Protein AF-A0A7C4X0Y4-F1 (afdb_monomer_lite)

pLDDT: mean 91.59, std 10.82, range [31.06, 98.88]

Structure (mmCIF, N/CA/C/O backbone):
data_AF-A0A7C4X0Y4-F1
#
_entry.id   AF-A0A7C4X0Y4-F1
#
loop_
_atom_site.group_PDB
_atom_site.id
_atom_site.type_symbol
_atom_site.label_atom_id
_atom_site.label_alt_id
_atom_site.label_comp_id
_atom_site.label_asym_id
_atom_site.label_entity_id
_atom_site.label_seq_id
_atom_site.pdbx_PDB_ins_code
_atom_site.Cartn_x
_atom_site.Cartn_y
_atom_site.Cartn_z
_atom_site.occupancy
_atom_site.B_iso_or_equiv
_atom_site.auth_seq_id
_atom_site.auth_comp_id
_atom_site.auth_asym_id
_atom_site.auth_atom_id
_atom_site.pdbx_PDB_model_num
ATOM 1 N N . MET A 1 1 ? -23.477 2.112 24.050 1.00 50.94 1 MET A N 1
ATOM 2 C CA . MET A 1 1 ? -24.403 2.634 23.019 1.00 50.94 1 MET A CA 1
ATOM 3 C C . MET A 1 1 ? -24.351 4.151 23.065 1.00 50.94 1 MET A C 1
ATOM 5 O O . MET A 1 1 ? -24.287 4.678 24.166 1.00 50.94 1 MET A O 1
ATOM 9 N N . ALA A 1 2 ? -24.340 4.830 21.914 1.00 69.88 2 ALA A N 1
ATOM 10 C CA . ALA A 1 2 ? -24.222 6.293 21.843 1.00 69.88 2 ALA A CA 1
ATOM 11 C C . ALA A 1 2 ? -25.424 7.033 22.469 1.00 69.88 2 ALA A C 1
ATOM 13 O O . ALA A 1 2 ? -25.258 8.125 23.001 1.00 69.88 2 ALA A O 1
ATOM 14 N N . PHE A 1 3 ? -26.605 6.403 22.465 1.00 88.94 3 PHE A N 1
ATOM 15 C CA . PHE A 1 3 ? -27.858 6.965 22.980 1.00 88.94 3 PHE A CA 1
ATOM 16 C C . PHE A 1 3 ? -28.557 5.947 23.902 1.00 88.94 3 PHE A C 1
ATOM 18 O O . PHE A 1 3 ? -29.491 5.269 23.474 1.00 88.94 3 PHE A O 1
ATOM 25 N N . PRO A 1 4 ? -28.063 5.733 25.136 1.00 86.88 4 PRO A N 1
ATOM 26 C CA . PRO A 1 4 ? -28.686 4.791 26.063 1.00 86.88 4 PRO A CA 1
ATOM 27 C C . PRO A 1 4 ? -30.101 5.254 26.433 1.00 86.88 4 PRO A C 1
ATOM 29 O O . PRO A 1 4 ? -30.320 6.448 26.621 1.00 86.88 4 PRO A O 1
ATOM 32 N N . GLU A 1 5 ? -31.034 4.304 26.540 1.00 90.12 5 GLU A N 1
ATOM 33 C CA . GLU A 1 5 ? -32.423 4.523 26.993 1.00 90.12 5 GLU A CA 1
ATOM 34 C C . GLU A 1 5 ? -33.240 5.524 26.155 1.00 90.12 5 GLU A C 1
ATOM 36 O O . GLU A 1 5 ? -34.288 6.007 26.579 1.00 90.12 5 GLU A O 1
ATOM 41 N N . GLN A 1 6 ? -32.785 5.824 24.938 1.00 94.25 6 GLN A N 1
ATOM 42 C CA . GLN A 1 6 ? -33.482 6.698 24.001 1.00 94.25 6 GLN A CA 1
ATOM 43 C C . GLN A 1 6 ? -34.068 5.872 22.862 1.00 94.25 6 GLN A C 1
ATOM 45 O O . GLN A 1 6 ? -33.383 5.020 22.291 1.00 94.25 6 GLN A O 1
ATOM 50 N N . ALA A 1 7 ? -35.328 6.145 22.522 1.00 94.25 7 ALA A N 1
ATOM 51 C CA . ALA A 1 7 ? -35.979 5.543 21.368 1.00 94.25 7 ALA A CA 1
ATOM 52 C C . ALA A 1 7 ? -35.356 6.079 20.071 1.00 94.25 7 ALA A C 1
ATOM 54 O O . ALA A 1 7 ? -35.079 7.277 19.955 1.00 94.25 7 ALA A O 1
ATOM 55 N N . MET A 1 8 ? -35.153 5.183 19.112 1.00 93.00 8 MET A N 1
ATOM 56 C CA . MET A 1 8 ? -34.573 5.456 17.803 1.00 93.00 8 MET A CA 1
ATOM 57 C C . MET A 1 8 ? -35.648 5.394 16.722 1.00 93.00 8 MET A C 1
ATOM 59 O O . MET A 1 8 ? -36.393 4.418 16.632 1.00 93.00 8 MET A O 1
ATOM 63 N N . ASP A 1 9 ? -35.683 6.403 15.858 1.00 92.06 9 ASP A N 1
ATOM 64 C CA . ASP A 1 9 ? -36.471 6.370 14.630 1.00 92.06 9 ASP A CA 1
ATOM 65 C C . ASP A 1 9 ? -35.560 5.979 13.470 1.00 92.06 9 ASP A C 1
ATOM 67 O O . ASP A 1 9 ? -34.783 6.788 12.972 1.00 92.06 9 ASP A O 1
ATOM 71 N N . TYR A 1 10 ? -35.648 4.732 13.021 1.00 90.50 10 TYR A N 1
ATOM 72 C CA . TYR A 1 10 ? -34.749 4.203 11.997 1.00 90.50 10 TYR A CA 1
ATOM 73 C C . TYR A 1 10 ? -34.838 4.925 10.641 1.00 90.50 10 TYR A C 1
ATOM 75 O O . TYR A 1 10 ? -33.899 4.829 9.858 1.00 90.50 10 TYR A O 1
ATOM 83 N N . THR A 1 11 ? -35.930 5.646 10.359 1.00 84.44 11 THR A N 1
ATOM 84 C CA . THR A 1 11 ? -36.109 6.379 9.093 1.00 84.44 11 THR A CA 1
ATOM 85 C C . THR A 1 11 ? -35.452 7.756 9.104 1.00 84.44 11 THR A C 1
ATOM 87 O O . THR A 1 11 ? -35.059 8.259 8.054 1.00 84.44 11 THR A O 1
ATOM 90 N N . ARG A 1 12 ? -35.325 8.368 10.287 1.00 91.88 12 ARG A N 1
ATOM 91 C CA . ARG A 1 12 ? -34.762 9.717 10.465 1.00 91.88 12 ARG A CA 1
ATOM 92 C C . ARG A 1 12 ? -33.370 9.700 11.074 1.00 91.88 12 ARG A C 1
ATOM 94 O O . ARG A 1 12 ? -32.524 10.511 10.713 1.00 91.88 12 ARG A O 1
ATOM 101 N N . ASP A 1 13 ? -33.140 8.788 12.008 1.00 94.31 13 ASP A N 1
ATOM 102 C CA . ASP A 1 13 ? -31.922 8.738 12.802 1.00 94.31 13 ASP A CA 1
ATOM 103 C C . ASP A 1 13 ? -30.826 7.883 12.153 1.00 94.31 13 ASP A C 1
ATOM 105 O O . ASP A 1 13 ? -29.689 7.944 12.616 1.00 94.31 13 ASP A O 1
ATOM 109 N N . ILE A 1 14 ? -31.134 7.069 11.134 1.00 92.75 14 ILE A N 1
ATOM 110 C CA . ILE A 1 14 ? -30.178 6.126 10.536 1.00 92.75 14 ILE A CA 1
ATOM 111 C C . ILE A 1 14 ? -30.098 6.303 9.027 1.00 92.75 14 ILE A C 1
ATOM 113 O O . ILE A 1 14 ? -31.088 6.159 8.315 1.00 92.75 14 ILE A O 1
ATOM 117 N N . GLN A 1 15 ? -28.880 6.504 8.530 1.00 89.75 15 GLN A N 1
ATOM 118 C CA . GLN A 1 15 ? -28.587 6.479 7.102 1.00 89.75 15 GLN A CA 1
ATOM 119 C C . GLN A 1 15 ? -27.478 5.472 6.818 1.00 89.75 15 GLN A C 1
ATOM 121 O O . GLN A 1 15 ? -26.349 5.643 7.276 1.00 89.75 15 GLN A O 1
ATOM 126 N N . ILE A 1 16 ? -27.780 4.434 6.035 1.00 90.06 16 ILE A N 1
ATOM 127 C CA . ILE A 1 16 ? -26.757 3.500 5.554 1.00 90.06 16 ILE A CA 1
ATOM 128 C C . ILE A 1 16 ? -25.995 4.173 4.415 1.00 90.06 16 ILE A C 1
ATOM 130 O O . ILE A 1 16 ? -26.583 4.525 3.397 1.00 90.06 16 ILE A O 1
ATOM 134 N N . LEU A 1 17 ? -24.692 4.370 4.605 1.00 88.31 17 LEU A N 1
ATOM 135 C CA . LEU A 1 17 ? -23.825 5.043 3.638 1.00 88.31 17 LEU A CA 1
ATOM 136 C C . LEU A 1 17 ? -23.206 4.040 2.668 1.00 88.31 17 LEU A C 1
ATOM 138 O O . LEU A 1 17 ? -23.093 4.301 1.476 1.00 88.31 17 LEU A O 1
ATOM 142 N N . SER A 1 18 ? -22.761 2.900 3.194 1.00 84.06 18 SER A N 1
ATOM 143 C CA . SER A 1 18 ? -22.196 1.809 2.405 1.00 84.06 18 SER A CA 1
ATOM 144 C C . SER A 1 18 ? -22.153 0.507 3.197 1.00 84.06 18 SER A C 1
ATOM 146 O O . SER A 1 18 ? -22.081 0.514 4.429 1.00 84.06 18 SER A O 1
ATOM 148 N N . ALA A 1 19 ? -22.172 -0.618 2.486 1.00 87.31 19 ALA A N 1
ATOM 149 C CA . ALA A 1 19 ? -22.036 -1.938 3.076 1.00 87.31 19 ALA A CA 1
ATOM 150 C C . ALA A 1 19 ? -21.415 -2.930 2.088 1.00 87.31 19 ALA A C 1
ATOM 152 O O . ALA A 1 19 ? -21.718 -2.906 0.895 1.00 87.31 19 ALA A O 1
ATOM 153 N N . TRP A 1 20 ? -20.586 -3.834 2.603 1.00 85.56 20 TRP A N 1
ATOM 154 C CA . TRP A 1 20 ? -19.938 -4.898 1.833 1.00 85.56 20 TRP A CA 1
ATOM 155 C C . TRP A 1 20 ? -19.893 -6.188 2.641 1.00 85.56 20 TRP A C 1
ATOM 157 O O . TRP A 1 20 ? -19.926 -6.175 3.873 1.00 85.56 20 TRP A O 1
ATOM 167 N N . ARG A 1 21 ? -19.801 -7.309 1.924 1.00 90.69 21 ARG A N 1
ATOM 168 C CA . ARG A 1 21 ? -19.661 -8.649 2.492 1.00 90.69 21 ARG A CA 1
ATOM 169 C C . ARG A 1 21 ? -18.631 -9.450 1.711 1.00 90.69 21 ARG A C 1
ATOM 171 O O . ARG A 1 21 ? -18.480 -9.249 0.506 1.00 90.69 21 ARG A O 1
ATOM 178 N N . TRP A 1 22 ? -17.976 -10.380 2.389 1.00 90.31 22 TRP A N 1
ATOM 179 C CA . TRP A 1 22 ? -17.029 -11.306 1.773 1.00 90.31 22 TRP A CA 1
ATOM 180 C C . TRP A 1 22 ? -17.082 -12.671 2.464 1.00 90.31 22 TRP A C 1
ATOM 182 O O . TRP A 1 22 ? -17.453 -12.754 3.641 1.00 90.31 22 TRP A O 1
ATOM 192 N N . PRO A 1 23 ? -16.743 -13.759 1.757 1.00 92.44 23 PRO A N 1
ATOM 193 C CA . PRO A 1 23 ? -16.800 -15.084 2.337 1.00 92.44 23 PRO A CA 1
ATOM 194 C C . PRO A 1 23 ? -15.552 -15.417 3.152 1.00 92.44 23 PRO A C 1
ATOM 196 O O . PRO A 1 23 ? -14.432 -15.015 2.834 1.00 92.44 23 PRO A O 1
ATOM 199 N N . THR A 1 24 ? -15.756 -16.229 4.177 1.00 92.56 24 THR A N 1
ATOM 200 C CA . THR A 1 24 ? -14.741 -17.131 4.707 1.00 92.56 24 THR A CA 1
ATOM 201 C C . THR A 1 24 ? -14.772 -18.366 3.827 1.00 92.56 24 THR A C 1
ATOM 203 O O . THR A 1 24 ? -15.785 -19.062 3.757 1.00 92.56 24 THR A O 1
ATOM 206 N N . ARG A 1 25 ? -13.687 -18.591 3.090 1.00 93.25 25 ARG A N 1
ATOM 207 C CA . ARG A 1 25 ? -13.569 -19.726 2.176 1.00 93.25 25 ARG A CA 1
ATOM 208 C C . ARG A 1 25 ? -13.140 -20.949 2.969 1.00 93.25 25 ARG A C 1
ATOM 210 O O . ARG A 1 25 ? -12.091 -20.912 3.604 1.00 93.25 25 ARG A O 1
ATOM 217 N N . ILE A 1 26 ? -13.960 -21.991 2.930 1.00 94.75 26 ILE A N 1
ATOM 218 C CA . ILE A 1 26 ? -13.733 -23.239 3.655 1.00 94.75 26 ILE A CA 1
ATOM 219 C C . ILE A 1 26 ? -13.290 -24.297 2.648 1.00 94.75 26 ILE A C 1
ATOM 221 O O . ILE A 1 26 ? -14.024 -24.606 1.705 1.00 94.75 26 ILE A O 1
ATOM 225 N N . SER A 1 27 ? -12.078 -24.826 2.818 1.00 95.19 27 SER A N 1
ATOM 226 C CA . SER A 1 27 ? -11.587 -25.939 2.001 1.00 95.19 27 SER A CA 1
ATOM 227 C C . SER A 1 27 ? -12.275 -27.254 2.378 1.00 95.19 27 SER A C 1
ATOM 229 O O . SER A 1 27 ? -12.920 -27.361 3.423 1.00 95.19 27 SER A O 1
ATOM 231 N N . LYS A 1 28 ? -12.119 -28.283 1.542 1.00 95.38 28 LYS A N 1
ATOM 232 C CA . LYS A 1 28 ? -12.627 -29.627 1.843 1.00 95.38 28 LYS A CA 1
ATOM 233 C C . LYS A 1 28 ? -12.021 -30.183 3.133 1.00 95.38 28 LYS A C 1
ATOM 235 O O . LYS A 1 28 ? -12.733 -30.760 3.945 1.00 95.38 28 LYS A O 1
ATOM 240 N N . GLU A 1 29 ? -10.728 -29.959 3.347 1.00 95.00 29 GLU A N 1
ATOM 241 C CA . GLU A 1 29 ? -9.994 -30.398 4.537 1.00 95.00 29 GLU A CA 1
ATOM 242 C C . GLU A 1 29 ? -10.517 -29.698 5.796 1.00 95.00 29 GLU A C 1
ATOM 244 O O . GLU A 1 29 ? -10.772 -30.349 6.807 1.00 95.00 29 GLU A O 1
ATOM 249 N N . GLN A 1 30 ? -10.740 -28.384 5.713 1.00 95.00 30 GLN A N 1
ATOM 250 C CA . GLN A 1 30 ? -11.319 -27.579 6.792 1.00 95.00 30 GLN A CA 1
ATOM 251 C C . GLN A 1 30 ? -12.769 -27.977 7.100 1.00 95.00 30 GLN A C 1
ATOM 253 O O . GLN A 1 30 ? -13.185 -28.035 8.255 1.00 95.00 30 GLN A O 1
ATOM 258 N N . PHE A 1 31 ? -13.563 -28.278 6.073 1.00 95.25 31 PHE A N 1
ATOM 259 C CA . PHE A 1 31 ? -14.924 -28.772 6.259 1.00 95.25 31 PHE A CA 1
ATOM 260 C C . PHE A 1 31 ? -14.930 -30.153 6.924 1.00 95.25 31 PHE A C 1
ATOM 262 O O . PHE A 1 31 ? -15.702 -30.389 7.857 1.00 95.25 31 PHE A O 1
ATOM 269 N N . ALA A 1 32 ? -14.046 -31.050 6.483 1.00 95.69 32 ALA A N 1
ATOM 270 C CA . ALA A 1 32 ? -13.906 -32.388 7.038 1.00 95.69 32 ALA A CA 1
ATOM 271 C C . ALA A 1 32 ? -13.453 -32.361 8.501 1.00 95.69 32 ALA A C 1
ATOM 273 O O . ALA A 1 32 ? -13.986 -33.111 9.317 1.00 95.69 32 ALA A O 1
ATOM 274 N N . SER A 1 33 ? -12.536 -31.462 8.871 1.00 94.62 33 SER A N 1
ATOM 275 C CA . SER A 1 33 ? -12.062 -31.362 10.255 1.00 94.62 33 SER A CA 1
ATOM 276 C C . SER A 1 33 ? -13.161 -30.930 11.231 1.00 94.62 33 SER A C 1
ATOM 278 O O . SER A 1 33 ? -13.162 -31.368 12.380 1.00 94.62 33 SER A O 1
ATOM 280 N N . VAL A 1 34 ? -14.118 -30.109 10.786 1.00 93.31 34 VAL A N 1
ATOM 281 C CA . VAL A 1 34 ? -15.236 -29.638 11.622 1.00 93.31 34 VAL A CA 1
ATOM 282 C C . VAL A 1 34 ? -16.403 -30.624 11.626 1.00 93.31 34 VAL A C 1
ATOM 284 O O . VAL A 1 34 ? -16.983 -30.893 12.673 1.00 93.31 34 VAL A O 1
ATOM 287 N N . THR A 1 35 ? -16.765 -31.163 10.462 1.00 94.81 35 THR A N 1
ATOM 288 C CA . THR A 1 35 ? -17.992 -31.965 10.300 1.00 94.81 35 THR A CA 1
ATOM 289 C C . THR A 1 35 ? -17.774 -33.468 10.422 1.00 94.81 35 THR A C 1
ATOM 291 O O . THR A 1 35 ? -18.747 -34.205 10.555 1.00 94.81 35 THR A O 1
ATOM 294 N N . GLN A 1 36 ? -16.518 -33.926 10.360 1.00 95.19 36 GLN A N 1
ATOM 295 C CA . GLN A 1 36 ? -16.130 -35.339 10.261 1.00 95.19 36 GLN A CA 1
ATOM 296 C C . GLN A 1 36 ? -16.640 -36.043 8.988 1.00 95.19 36 GLN A C 1
ATOM 298 O O . GLN A 1 36 ? -16.559 -37.266 8.872 1.00 95.19 36 GLN A O 1
ATOM 303 N N . LEU A 1 37 ? -17.145 -35.289 8.007 1.00 95.12 37 LEU A N 1
ATOM 304 C CA . LEU A 1 37 ? -17.513 -35.807 6.692 1.00 95.12 37 LEU A CA 1
ATOM 305 C C . LEU A 1 37 ? -16.299 -35.784 5.763 1.00 95.12 37 LEU A C 1
ATOM 307 O O . LEU A 1 37 ? -15.537 -34.825 5.740 1.00 95.12 37 LEU A O 1
ATOM 311 N N . SER A 1 38 ? -16.134 -36.829 4.955 1.00 92.19 38 SER A N 1
ATOM 312 C CA . SER A 1 38 ? -15.010 -36.942 4.013 1.00 92.19 38 SER A CA 1
ATOM 313 C C . SER A 1 38 ? -15.139 -36.040 2.781 1.00 92.19 38 SER A C 1
ATOM 315 O O . SER A 1 38 ? -14.167 -35.868 2.044 1.00 92.19 38 SER A O 1
ATOM 317 N N . ASP A 1 39 ? -16.322 -35.472 2.538 1.00 94.38 39 ASP A N 1
ATOM 318 C CA . ASP A 1 39 ? -16.599 -34.571 1.423 1.00 94.38 39 ASP A CA 1
ATOM 319 C C . ASP A 1 39 ? -17.765 -33.624 1.726 1.00 94.38 39 ASP A C 1
ATOM 321 O O . ASP A 1 39 ? -18.544 -33.848 2.658 1.00 94.38 39 ASP A O 1
ATOM 325 N N . PHE A 1 40 ? -17.917 -32.587 0.900 1.00 96.38 40 PHE A N 1
ATOM 326 C CA . PHE A 1 40 ? -19.101 -31.737 0.930 1.00 96.38 40 PHE A CA 1
ATOM 327 C C . PHE A 1 40 ? -20.353 -32.545 0.531 1.00 96.38 40 PHE A C 1
ATOM 329 O O . PHE A 1 40 ? -20.346 -33.198 -0.520 1.00 96.38 40 PHE A O 1
ATOM 336 N N . PRO A 1 41 ? -21.451 -32.476 1.311 1.00 96.38 41 PRO A N 1
ATOM 337 C CA . PRO A 1 41 ? -22.740 -33.035 0.919 1.00 96.38 41 PRO A CA 1
ATOM 338 C C . PRO A 1 41 ? -23.218 -32.514 -0.440 1.00 96.38 41 PRO A C 1
ATOM 340 O O . PRO A 1 41 ? -22.951 -31.366 -0.802 1.00 96.38 41 PRO A O 1
ATOM 343 N N . ASP A 1 42 ? -24.000 -33.319 -1.164 1.00 96.31 42 ASP A N 1
ATOM 344 C CA . ASP A 1 42 ? -24.437 -32.991 -2.530 1.00 96.31 42 ASP A CA 1
ATOM 345 C C . ASP A 1 42 ? -25.169 -31.646 -2.640 1.00 96.31 42 ASP A C 1
ATOM 347 O O . ASP A 1 42 ? -25.003 -30.939 -3.629 1.00 96.31 42 ASP A O 1
ATOM 351 N N . TYR A 1 43 ? -25.911 -31.233 -1.609 1.00 95.56 43 TYR A N 1
ATOM 352 C CA . TYR A 1 43 ? -26.623 -29.949 -1.596 1.00 95.56 43 TYR A CA 1
ATOM 353 C C . TYR A 1 43 ? -25.705 -28.718 -1.444 1.00 95.56 43 TYR A C 1
ATOM 355 O O . TYR A 1 43 ? -26.139 -27.594 -1.708 1.00 95.56 43 TYR A O 1
ATOM 363 N N . LEU A 1 44 ? -24.446 -28.899 -1.023 1.00 95.50 44 LEU A N 1
ATOM 364 C CA . LEU A 1 44 ? -23.443 -27.827 -0.950 1.00 95.50 44 LEU A CA 1
ATOM 365 C C . LEU A 1 44 ? -22.559 -27.757 -2.194 1.00 95.50 44 LEU A C 1
ATOM 367 O O . LEU A 1 44 ? -22.017 -26.692 -2.473 1.00 95.50 44 LEU A O 1
ATOM 371 N N . LYS A 1 45 ? -22.440 -28.842 -2.969 1.00 93.38 45 LYS A N 1
ATOM 372 C CA . LYS A 1 45 ? -21.607 -28.879 -4.183 1.00 93.38 45 LYS A CA 1
ATOM 373 C C . LYS A 1 45 ? -21.919 -27.750 -5.183 1.00 93.38 45 LYS A C 1
ATOM 375 O O . LYS A 1 45 ? -20.966 -27.167 -5.694 1.00 93.38 45 LYS A O 1
ATOM 380 N N . PRO A 1 46 ? -23.190 -27.355 -5.420 1.00 94.88 46 PRO A N 1
ATOM 381 C CA . PRO A 1 46 ? -23.507 -26.221 -6.295 1.00 94.88 46 PRO A CA 1
ATOM 382 C C . PRO A 1 46 ? -23.047 -24.852 -5.770 1.00 94.88 46 PRO A C 1
ATOM 384 O O . PRO A 1 46 ? -23.069 -23.882 -6.518 1.00 94.88 46 PRO A O 1
ATOM 387 N N . GLN A 1 47 ? -22.684 -24.752 -4.487 1.00 91.62 47 GLN A N 1
ATOM 388 C CA . GLN A 1 47 ? -22.257 -23.513 -3.827 1.00 91.62 47 GLN A CA 1
ATOM 389 C C . GLN A 1 47 ? -20.730 -23.399 -3.716 1.00 91.62 47 GLN A C 1
ATOM 391 O O . GLN A 1 47 ? -20.225 -22.446 -3.121 1.00 91.62 47 GLN A O 1
ATOM 396 N N . LEU A 1 48 ? -19.992 -24.375 -4.251 1.00 94.19 48 LEU A N 1
ATOM 397 C CA . LEU A 1 48 ? -18.538 -24.331 -4.288 1.00 94.19 48 LEU A CA 1
ATOM 398 C C . LEU A 1 48 ? -18.071 -23.362 -5.375 1.00 94.19 48 LEU A C 1
ATOM 400 O O . LEU A 1 48 ? -18.629 -23.309 -6.471 1.00 94.19 48 LEU A O 1
ATOM 404 N N . ASN A 1 49 ? -17.019 -22.608 -5.077 1.00 91.62 49 ASN A N 1
ATOM 405 C CA . ASN A 1 49 ? -16.375 -21.756 -6.068 1.00 91.62 49 ASN A CA 1
ATOM 406 C C . ASN A 1 49 ? -15.522 -22.580 -7.056 1.00 91.62 49 ASN A C 1
ATOM 408 O O . ASN A 1 49 ? -15.366 -23.794 -6.919 1.00 91.62 49 ASN A O 1
ATOM 412 N N . ALA A 1 50 ? -14.917 -21.912 -8.043 1.00 88.94 50 ALA A N 1
ATOM 413 C CA . ALA A 1 50 ? -14.077 -22.558 -9.058 1.00 88.94 50 ALA A CA 1
ATOM 414 C C . ALA A 1 50 ? -12.852 -23.308 -8.487 1.00 88.94 50 ALA A C 1
ATOM 416 O O . ALA A 1 50 ? -12.308 -24.183 -9.153 1.00 88.94 50 ALA A O 1
ATOM 417 N N . ALA A 1 51 ? -12.431 -22.986 -7.259 1.00 89.56 51 ALA A N 1
ATOM 418 C CA . ALA A 1 51 ? -11.357 -23.672 -6.543 1.00 89.56 51 ALA A CA 1
ATOM 419 C C . ALA A 1 51 ? -11.864 -24.834 -5.661 1.00 89.56 51 ALA A C 1
ATOM 421 O O . ALA A 1 51 ? -11.085 -25.410 -4.904 1.00 89.56 51 ALA A O 1
ATOM 422 N N . GLY A 1 52 ? -13.158 -25.170 -5.722 1.00 94.00 52 GLY A N 1
ATOM 423 C CA . GLY A 1 52 ? -13.766 -26.239 -4.927 1.00 94.00 52 GLY A CA 1
ATOM 424 C C . GLY A 1 52 ? -13.968 -25.892 -3.448 1.00 94.00 52 GLY A C 1
ATOM 425 O O . GLY A 1 52 ? -14.102 -26.797 -2.628 1.00 94.00 52 GLY A O 1
ATOM 426 N N . GLN A 1 53 ? -13.969 -24.606 -3.085 1.00 95.50 53 GLN A N 1
ATOM 427 C CA . GLN A 1 53 ? -14.137 -24.145 -1.703 1.00 95.50 53 GLN A CA 1
ATOM 428 C C . GLN A 1 53 ? -15.561 -23.643 -1.456 1.00 95.50 53 GLN A C 1
ATOM 430 O O . GLN A 1 53 ? -16.162 -23.015 -2.329 1.00 95.50 53 GLN A O 1
ATOM 435 N N . LEU A 1 54 ? -16.076 -23.860 -0.245 1.00 95.19 54 LEU A N 1
ATOM 436 C CA . LEU A 1 54 ? -17.374 -23.338 0.179 1.00 95.19 54 LEU A CA 1
ATOM 437 C C . LEU A 1 54 ? -17.247 -21.869 0.597 1.00 95.19 54 LEU A C 1
ATOM 439 O O . LEU A 1 54 ? -16.424 -21.525 1.448 1.00 95.19 54 LEU A O 1
ATOM 443 N N . GLU A 1 55 ? -18.071 -20.997 0.017 1.00 92.31 55 GLU A N 1
ATOM 444 C CA . GLU A 1 55 ? -18.055 -19.560 0.303 1.00 92.31 55 GLU A CA 1
ATOM 445 C C . GLU A 1 55 ? -19.056 -19.181 1.407 1.00 92.31 55 GLU A C 1
ATOM 447 O O . GLU A 1 55 ? -20.204 -18.811 1.154 1.00 92.31 55 GLU A O 1
ATOM 452 N N . CYS A 1 56 ? -18.612 -19.231 2.665 1.00 92.56 56 CYS A N 1
ATOM 453 C CA . CYS A 1 56 ? -19.427 -18.841 3.816 1.00 92.56 56 CYS A CA 1
ATOM 454 C C . CYS A 1 56 ? -19.387 -17.318 4.018 1.00 92.56 56 CYS A C 1
ATOM 456 O O . CYS A 1 56 ? -18.444 -16.800 4.609 1.00 92.56 56 CYS A O 1
ATOM 458 N N . PHE A 1 57 ? -20.405 -16.580 3.561 1.00 90.81 57 PHE A N 1
ATOM 459 C CA . PHE A 1 57 ? -20.521 -15.114 3.717 1.00 90.81 57 PHE A CA 1
ATOM 460 C C . PHE A 1 57 ? -20.805 -14.670 5.166 1.00 90.81 57 PHE A C 1
ATOM 462 O O . PHE A 1 57 ? -21.857 -14.106 5.462 1.00 90.81 57 PHE A O 1
ATOM 469 N N . ALA A 1 58 ? -19.856 -14.931 6.064 1.00 91.12 58 ALA A N 1
ATOM 470 C CA . ALA A 1 58 ? -19.910 -14.594 7.484 1.00 91.12 58 ALA A CA 1
ATOM 471 C C . ALA A 1 58 ? -19.299 -13.220 7.810 1.00 91.12 58 ALA A C 1
ATOM 473 O O . ALA A 1 58 ? -19.455 -12.728 8.925 1.00 91.12 58 ALA A O 1
ATOM 474 N N . ASN A 1 59 ? -18.616 -12.592 6.850 1.00 93.12 59 ASN A N 1
ATOM 475 C CA . ASN A 1 59 ? -17.878 -11.358 7.080 1.00 93.12 59 ASN A CA 1
ATOM 476 C C . ASN A 1 59 ? -18.548 -10.166 6.406 1.00 93.12 59 ASN A C 1
ATOM 478 O O . ASN A 1 59 ? -19.146 -10.291 5.330 1.00 93.12 59 ASN A O 1
ATOM 482 N N . GLY A 1 60 ? -18.402 -8.993 7.012 1.00 91.19 60 GLY A N 1
ATOM 483 C CA . GLY A 1 60 ? -18.985 -7.785 6.458 1.00 91.19 60 GLY A CA 1
ATOM 484 C C . GLY A 1 60 ? -18.558 -6.509 7.157 1.00 91.19 60 GLY A C 1
ATOM 485 O O . GLY A 1 60 ? -18.033 -6.515 8.272 1.00 91.19 60 GLY A O 1
ATOM 486 N N . GLN A 1 61 ? -18.814 -5.399 6.478 1.00 91.81 61 GLN A N 1
ATOM 487 C CA . GLN A 1 61 ? -18.650 -4.059 7.015 1.00 91.81 61 GLN A CA 1
ATOM 488 C C . GLN A 1 61 ? -19.870 -3.211 6.667 1.00 91.81 61 GLN A C 1
ATOM 490 O O . GLN A 1 61 ? -20.417 -3.309 5.570 1.00 91.81 61 GLN A O 1
ATOM 495 N N . ILE A 1 62 ? -20.264 -2.355 7.608 1.00 93.81 62 ILE A N 1
ATOM 496 C CA . ILE A 1 62 ? -21.338 -1.379 7.457 1.00 93.81 62 ILE A CA 1
ATOM 497 C C . ILE A 1 62 ? -20.802 -0.015 7.886 1.00 93.81 62 ILE A C 1
ATOM 499 O O . ILE A 1 62 ? -20.290 0.133 8.999 1.00 93.81 62 ILE A O 1
ATOM 503 N N . ASN A 1 63 ? -20.953 0.978 7.015 1.00 90.88 63 ASN A N 1
ATOM 504 C CA . ASN A 1 63 ? -20.734 2.384 7.325 1.00 90.88 63 ASN A CA 1
ATOM 505 C C . ASN A 1 63 ? -22.091 3.091 7.303 1.00 90.88 63 ASN A C 1
ATOM 507 O O . ASN A 1 63 ? -22.820 3.022 6.311 1.00 90.88 63 ASN A O 1
ATOM 511 N N . TYR A 1 64 ? -22.442 3.764 8.390 1.00 93.38 64 TYR A N 1
ATOM 512 C CA . TYR A 1 64 ? -23.734 4.426 8.531 1.00 93.38 64 TYR A CA 1
ATOM 513 C C . TYR A 1 64 ? -23.627 5.647 9.440 1.00 93.38 64 TYR A C 1
ATOM 515 O O . TYR A 1 64 ? -22.656 5.798 10.184 1.00 93.38 64 TYR A O 1
ATOM 523 N N . THR A 1 65 ? -24.622 6.523 9.388 1.00 93.94 65 THR A N 1
ATOM 524 C CA . THR A 1 65 ? -24.797 7.567 10.398 1.00 93.94 65 THR A CA 1
ATOM 525 C C . THR A 1 65 ? -25.876 7.156 11.389 1.00 93.94 65 THR A C 1
ATOM 527 O O . THR A 1 65 ? -26.853 6.500 11.030 1.00 93.94 65 THR A O 1
ATOM 530 N N . LEU A 1 66 ? -25.678 7.539 12.648 1.00 93.06 66 LEU A N 1
ATOM 531 C CA . LEU A 1 66 ? -26.644 7.407 13.730 1.00 93.06 66 LEU A CA 1
ATOM 532 C C . LEU A 1 66 ? -26.809 8.786 14.373 1.00 93.06 66 LEU A C 1
ATOM 534 O O . LEU A 1 66 ? -25.913 9.238 15.085 1.00 93.06 66 LEU A O 1
ATOM 538 N N . ARG A 1 67 ? -27.905 9.492 14.074 1.00 93.62 67 ARG A N 1
ATOM 539 C CA . ARG A 1 67 ? -28.128 10.904 14.450 1.00 93.62 67 ARG A CA 1
ATOM 540 C C . ARG A 1 67 ? -26.941 11.805 14.083 1.00 93.62 67 ARG A C 1
ATOM 542 O O . ARG A 1 67 ? -26.456 12.587 14.895 1.00 93.62 67 ARG A O 1
ATOM 549 N N . GLY A 1 68 ? -26.422 11.634 12.867 1.00 89.50 68 GLY A N 1
ATOM 550 C CA . GLY A 1 68 ? -25.261 12.375 12.359 1.00 89.50 68 GLY A CA 1
ATOM 551 C C . GLY A 1 68 ? -23.896 11.879 12.858 1.00 89.50 68 GLY A C 1
ATOM 552 O O . GLY A 1 68 ? -22.870 12.313 12.338 1.00 89.50 68 GLY A O 1
ATOM 553 N N . ILE A 1 69 ? -23.846 10.935 13.807 1.00 91.19 69 ILE A N 1
ATOM 554 C CA . ILE A 1 69 ? -22.590 10.314 14.241 1.00 91.19 69 ILE A CA 1
ATOM 555 C C . ILE A 1 69 ? -22.203 9.222 13.247 1.00 91.19 69 ILE A C 1
ATOM 557 O O . ILE A 1 69 ? -22.915 8.229 13.085 1.00 91.19 69 ILE A O 1
ATOM 561 N N . HIS A 1 70 ? -21.053 9.391 12.601 1.00 91.94 70 HIS A N 1
ATOM 562 C CA . HIS A 1 70 ? -20.510 8.398 11.682 1.00 91.94 70 HIS A CA 1
ATOM 563 C C . HIS A 1 70 ? -20.048 7.161 12.446 1.00 91.94 70 HIS A C 1
ATOM 565 O O . HIS A 1 70 ? -19.243 7.247 13.373 1.00 91.94 70 HIS A O 1
ATOM 571 N N . THR A 1 71 ? -20.554 6.007 12.029 1.00 92.38 71 THR A N 1
ATOM 572 C CA . THR A 1 71 ? -20.283 4.719 12.653 1.00 92.38 71 THR A CA 1
ATOM 573 C C . THR A 1 71 ? -19.809 3.727 11.601 1.00 92.38 71 THR A C 1
ATOM 575 O O . THR A 1 71 ? -20.418 3.580 10.540 1.00 92.38 71 THR A O 1
ATOM 578 N N . LYS A 1 72 ? -18.720 3.024 11.917 1.00 92.19 72 LYS A N 1
ATOM 579 C CA . LYS A 1 72 ? -18.201 1.892 11.148 1.00 92.19 72 LYS A CA 1
ATOM 580 C C . LYS A 1 72 ? -18.255 0.652 12.027 1.00 92.19 72 LYS A C 1
ATOM 582 O O . LYS A 1 72 ? -17.776 0.675 13.157 1.00 92.19 72 LYS A O 1
ATOM 587 N N . VAL A 1 73 ? -18.806 -0.428 11.490 1.00 92.75 73 VAL A N 1
ATOM 588 C CA . VAL A 1 73 ? -18.756 -1.760 12.099 1.00 92.75 73 VAL A CA 1
ATOM 589 C C . VAL A 1 73 ? -18.188 -2.710 11.060 1.00 92.75 73 VAL A C 1
ATOM 591 O O . VAL A 1 73 ? -18.706 -2.760 9.949 1.00 92.75 73 VAL A O 1
ATOM 594 N N . ALA A 1 74 ? -17.131 -3.439 11.404 1.00 90.00 74 ALA A N 1
ATOM 595 C CA . ALA A 1 74 ? -16.528 -4.461 10.557 1.00 90.00 74 ALA A CA 1
ATOM 596 C C . ALA A 1 74 ? -16.308 -5.729 11.383 1.00 90.00 74 ALA A C 1
ATOM 598 O O . ALA A 1 74 ? -15.894 -5.643 12.539 1.00 90.00 74 ALA A O 1
ATOM 599 N N . VAL A 1 75 ? -16.612 -6.886 10.799 1.00 90.75 75 VAL A N 1
ATOM 600 C CA . VAL A 1 75 ? -16.505 -8.189 11.459 1.00 90.75 75 VAL A CA 1
ATOM 601 C C . VAL A 1 75 ? -15.887 -9.193 10.497 1.00 90.75 75 VAL A C 1
ATOM 603 O O . VAL A 1 75 ? -16.303 -9.283 9.339 1.00 90.75 75 VAL A O 1
ATOM 606 N N . THR A 1 76 ? -14.938 -9.970 11.017 1.00 87.88 76 THR A N 1
ATOM 607 C CA . THR A 1 76 ? -14.253 -11.040 10.293 1.00 87.88 76 THR A CA 1
ATOM 608 C C . THR A 1 76 ? -14.249 -12.308 11.137 1.00 87.88 76 THR A C 1
ATOM 610 O O . THR A 1 76 ? -13.815 -12.298 12.284 1.00 87.88 76 THR A O 1
ATOM 613 N N . TRP A 1 77 ? -14.705 -13.398 10.535 1.00 90.38 77 TRP A N 1
ATOM 614 C CA . TRP A 1 77 ? -14.751 -14.755 11.055 1.00 90.38 77 TRP A CA 1
ATOM 615 C C . TRP A 1 77 ? -13.795 -15.630 10.253 1.00 90.38 77 TRP A C 1
ATOM 617 O O . TRP A 1 77 ? -14.171 -16.215 9.239 1.00 90.38 77 TRP A O 1
ATOM 627 N N . ALA A 1 78 ? -12.535 -15.705 10.673 1.00 86.06 78 ALA A N 1
ATOM 628 C CA . ALA A 1 78 ? -11.606 -16.666 10.083 1.00 86.06 78 ALA A CA 1
ATOM 629 C C . ALA A 1 78 ? -12.062 -18.110 10.378 1.00 86.06 78 ALA A C 1
ATOM 631 O O . ALA A 1 78 ? -12.846 -18.337 11.296 1.00 86.06 78 ALA A O 1
ATOM 632 N N . PHE A 1 79 ? -11.569 -19.084 9.604 1.00 88.25 79 PHE A N 1
ATOM 633 C CA . PHE A 1 79 ? -11.840 -20.504 9.875 1.00 88.25 79 PHE A CA 1
ATOM 634 C C . PHE A 1 79 ? -11.367 -20.911 11.279 1.00 88.25 79 PHE A C 1
ATOM 636 O O . PHE A 1 79 ? -12.092 -21.577 12.010 1.00 88.25 79 PHE A O 1
ATOM 643 N N . GLU A 1 80 ? -10.171 -20.464 11.657 1.00 87.00 80 GLU A N 1
ATOM 644 C CA . GLU A 1 80 ? -9.589 -20.671 12.978 1.00 87.00 80 GLU A CA 1
ATOM 645 C C . GLU A 1 80 ? -8.794 -19.432 13.403 1.00 87.00 80 GLU A C 1
ATOM 647 O O . GLU A 1 80 ? -8.375 -18.621 12.569 1.00 87.00 80 GLU A O 1
ATOM 652 N N . ALA A 1 81 ? -8.593 -19.277 14.711 1.00 79.88 81 ALA A N 1
ATOM 653 C CA . ALA A 1 81 ? -7.689 -18.265 15.240 1.00 79.88 81 ALA A CA 1
ATOM 654 C C . ALA A 1 81 ? -6.223 -18.646 14.939 1.00 79.88 81 ALA A C 1
ATOM 656 O O . ALA A 1 81 ? -5.905 -19.833 14.855 1.00 79.88 81 ALA A O 1
ATOM 657 N N . PRO A 1 82 ? -5.299 -17.673 14.828 1.00 74.69 82 PRO A N 1
ATOM 658 C CA . PRO A 1 82 ? -3.868 -17.963 14.760 1.00 74.69 82 PRO A CA 1
ATOM 659 C C . PRO A 1 82 ? -3.412 -18.842 15.934 1.00 74.69 82 PRO A C 1
ATOM 661 O O . PRO A 1 82 ? -3.979 -18.763 17.023 1.00 74.69 82 PRO A O 1
ATOM 664 N N . ALA A 1 83 ? -2.364 -19.648 15.747 1.00 77.75 83 ALA A N 1
ATOM 665 C CA . ALA A 1 83 ? -1.842 -20.512 16.807 1.00 77.75 83 ALA A CA 1
ATOM 666 C C . ALA A 1 83 ? -1.485 -19.711 18.077 1.00 77.75 83 ALA A C 1
ATOM 668 O O . ALA A 1 83 ? -0.769 -18.711 18.014 1.00 77.75 83 ALA A O 1
ATOM 669 N N . GLY A 1 84 ? -1.998 -20.149 19.234 1.00 77.81 84 GLY A N 1
ATOM 670 C CA . GLY A 1 84 ? -1.864 -19.424 20.508 1.00 77.81 84 GLY A CA 1
ATOM 671 C C . GLY A 1 84 ? -2.695 -18.136 20.594 1.00 77.81 84 GLY A C 1
ATOM 672 O O . GLY A 1 84 ? -2.501 -17.340 21.513 1.00 77.81 84 GLY A O 1
ATOM 673 N N . GLY A 1 85 ? -3.582 -17.918 19.623 1.00 79.88 85 GLY A N 1
ATOM 674 C CA . GLY A 1 85 ? -4.452 -16.762 19.505 1.00 79.88 85 GLY A CA 1
ATOM 675 C C . GLY A 1 85 ? -5.836 -16.948 20.114 1.00 79.88 85 GLY A C 1
ATOM 676 O O . GLY A 1 85 ? -6.233 -18.042 20.504 1.00 79.88 85 GLY A O 1
ATOM 677 N N . GLY A 1 86 ? -6.576 -15.847 20.176 1.00 84.62 86 GLY A N 1
ATOM 678 C CA . GLY A 1 86 ? -7.988 -15.817 20.539 1.00 84.62 86 GLY A CA 1
ATOM 679 C C . GLY A 1 86 ? -8.715 -14.727 19.762 1.00 84.62 86 GLY A C 1
ATOM 680 O O . GLY A 1 86 ? -8.143 -14.115 18.854 1.00 84.62 86 GLY A O 1
ATOM 681 N N . ASP A 1 87 ? -9.963 -14.467 20.141 1.00 85.62 87 ASP A N 1
ATOM 682 C CA . ASP A 1 87 ? -10.750 -13.400 19.531 1.00 85.62 87 ASP A CA 1
ATOM 683 C C . ASP A 1 87 ? -10.021 -12.061 19.634 1.00 85.62 87 ASP A C 1
ATOM 685 O O . ASP A 1 87 ? -9.397 -11.731 20.650 1.00 85.62 87 ASP A O 1
ATOM 689 N N . THR A 1 88 ? -10.112 -11.284 18.558 1.00 88.50 88 THR A N 1
ATOM 690 C CA . THR A 1 88 ? -9.603 -9.919 18.529 1.00 88.50 88 THR A CA 1
ATOM 691 C C . THR A 1 88 ? -10.760 -8.942 18.492 1.00 88.50 88 THR A C 1
ATOM 693 O O . THR A 1 88 ? -11.806 -9.187 17.891 1.00 88.50 88 THR A O 1
ATOM 696 N N . HIS A 1 89 ? -10.576 -7.817 19.165 1.00 88.94 89 HIS A N 1
ATOM 697 C CA . HIS A 1 89 ? -11.569 -6.762 19.222 1.00 88.94 89 HIS A CA 1
ATOM 698 C C . HIS A 1 89 ? -10.872 -5.413 19.208 1.00 88.94 89 HIS A C 1
ATOM 700 O O . HIS A 1 89 ? -9.925 -5.163 19.956 1.00 88.94 89 HIS A O 1
ATOM 706 N N . TYR A 1 90 ? -11.378 -4.538 18.353 1.00 90.56 90 TYR A N 1
ATOM 707 C CA . TYR A 1 90 ? -11.006 -3.143 18.310 1.00 90.56 90 TYR A CA 1
ATOM 708 C C . TYR A 1 90 ? -12.282 -2.313 18.288 1.00 90.56 90 TYR A C 1
ATOM 710 O O . TYR A 1 90 ? -13.183 -2.558 17.486 1.00 90.56 90 TYR A O 1
ATOM 718 N N . SER A 1 91 ? -12.345 -1.310 19.152 1.00 92.62 91 SER A N 1
ATOM 719 C CA . SER A 1 91 ? -13.390 -0.294 19.108 1.00 92.62 91 SER A CA 1
ATOM 720 C C . SER A 1 91 ? -12.789 1.046 19.487 1.00 92.62 91 SER A C 1
ATOM 722 O O . SER A 1 91 ? -12.064 1.132 20.472 1.00 92.62 91 SER A O 1
ATOM 724 N N . ILE A 1 92 ? -13.146 2.100 18.758 1.00 93.25 92 ILE A N 1
ATOM 725 C CA . ILE A 1 92 ? -12.764 3.477 19.071 1.00 93.25 92 ILE A CA 1
ATOM 726 C C . ILE A 1 92 ? -13.992 4.378 19.073 1.00 93.25 92 ILE A C 1
ATOM 728 O O . ILE A 1 92 ? -14.796 4.379 18.143 1.00 93.25 92 ILE A O 1
ATOM 732 N N . MET A 1 93 ? -14.114 5.181 20.121 1.00 93.25 93 MET A N 1
ATOM 733 C CA . MET A 1 93 ? -15.046 6.298 20.188 1.00 93.25 93 MET A CA 1
ATOM 734 C C . MET A 1 93 ? -14.223 7.576 20.141 1.00 93.25 93 MET A C 1
ATOM 736 O O . MET A 1 93 ? -13.478 7.867 21.078 1.00 93.25 93 MET A O 1
ATOM 740 N N . LYS A 1 94 ? -14.329 8.313 19.033 1.00 91.12 94 LYS A N 1
ATOM 741 C CA . LYS A 1 94 ? -13.598 9.566 18.838 1.00 91.12 94 LYS A CA 1
ATOM 742 C C . LYS A 1 94 ? -14.366 10.723 19.460 1.00 91.12 94 LYS A C 1
ATOM 744 O O . LYS A 1 94 ? -15.538 10.926 19.151 1.00 91.12 94 LYS A O 1
ATOM 749 N N . GLY A 1 95 ? -13.703 11.467 20.333 1.00 90.06 95 GLY A N 1
ATOM 750 C CA . GLY A 1 95 ? -14.241 12.665 20.967 1.00 90.06 95 GLY A CA 1
ATOM 751 C C . GLY A 1 95 ? -13.419 13.900 20.620 1.00 90.06 95 GLY A C 1
ATOM 752 O O . GLY A 1 95 ? -12.339 13.813 20.049 1.00 90.06 95 GLY A O 1
ATOM 753 N N . THR A 1 96 ? -13.911 15.071 21.016 1.00 90.38 96 THR A N 1
ATOM 754 C CA . THR A 1 96 ? -13.220 16.354 20.787 1.00 90.38 96 THR A CA 1
ATOM 755 C C . THR A 1 96 ? -12.005 16.568 21.690 1.00 90.38 96 THR A C 1
ATOM 757 O O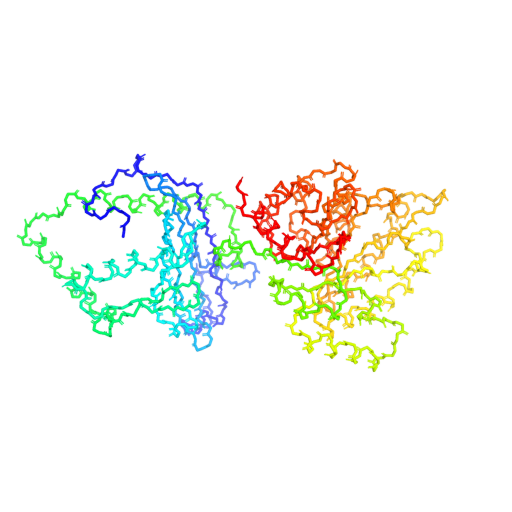 . THR A 1 96 ? -11.177 17.424 21.407 1.00 90.38 96 THR A O 1
ATOM 760 N N . LYS A 1 97 ? -11.906 15.821 22.797 1.00 90.56 97 LYS A N 1
ATOM 761 C CA . LYS A 1 97 ? -10.803 15.922 23.772 1.00 90.56 97 LYS A CA 1
ATOM 762 C C . LYS A 1 97 ? -9.990 14.640 23.906 1.00 90.56 97 LYS A C 1
ATOM 764 O O . LYS A 1 97 ? -8.803 14.689 24.208 1.00 90.56 97 LYS A O 1
ATOM 769 N N . ALA A 1 98 ? -10.641 13.497 23.730 1.00 94.94 98 ALA A N 1
ATOM 770 C CA . ALA A 1 98 ? -10.040 12.189 23.909 1.00 94.94 98 ALA A CA 1
ATOM 771 C C . ALA A 1 98 ? -10.695 11.172 22.981 1.00 94.94 98 ALA A C 1
ATOM 773 O O . ALA A 1 98 ? -11.887 11.289 22.683 1.00 94.94 98 ALA A O 1
ATOM 774 N N . ASN A 1 99 ? -9.936 10.145 22.617 1.00 94.94 99 ASN A N 1
ATOM 775 C CA . ASN A 1 99 ? -10.467 8.916 22.052 1.00 94.94 99 ASN A CA 1
ATOM 776 C C . ASN A 1 99 ? -10.499 7.843 23.142 1.00 94.94 99 ASN A C 1
ATOM 778 O O . ASN A 1 99 ? -9.537 7.678 23.894 1.00 94.94 99 ASN A O 1
ATOM 782 N N . VAL A 1 100 ? -11.600 7.100 23.214 1.00 95.81 100 VAL A N 1
ATOM 783 C CA . VAL A 1 100 ? -11.733 5.934 24.095 1.00 95.81 100 VAL A CA 1
ATOM 784 C C . VAL A 1 100 ? -11.626 4.685 23.239 1.00 95.81 100 VAL A C 1
ATOM 786 O O . VAL A 1 100 ? -12.383 4.533 22.281 1.00 95.81 100 VAL A O 1
ATOM 789 N N . ILE A 1 101 ? -10.679 3.811 23.566 1.00 95.62 101 ILE A N 1
ATOM 790 C CA . ILE A 1 101 ? -10.292 2.680 22.725 1.00 95.62 101 ILE A CA 1
ATOM 791 C C . ILE A 1 101 ? -10.377 1.390 23.528 1.00 95.62 101 ILE A C 1
ATOM 793 O O . ILE A 1 101 ? -9.868 1.320 24.641 1.00 95.62 101 ILE A O 1
ATOM 797 N N . ILE A 1 102 ? -10.969 0.353 22.949 1.00 95.62 102 ILE A N 1
ATOM 798 C CA . ILE A 1 102 ? -10.863 -1.017 23.446 1.00 95.62 102 ILE A CA 1
ATOM 799 C C . ILE A 1 102 ? -9.940 -1.773 22.499 1.00 95.62 102 ILE A C 1
ATOM 801 O O . ILE A 1 102 ? -10.188 -1.784 21.293 1.00 95.62 102 ILE A O 1
ATOM 805 N N . LEU A 1 103 ? -8.892 -2.389 23.044 1.00 93.12 103 LEU A N 1
ATOM 806 C CA . LEU A 1 103 ? -7.980 -3.265 22.310 1.00 93.12 103 LEU A CA 1
ATOM 807 C C . LEU A 1 103 ? -8.014 -4.665 22.912 1.00 93.12 103 LEU A C 1
ATOM 809 O O . LEU A 1 103 ? -7.900 -4.827 24.123 1.00 93.12 103 LEU A O 1
ATOM 813 N N . GLN A 1 104 ? -8.119 -5.671 22.059 1.00 91.88 104 GLN A N 1
ATOM 814 C CA . GLN A 1 104 ? -7.986 -7.076 22.405 1.00 91.88 104 GLN A CA 1
ATOM 815 C C . GLN A 1 104 ? -7.166 -7.739 21.301 1.00 91.88 104 GLN A C 1
ATOM 817 O O . GLN A 1 104 ? -7.665 -7.989 20.205 1.00 91.88 104 GLN A O 1
ATOM 822 N N . GLY A 1 105 ? -5.894 -7.990 21.585 1.00 90.25 105 GLY A N 1
ATOM 823 C CA . GLY A 1 105 ? -4.968 -8.659 20.679 1.00 90.25 105 GLY A CA 1
ATOM 824 C C . GLY A 1 105 ? -3.841 -9.340 21.446 1.00 90.25 105 GLY A C 1
ATOM 825 O O . GLY A 1 105 ? -3.900 -9.448 22.674 1.00 90.25 105 GLY A O 1
ATOM 826 N N . ALA A 1 106 ? -2.804 -9.780 20.730 1.00 86.88 106 ALA A N 1
ATOM 827 C CA . ALA A 1 106 ? -1.660 -10.482 21.315 1.00 86.88 106 ALA A CA 1
ATOM 828 C C . ALA A 1 106 ? -0.997 -9.688 22.459 1.00 86.88 106 ALA A C 1
ATOM 830 O O . ALA A 1 106 ? -0.744 -10.250 23.524 1.00 86.88 106 ALA A O 1
ATOM 831 N N . ASP A 1 107 ? -0.826 -8.372 22.294 1.00 87.31 107 ASP A N 1
ATOM 832 C CA . ASP A 1 107 ? -0.242 -7.480 23.310 1.00 87.31 107 ASP A CA 1
ATOM 833 C C . ASP A 1 107 ? -1.054 -7.449 24.615 1.00 87.31 107 ASP A C 1
ATOM 835 O O . ASP A 1 107 ? -0.502 -7.328 25.708 1.00 87.31 107 ASP A O 1
ATOM 839 N N . GLN A 1 108 ? -2.379 -7.587 24.514 1.00 90.31 108 GLN A N 1
ATOM 840 C CA . GLN A 1 108 ? -3.293 -7.654 25.656 1.00 90.31 108 GLN A CA 1
ATOM 841 C C . GLN A 1 108 ? -3.575 -9.099 26.091 1.00 90.31 108 GLN A C 1
ATOM 843 O O . GLN A 1 108 ? -4.454 -9.337 26.920 1.00 90.31 108 GLN A O 1
ATOM 848 N N . LYS A 1 109 ? -2.852 -10.084 25.538 1.00 91.12 109 LYS A N 1
ATOM 849 C CA . LYS A 1 109 ? -3.071 -11.520 25.773 1.00 91.12 109 LYS A CA 1
ATOM 850 C C . LYS A 1 109 ? -4.521 -11.933 25.500 1.00 91.12 109 LYS A C 1
ATOM 852 O O . LYS A 1 109 ? -5.100 -12.711 26.253 1.00 91.12 109 LYS A O 1
ATOM 857 N N . TYR A 1 110 ? -5.109 -11.355 24.452 1.00 88.62 110 TYR A N 1
ATOM 858 C CA . TYR A 1 110 ? -6.494 -11.576 24.023 1.00 88.62 110 TYR A CA 1
ATOM 859 C C . TYR A 1 110 ? -7.543 -11.268 25.099 1.00 88.62 110 TYR A C 1
ATOM 861 O O . TYR A 1 110 ? -8.675 -11.737 25.017 1.00 88.62 110 TYR A O 1
ATOM 869 N N . LYS A 1 111 ? -7.199 -10.431 26.086 1.00 91.19 111 LYS A N 1
ATOM 870 C CA . LYS A 1 111 ? -8.157 -9.842 27.022 1.00 91.19 111 LYS A CA 1
ATOM 871 C C . LYS A 1 111 ? -8.517 -8.428 26.553 1.00 91.19 111 LYS A C 1
ATOM 873 O O . LYS A 1 111 ? -7.611 -7.677 26.203 1.00 91.19 111 LYS A O 1
ATOM 878 N N . PRO A 1 112 ? -9.802 -8.033 26.534 1.00 92.44 112 PRO A N 1
ATOM 879 C CA . PRO A 1 112 ? -10.172 -6.663 26.199 1.00 92.44 112 PRO A CA 1
ATOM 880 C C . PRO A 1 112 ? -9.582 -5.683 27.208 1.00 92.44 112 PRO A C 1
ATOM 882 O O . PRO A 1 112 ? -9.801 -5.823 28.406 1.00 92.44 112 PRO A O 1
ATOM 885 N N . GLU A 1 113 ? -8.872 -4.665 26.751 1.00 95.38 113 GLU A N 1
ATOM 886 C CA . GLU A 1 113 ? -8.307 -3.622 27.602 1.00 95.38 113 GLU A CA 1
ATOM 887 C C . GLU A 1 113 ? -8.777 -2.252 27.134 1.00 95.38 113 GLU A C 1
ATOM 889 O O . GLU A 1 113 ? -8.850 -1.977 25.935 1.00 95.38 113 GLU A O 1
ATOM 894 N N . LEU A 1 114 ? -9.113 -1.397 28.099 1.00 96.75 114 LEU A N 1
ATOM 895 C CA . LEU A 1 114 ? -9.628 -0.059 27.849 1.00 96.75 114 LEU A CA 1
ATOM 896 C C . LEU A 1 114 ? -8.491 0.958 27.926 1.00 96.75 114 LEU A C 1
ATOM 898 O O . LEU A 1 114 ? -7.735 0.998 28.896 1.00 96.75 114 LEU A O 1
ATOM 902 N N . TYR A 1 115 ? -8.422 1.818 26.924 1.00 96.50 115 TYR A N 1
ATOM 903 C CA . TYR A 1 115 ? -7.452 2.889 26.803 1.00 96.50 115 TYR A CA 1
ATOM 904 C C . TYR A 1 115 ? -8.156 4.220 26.557 1.00 96.50 115 TYR A C 1
ATOM 906 O O . TYR A 1 115 ? -9.234 4.282 25.963 1.00 96.50 115 TYR A O 1
ATOM 914 N N . VAL A 1 116 ? -7.514 5.296 26.995 1.00 97.00 116 VAL A N 1
ATOM 915 C CA . VAL A 1 116 ? -7.894 6.668 26.675 1.00 97.00 116 VAL A CA 1
ATOM 916 C C . VAL A 1 116 ? -6.658 7.386 26.157 1.00 97.00 116 VAL A C 1
ATOM 918 O O . VAL A 1 116 ? -5.622 7.412 26.821 1.00 97.00 116 VAL A O 1
ATOM 921 N N . GLU A 1 117 ? -6.755 7.967 24.973 1.00 95.12 117 GLU A N 1
ATOM 922 C CA . GLU A 1 117 ? -5.682 8.747 24.353 1.00 95.12 117 GLU A CA 1
ATOM 923 C C . GLU A 1 117 ? -6.189 10.153 24.011 1.00 95.12 117 GLU A C 1
ATOM 925 O O . GLU A 1 117 ? -7.403 10.345 23.871 1.00 95.12 117 GLU A O 1
ATOM 930 N N . PRO A 1 118 ? -5.308 11.162 23.922 1.00 93.94 118 PRO A N 1
ATOM 931 C CA . PRO A 1 118 ? -5.734 12.500 23.542 1.00 93.94 118 PRO A CA 1
ATOM 932 C C . PRO A 1 118 ? -6.293 12.520 22.115 1.00 93.94 118 PRO A C 1
ATOM 934 O O . PRO A 1 118 ? -5.816 11.809 21.232 1.00 93.94 118 PRO A O 1
ATOM 937 N N . ALA A 1 119 ? -7.311 13.355 21.898 1.00 91.12 119 ALA A N 1
ATOM 938 C CA . ALA A 1 119 ? -7.754 13.681 20.548 1.00 91.12 119 ALA A CA 1
ATOM 939 C C . ALA A 1 119 ? -6.690 14.523 19.823 1.00 91.12 119 ALA A C 1
ATOM 941 O O . ALA A 1 119 ? -5.746 15.029 20.431 1.00 91.12 119 ALA A O 1
ATOM 942 N N . GLU A 1 120 ? -6.852 14.686 18.514 1.00 86.50 120 GLU A N 1
ATOM 943 C CA . GLU A 1 120 ? -5.952 15.504 17.705 1.00 86.50 120 GLU A CA 1
ATOM 944 C C . GLU A 1 120 ? -5.821 16.930 18.267 1.00 86.50 120 GLU A C 1
ATOM 946 O O . GLU A 1 120 ? -6.807 17.552 18.662 1.00 86.50 120 GLU A O 1
ATOM 951 N N . GLY A 1 121 ? -4.585 17.431 18.347 1.00 87.31 121 GLY A N 1
ATOM 952 C CA . GLY A 1 121 ? -4.284 18.750 18.913 1.00 87.31 121 GLY A CA 1
ATOM 953 C C . GLY A 1 121 ? -4.334 18.835 20.444 1.00 87.31 121 GLY A C 1
ATOM 954 O O . GLY A 1 121 ? -4.081 19.908 20.989 1.00 87.31 121 GLY A O 1
ATOM 955 N N . ILE A 1 122 ? -4.621 17.734 21.148 1.00 91.06 122 ILE A N 1
ATOM 956 C CA . ILE A 1 122 ? -4.598 17.666 22.613 1.00 91.06 122 ILE A CA 1
ATOM 957 C C . ILE A 1 122 ? -3.323 16.956 23.068 1.00 91.06 122 ILE A C 1
ATOM 959 O O . ILE A 1 122 ? -2.952 15.907 22.541 1.00 91.06 122 ILE A O 1
ATOM 963 N N . THR A 1 123 ? -2.636 17.500 24.069 1.00 87.50 123 THR A N 1
ATOM 964 C CA . THR A 1 123 ? -1.504 16.804 24.684 1.00 87.50 123 THR A CA 1
ATOM 965 C C . THR A 1 123 ? -1.993 15.802 25.730 1.00 87.50 123 THR A C 1
ATOM 967 O O . THR A 1 123 ? -3.019 16.011 26.391 1.00 87.50 123 THR A O 1
ATOM 970 N N . PRO A 1 124 ? -1.260 14.705 25.955 1.00 85.75 124 PRO A N 1
ATOM 971 C CA . PRO A 1 124 ? -1.589 13.784 27.034 1.00 85.75 124 PRO A CA 1
ATOM 972 C C . PRO A 1 124 ? -1.645 14.447 28.429 1.00 85.75 124 PRO A C 1
ATOM 974 O O . PRO A 1 124 ? -2.372 13.987 29.309 1.00 85.75 124 PRO A O 1
ATOM 977 N N . GLU A 1 125 ? -0.894 15.528 28.644 1.00 87.31 125 GLU A N 1
ATOM 978 C CA . GLU A 1 125 ? -0.869 16.309 29.886 1.00 87.31 125 GLU A CA 1
ATOM 979 C C . GLU A 1 125 ? -2.165 17.110 30.050 1.00 87.31 125 GLU A C 1
ATOM 981 O O . GLU A 1 125 ? -2.739 17.127 31.139 1.00 87.31 125 GLU A O 1
ATOM 986 N N . GLN A 1 126 ? -2.687 17.688 28.962 1.00 87.00 126 GLN A N 1
ATOM 987 C CA . GLN A 1 126 ? -4.002 18.338 28.952 1.00 87.00 126 GLN A CA 1
ATOM 988 C C . GLN A 1 126 ? -5.138 17.341 29.220 1.00 87.00 126 GLN A C 1
ATOM 990 O O . GLN A 1 126 ? -6.128 17.680 29.873 1.00 87.00 126 GLN A O 1
ATOM 995 N N . LEU A 1 127 ? -4.995 16.099 28.748 1.00 91.19 127 LEU A N 1
ATOM 996 C CA . LEU A 1 127 ? -5.953 15.030 29.022 1.00 91.19 127 LEU A CA 1
ATOM 997 C C . LEU A 1 127 ? -5.885 14.536 30.476 1.00 91.19 127 LEU A C 1
ATOM 999 O O . LEU A 1 127 ? -6.925 14.218 31.056 1.00 91.19 127 LEU A O 1
ATOM 1003 N N . HIS A 1 128 ? -4.688 14.477 31.069 1.00 89.88 128 HIS A N 1
ATOM 1004 C CA . HIS A 1 128 ? -4.444 13.843 32.367 1.00 89.88 128 HIS A CA 1
ATOM 1005 C C . HIS A 1 128 ? -5.417 14.330 33.449 1.00 89.88 128 HIS A C 1
ATOM 1007 O O . HIS A 1 128 ? -6.141 13.521 34.030 1.00 89.88 128 HIS A O 1
ATOM 1013 N N . SER A 1 129 ? -5.497 15.640 33.696 1.00 86.00 129 SER A N 1
ATOM 1014 C CA . SER A 1 129 ? -6.345 16.177 34.769 1.00 86.00 129 SER A CA 1
ATOM 1015 C C . SER A 1 129 ? -7.830 15.872 34.547 1.00 86.00 129 SER A C 1
ATOM 1017 O O . SER A 1 129 ? -8.543 15.525 35.490 1.00 86.00 129 SER A O 1
ATOM 1019 N N . ALA A 1 130 ? -8.307 15.958 33.302 1.00 90.56 130 ALA A N 1
ATOM 1020 C CA . ALA A 1 130 ? -9.697 15.656 32.966 1.00 90.56 130 ALA A CA 1
ATOM 1021 C C . ALA A 1 130 ? -10.016 14.164 33.146 1.00 90.56 130 ALA A C 1
ATOM 1023 O O . ALA A 1 130 ? -11.060 13.818 33.709 1.00 90.56 130 ALA A O 1
ATOM 1024 N N . LEU A 1 131 ? -9.106 13.285 32.717 1.00 94.62 131 LEU A N 1
ATOM 1025 C CA . LEU A 1 131 ? -9.242 11.844 32.888 1.00 94.62 131 LEU A CA 1
ATOM 1026 C C . LEU A 1 131 ? -9.223 11.462 34.369 1.00 94.62 131 LEU A C 1
ATOM 1028 O O . LEU A 1 131 ? -10.113 10.750 34.821 1.00 94.62 131 LEU A O 1
ATOM 1032 N N . PHE A 1 132 ? -8.273 11.985 35.143 1.00 92.06 132 PHE A N 1
ATOM 1033 C CA . PHE A 1 132 ? -8.151 11.696 36.571 1.00 92.06 132 PHE A CA 1
ATOM 1034 C C . PHE A 1 132 ? -9.407 12.107 37.350 1.00 92.06 132 PHE A C 1
ATOM 1036 O O . PHE A 1 132 ? -9.981 11.303 38.085 1.00 92.06 132 PHE A O 1
ATOM 1043 N N . ASN A 1 133 ? -9.920 13.317 37.103 1.00 92.88 133 ASN A N 1
ATOM 1044 C CA . ASN A 1 133 ? -11.179 13.776 37.693 1.00 92.88 133 ASN A CA 1
ATOM 1045 C C . ASN A 1 133 ? -12.372 12.901 37.281 1.00 92.88 133 ASN A C 1
ATOM 1047 O O . ASN A 1 133 ? -13.288 12.681 38.074 1.00 92.88 133 ASN A O 1
ATOM 1051 N N . THR A 1 134 ? -12.374 12.391 36.049 1.00 95.31 134 THR A N 1
ATOM 1052 C CA . THR A 1 134 ? -13.409 11.464 35.572 1.00 95.31 134 THR A CA 1
ATOM 1053 C C . THR A 1 134 ? -13.317 10.119 36.292 1.00 95.31 134 THR A C 1
ATOM 1055 O O . THR A 1 134 ? -14.340 9.604 36.735 1.00 95.31 134 THR A O 1
ATOM 1058 N N . ILE A 1 135 ? -12.110 9.583 36.494 1.00 96.50 135 ILE A N 1
ATOM 1059 C CA . ILE A 1 135 ? -11.886 8.347 37.254 1.00 96.50 135 ILE A CA 1
ATOM 1060 C C . ILE A 1 135 ? -12.357 8.493 38.703 1.00 96.50 135 ILE A C 1
ATOM 1062 O O . ILE A 1 135 ? -13.048 7.602 39.189 1.00 96.50 135 ILE A O 1
ATOM 1066 N N . ILE A 1 136 ? -12.077 9.623 39.367 1.00 95.62 136 ILE A N 1
ATOM 1067 C CA . ILE A 1 136 ? -12.590 9.904 40.721 1.00 95.62 136 ILE A CA 1
ATOM 1068 C C . ILE A 1 136 ? -14.121 9.857 40.741 1.00 95.62 136 ILE A C 1
ATOM 1070 O O . ILE A 1 136 ? -14.709 9.191 41.590 1.00 95.62 136 ILE A O 1
ATOM 1074 N N . LYS A 1 137 ? -14.779 10.518 39.782 1.00 97.19 137 LYS A N 1
ATOM 1075 C CA . LYS A 1 137 ? -16.249 10.525 39.681 1.00 97.19 137 LYS A CA 1
ATOM 1076 C C . LYS A 1 137 ? -16.840 9.140 39.427 1.00 97.19 137 LYS A C 1
ATOM 1078 O O . LYS A 1 137 ? -17.984 8.896 39.796 1.00 97.19 137 LYS A O 1
ATOM 1083 N N . LEU A 1 138 ? -16.086 8.250 38.788 1.00 96.81 138 LEU A N 1
ATOM 1084 C CA . LEU A 1 138 ? -16.511 6.883 38.503 1.00 96.81 138 LEU A CA 1
ATOM 1085 C C . LEU A 1 138 ? -16.253 5.914 39.666 1.00 96.81 138 LEU A C 1
ATOM 1087 O O . LEU A 1 138 ? -16.886 4.859 39.680 1.00 96.81 138 LEU A O 1
ATOM 1091 N N . GLN A 1 139 ? -15.420 6.265 40.657 1.00 96.81 139 GLN A N 1
ATOM 1092 C CA . GLN A 1 139 ? -15.121 5.395 41.806 1.00 96.81 139 GLN A CA 1
ATOM 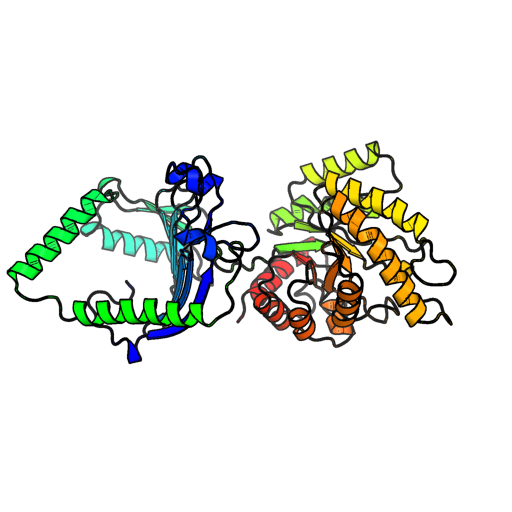1093 C C . GLN A 1 139 ? -16.363 4.873 42.543 1.00 96.81 139 GLN A C 1
ATOM 1095 O O . GLN A 1 139 ? -16.382 3.683 42.835 1.00 96.81 139 GLN A O 1
ATOM 1100 N N . PRO A 1 140 ? -17.421 5.665 42.828 1.00 97.12 140 PRO A N 1
ATOM 1101 C CA . PRO A 1 140 ? -18.582 5.142 43.555 1.00 97.12 140 PRO A CA 1
ATOM 1102 C C . PRO A 1 140 ? -19.331 4.040 42.799 1.00 97.12 140 PRO A C 1
ATOM 1104 O O . PRO A 1 140 ? -19.936 3.170 43.417 1.00 97.12 140 PRO A O 1
ATOM 1107 N N . LYS A 1 141 ? -19.303 4.078 41.460 1.00 94.62 141 LYS A N 1
ATOM 1108 C CA . LYS A 1 141 ? -19.975 3.094 40.602 1.00 94.62 141 LYS A CA 1
ATOM 1109 C C . LYS A 1 141 ? -19.070 1.915 40.253 1.00 94.62 141 LYS A C 1
ATOM 1111 O O . LYS A 1 141 ? -19.548 0.791 40.156 1.00 94.62 141 LYS A O 1
ATOM 1116 N N . TYR A 1 142 ? -17.781 2.182 40.065 1.00 95.25 142 TYR A N 1
ATOM 1117 C CA . TYR A 1 142 ? -16.768 1.186 39.741 1.00 95.25 142 TYR A CA 1
ATOM 1118 C C . TYR A 1 142 ? -15.566 1.319 40.687 1.00 95.25 142 TYR A C 1
ATOM 1120 O O . TYR A 1 142 ? -14.504 1.790 40.268 1.00 95.25 142 TYR A O 1
ATOM 1128 N N . PRO A 1 143 ? -15.708 0.928 41.967 1.00 96.50 143 PRO A N 1
ATOM 1129 C CA . PRO A 1 143 ? -14.603 0.978 42.915 1.00 96.50 143 PRO A CA 1
ATOM 1130 C C . PRO A 1 143 ? -13.355 0.260 42.396 1.00 96.50 143 PRO A C 1
ATOM 1132 O O . PRO A 1 143 ? -13.448 -0.862 41.889 1.00 96.50 143 PRO A O 1
ATOM 1135 N N . GLY A 1 144 ? -12.193 0.903 42.542 1.00 95.25 144 GLY A N 1
ATOM 1136 C CA . GLY A 1 144 ? -10.885 0.308 42.257 1.00 95.25 144 GLY A CA 1
ATOM 1137 C C . GLY A 1 144 ? -10.375 0.474 40.824 1.00 95.25 144 GLY A C 1
ATOM 1138 O O . GLY A 1 144 ? -9.278 0.007 40.527 1.00 95.25 144 GLY A O 1
ATOM 1139 N N . ILE A 1 145 ? -11.115 1.142 39.931 1.00 97.38 145 ILE A N 1
ATOM 1140 C CA . ILE A 1 145 ? -10.572 1.481 38.606 1.00 97.38 145 ILE A CA 1
ATOM 1141 C C . ILE A 1 145 ? -9.477 2.548 38.719 1.00 97.38 145 ILE A C 1
ATOM 1143 O O . ILE A 1 145 ? -9.556 3.442 39.560 1.00 97.38 145 ILE A O 1
ATOM 1147 N N . MET A 1 146 ? -8.465 2.500 37.856 1.00 96.44 146 MET A N 1
ATOM 1148 C CA . MET A 1 146 ? -7.366 3.478 37.850 1.00 96.44 146 MET A CA 1
ATOM 1149 C C . MET A 1 146 ? -6.953 3.829 36.423 1.00 96.44 146 MET A C 1
ATOM 1151 O O . MET A 1 146 ? -7.078 3.000 35.530 1.00 96.44 146 MET A O 1
ATOM 1155 N N . ALA A 1 147 ? -6.419 5.030 36.199 1.00 95.56 147 ALA A N 1
ATOM 1156 C CA . ALA A 1 147 ? -5.748 5.373 34.945 1.00 95.56 147 ALA A CA 1
ATOM 1157 C C . ALA A 1 147 ? -4.229 5.244 35.123 1.00 95.56 147 ALA A C 1
ATOM 1159 O O . ALA A 1 147 ? -3.644 5.904 35.978 1.00 95.56 147 ALA A O 1
ATOM 1160 N N . ILE A 1 148 ? -3.597 4.403 34.308 1.00 94.62 148 ILE A N 1
ATOM 1161 C CA . ILE A 1 148 ? -2.156 4.147 34.294 1.00 94.62 148 ILE A CA 1
ATOM 1162 C C . ILE A 1 148 ? -1.588 4.765 33.021 1.00 94.62 148 ILE A C 1
ATOM 1164 O O . ILE A 1 148 ? -2.055 4.468 31.922 1.00 94.62 148 ILE A O 1
ATOM 1168 N N . ARG A 1 149 ? -0.591 5.642 33.148 1.00 91.94 149 ARG A N 1
ATOM 1169 C CA . ARG A 1 149 ? 0.048 6.261 31.985 1.00 91.94 149 ARG A CA 1
ATOM 1170 C C . ARG A 1 149 ? 0.911 5.234 31.246 1.00 91.94 149 ARG A C 1
ATOM 1172 O O . ARG A 1 149 ? 1.784 4.618 31.844 1.00 91.94 149 ARG A O 1
ATOM 1179 N N . GLU A 1 150 ? 0.701 5.115 29.939 1.00 90.06 150 GLU A N 1
ATOM 1180 C CA . GLU A 1 150 ? 1.511 4.317 29.017 1.00 90.06 150 GLU A CA 1
ATOM 1181 C C . GLU A 1 150 ? 1.897 5.190 27.814 1.00 90.06 150 GLU A C 1
ATOM 1183 O O . GLU A 1 150 ? 1.094 5.404 26.903 1.00 90.06 150 GLU A O 1
ATOM 1188 N N . ASN A 1 151 ? 3.128 5.709 27.790 1.00 83.38 151 ASN A N 1
ATOM 1189 C CA . ASN A 1 151 ? 3.630 6.590 26.725 1.00 83.38 151 ASN A CA 1
ATOM 1190 C C . ASN A 1 151 ? 2.688 7.787 26.459 1.00 83.38 151 ASN A C 1
ATOM 1192 O O . ASN A 1 151 ? 2.518 8.642 27.329 1.00 83.38 151 ASN A O 1
ATOM 1196 N N . ASN A 1 152 ? 2.048 7.838 25.286 1.00 86.00 152 ASN A N 1
ATOM 1197 C CA . ASN A 1 152 ? 1.139 8.912 24.865 1.00 86.00 152 ASN A CA 1
ATOM 1198 C C . ASN A 1 152 ? -0.347 8.617 25.135 1.00 86.00 152 ASN A C 1
ATOM 1200 O O . ASN A 1 152 ? -1.213 9.347 24.660 1.00 86.00 152 ASN A O 1
ATOM 1204 N N . ARG A 1 153 ? -0.665 7.568 25.898 1.00 92.81 153 ARG A N 1
ATOM 1205 C CA . ARG A 1 153 ? -2.040 7.191 26.256 1.00 92.81 153 ARG A CA 1
ATOM 1206 C C . ARG A 1 153 ? -2.141 6.741 27.712 1.00 92.81 153 ARG A C 1
ATOM 1208 O O . ARG A 1 153 ? -1.145 6.649 28.426 1.00 92.81 153 ARG A O 1
ATOM 1215 N N . PHE A 1 154 ? -3.355 6.448 28.156 1.00 95.94 154 PHE A N 1
ATOM 1216 C CA . PHE A 1 154 ? -3.645 5.935 29.488 1.00 95.94 154 PHE A CA 1
ATOM 1217 C C . PHE A 1 154 ? -4.382 4.604 29.378 1.00 95.94 154 PHE A C 1
ATOM 1219 O O . PHE A 1 154 ? -5.432 4.535 28.744 1.00 95.94 154 PHE A O 1
ATOM 1226 N N . LYS A 1 155 ? -3.858 3.554 30.007 1.00 96.62 155 LYS A N 1
ATOM 1227 C CA . LYS A 1 155 ? -4.578 2.296 30.213 1.00 96.62 155 LYS A CA 1
ATOM 1228 C C . LYS A 1 155 ? -5.485 2.436 31.429 1.00 96.62 155 LYS A C 1
ATOM 1230 O O . LYS A 1 155 ? -5.044 2.902 32.477 1.00 96.62 155 LYS A O 1
ATOM 1235 N N . ILE A 1 156 ? -6.737 2.012 31.321 1.00 97.31 156 ILE A N 1
ATOM 1236 C CA . ILE A 1 156 ? -7.633 1.935 32.472 1.00 97.31 156 ILE A CA 1
ATOM 1237 C C . ILE A 1 156 ? -7.455 0.563 33.117 1.00 97.31 156 ILE A C 1
ATOM 1239 O O . ILE A 1 156 ? -7.827 -0.459 32.546 1.00 97.31 156 ILE A O 1
ATOM 1243 N N . ALA A 1 157 ? -6.862 0.538 34.307 1.00 95.94 157 ALA A N 1
ATOM 1244 C CA . ALA A 1 157 ? -6.796 -0.651 35.138 1.00 95.94 157 ALA A CA 1
ATOM 1245 C C . ALA A 1 157 ? -8.210 -0.983 35.628 1.00 95.94 157 ALA A C 1
ATOM 1247 O O . ALA A 1 157 ? -8.837 -0.185 36.327 1.00 95.94 157 ALA A O 1
ATOM 1248 N N . ILE A 1 158 ? -8.705 -2.156 35.234 1.00 95.00 158 ILE A N 1
ATOM 1249 C CA . ILE A 1 158 ? -10.028 -2.668 35.592 1.00 95.00 158 ILE A CA 1
ATOM 1250 C C . ILE A 1 158 ? -9.826 -3.863 36.534 1.00 95.00 158 ILE A C 1
ATOM 1252 O O . ILE A 1 158 ? -9.207 -4.842 36.106 1.00 95.00 158 ILE A O 1
ATOM 1256 N N . PRO A 1 159 ? -10.332 -3.809 37.781 1.00 95.12 159 PRO A N 1
ATOM 1257 C CA . PRO A 1 159 ? -10.271 -4.930 38.718 1.00 95.12 159 PRO A CA 1
ATOM 1258 C C . PRO A 1 159 ? -10.861 -6.232 38.163 1.00 95.12 159 PRO A C 1
ATOM 1260 O O . PRO A 1 159 ? -11.840 -6.211 37.414 1.00 95.12 159 PRO A O 1
ATOM 1263 N N . GLU A 1 160 ? -10.310 -7.372 38.590 1.00 91.88 160 GLU A N 1
ATOM 1264 C CA . GLU A 1 160 ? -10.736 -8.700 38.117 1.00 91.88 160 GLU A CA 1
ATOM 1265 C C . GLU A 1 160 ? -12.208 -9.001 38.448 1.00 91.88 160 GLU A C 1
ATOM 1267 O O . GLU A 1 160 ? -12.875 -9.706 37.702 1.00 91.88 160 GLU A O 1
ATOM 1272 N N . SER A 1 161 ? -12.766 -8.396 39.502 1.00 91.25 161 SER A N 1
ATOM 1273 C CA . SER A 1 161 ? -14.189 -8.524 39.850 1.00 91.25 161 SER A CA 1
ATOM 1274 C C . SER A 1 161 ? -15.144 -8.029 38.757 1.00 91.25 161 SER A C 1
ATOM 1276 O O . SER A 1 161 ? -16.294 -8.459 38.720 1.00 91.25 161 SER A O 1
ATOM 1278 N N . TYR A 1 162 ? -14.689 -7.154 37.853 1.00 89.69 162 TYR A N 1
ATOM 1279 C CA . TYR A 1 162 ? -15.472 -6.708 36.694 1.00 89.69 162 TYR A CA 1
ATOM 1280 C C . TYR A 1 162 ? -15.214 -7.544 35.435 1.00 89.69 162 TYR A C 1
ATOM 1282 O O . TYR A 1 162 ? -15.859 -7.327 34.410 1.00 89.69 162 TYR A O 1
ATOM 1290 N N . ARG A 1 163 ? -14.279 -8.499 35.484 1.00 87.69 163 ARG A N 1
ATOM 1291 C CA . ARG A 1 163 ? -13.951 -9.414 34.383 1.00 87.69 163 ARG A CA 1
ATOM 1292 C C . ARG A 1 163 ? -14.856 -10.642 34.443 1.00 87.69 163 ARG A C 1
ATOM 1294 O O . ARG A 1 163 ? -14.410 -11.766 34.640 1.00 87.69 163 ARG A O 1
ATOM 1301 N N . VAL A 1 164 ? -16.155 -10.408 34.301 1.00 83.31 164 VAL A N 1
ATOM 1302 C CA . VAL A 1 164 ? -17.159 -11.476 34.318 1.00 83.31 164 VAL A CA 1
ATOM 1303 C C . VAL A 1 164 ? -17.185 -12.230 32.983 1.00 83.31 164 VAL A C 1
ATOM 1305 O O . VAL A 1 164 ? -17.092 -11.631 31.911 1.00 83.31 164 VAL A O 1
ATOM 1308 N N . GLY A 1 165 ? -17.278 -13.559 33.060 1.00 79.00 165 GLY A N 1
ATOM 1309 C CA . GLY A 1 165 ? -17.343 -14.447 31.897 1.00 79.00 165 GLY A CA 1
ATOM 1310 C C . GLY A 1 165 ? -18.687 -14.396 31.166 1.00 79.00 165 GLY A C 1
ATOM 1311 O O . GLY A 1 165 ? -19.651 -13.784 31.632 1.00 79.00 165 GLY A O 1
ATOM 1312 N N . HIS A 1 166 ? -18.757 -15.069 30.017 1.00 74.56 166 HIS A N 1
ATOM 1313 C CA . HIS A 1 166 ? -19.936 -15.082 29.148 1.00 74.56 166 HIS A CA 1
ATOM 1314 C C . HIS A 1 166 ? -21.188 -15.601 29.878 1.00 74.56 166 HIS A C 1
ATOM 1316 O O . HIS A 1 166 ? -22.267 -15.024 29.760 1.00 74.56 166 HIS A O 1
ATOM 1322 N N . GLU A 1 167 ? -21.032 -16.635 30.701 1.00 80.50 167 GLU A N 1
ATOM 1323 C CA . GLU A 1 167 ? -22.102 -17.289 31.451 1.00 80.50 167 GLU A CA 1
ATOM 1324 C C . GLU A 1 167 ? -22.766 -16.345 32.461 1.00 80.50 167 GLU A C 1
ATOM 1326 O O . GLU A 1 167 ? -23.988 -16.337 32.605 1.00 80.50 167 GLU A O 1
ATOM 1331 N N . ALA A 1 168 ? -21.980 -15.488 33.118 1.00 81.31 168 ALA A N 1
ATOM 1332 C CA . ALA A 1 168 ? -22.493 -14.528 34.093 1.00 81.31 168 ALA A CA 1
ATOM 1333 C C . ALA A 1 168 ? -23.385 -13.453 33.445 1.00 81.31 168 ALA A C 1
ATOM 1335 O O . ALA A 1 168 ? -24.298 -12.933 34.091 1.00 81.31 168 ALA A O 1
ATOM 1336 N N . HIS A 1 169 ? -23.182 -13.141 32.160 1.00 82.62 169 HIS A N 1
ATOM 1337 C CA . HIS A 1 169 ? -24.056 -12.215 31.440 1.00 82.62 169 HIS A CA 1
ATOM 1338 C C . HIS A 1 169 ? -25.465 -12.783 31.221 1.00 82.62 169 HIS A C 1
ATOM 1340 O O . HIS A 1 169 ? -26.424 -12.011 31.221 1.00 82.62 169 HIS A O 1
ATOM 1346 N N . PHE A 1 170 ? -25.635 -14.108 31.104 1.00 87.31 170 PHE A N 1
ATOM 1347 C CA . PHE A 1 170 ? -26.971 -14.707 30.973 1.00 87.31 170 PHE A CA 1
ATOM 1348 C C . PHE A 1 170 ? -27.842 -14.469 32.205 1.00 87.31 170 PHE A C 1
ATOM 1350 O O . PHE A 1 170 ? -29.043 -14.228 32.060 1.00 87.31 170 PHE A O 1
ATOM 1357 N N . ALA A 1 171 ? -27.253 -14.471 33.404 1.00 87.44 171 ALA A N 1
ATOM 1358 C CA . ALA A 1 171 ? -27.977 -14.135 34.627 1.00 87.44 171 ALA A CA 1
ATOM 1359 C C . ALA A 1 171 ? -28.524 -12.699 34.562 1.00 87.44 171 ALA A C 1
ATOM 1361 O O . ALA A 1 171 ? -29.712 -12.485 34.777 1.00 87.44 171 ALA A O 1
ATOM 1362 N N . GLN A 1 172 ? -27.704 -11.735 34.130 1.00 86.56 172 GLN A N 1
ATOM 1363 C CA . GLN A 1 172 ? -28.119 -10.332 33.990 1.00 86.56 172 GLN A CA 1
ATOM 1364 C C . GLN A 1 172 ? -29.227 -10.142 32.941 1.00 86.56 172 GLN A C 1
ATOM 1366 O O . GLN A 1 172 ? -30.145 -9.342 33.130 1.00 86.56 172 GLN A O 1
ATOM 1371 N N . VAL A 1 173 ? -29.154 -10.868 31.820 1.00 88.38 173 VAL A N 1
ATOM 1372 C CA . VAL A 1 173 ? -30.212 -10.856 30.797 1.00 88.38 173 VAL A CA 1
ATOM 1373 C C . VAL A 1 173 ? -31.506 -11.444 31.363 1.00 88.38 173 VAL A C 1
ATOM 1375 O O . VAL A 1 173 ? -32.575 -10.867 31.167 1.00 88.38 173 VAL A O 1
ATOM 1378 N N . THR A 1 174 ? -31.407 -12.545 32.109 1.00 92.25 174 THR A N 1
ATOM 1379 C CA . THR A 1 174 ? -32.552 -13.207 32.749 1.00 92.25 174 THR A CA 1
ATOM 1380 C C . THR A 1 174 ? -33.208 -12.306 33.793 1.00 92.25 174 THR A C 1
ATOM 1382 O O . THR A 1 174 ? -34.427 -12.179 33.803 1.00 92.25 174 THR A O 1
ATOM 1385 N N . GLU A 1 175 ? -32.425 -11.618 34.625 1.00 93.25 175 GLU A N 1
ATOM 1386 C CA . GLU A 1 175 ? -32.933 -10.652 35.605 1.00 93.25 175 GLU A CA 1
ATOM 1387 C C . GLU A 1 175 ? -33.733 -9.530 34.937 1.00 93.25 175 GLU A C 1
ATOM 1389 O O . GLU A 1 175 ? -34.846 -9.221 35.364 1.00 93.25 175 GLU A O 1
ATOM 1394 N N . LYS A 1 176 ? -33.207 -8.949 33.851 1.00 90.62 176 LYS A N 1
ATOM 1395 C CA . LYS A 1 176 ? -33.932 -7.925 33.084 1.00 90.62 176 LYS A CA 1
ATOM 1396 C C . LYS A 1 176 ? -35.212 -8.476 32.467 1.00 90.62 176 LYS A C 1
ATOM 1398 O O . LYS A 1 176 ? -36.246 -7.821 32.543 1.00 90.62 176 LYS A O 1
ATOM 1403 N N . TYR A 1 177 ? -35.153 -9.675 31.892 1.00 92.75 177 TYR A N 1
ATOM 1404 C CA . TYR A 1 177 ? -36.329 -10.339 31.340 1.00 92.75 177 TYR A CA 1
ATOM 1405 C C . TYR A 1 177 ? -37.414 -10.547 32.405 1.00 92.75 177 TYR A C 1
ATOM 1407 O O . TYR A 1 177 ? -38.552 -10.136 32.198 1.00 92.75 177 TYR A O 1
ATOM 1415 N N . LEU A 1 178 ? -37.065 -11.123 33.561 1.00 96.50 178 LEU A N 1
ATOM 1416 C CA . LEU A 1 178 ? -38.004 -11.366 34.660 1.00 96.50 178 LEU A CA 1
ATOM 1417 C C . LEU A 1 178 ? -38.584 -10.064 35.214 1.00 96.50 178 LEU A C 1
ATOM 1419 O O . LEU A 1 178 ? -39.775 -10.011 35.518 1.00 96.50 178 LEU A O 1
ATOM 1423 N N . LYS A 1 179 ? -37.771 -9.004 35.294 1.00 95.25 179 LYS A N 1
ATOM 1424 C CA . LYS A 1 179 ? -38.241 -7.668 35.659 1.00 95.25 179 LYS A CA 1
ATOM 1425 C C . LYS A 1 179 ? -39.335 -7.190 34.702 1.00 95.25 179 LYS A C 1
ATOM 1427 O O . LYS A 1 179 ? -40.424 -6.859 35.156 1.00 95.25 179 LYS A O 1
ATOM 1432 N N . TYR A 1 180 ? -39.077 -7.190 33.395 1.00 94.00 180 TYR A N 1
ATOM 1433 C CA . TYR A 1 180 ? -40.055 -6.711 32.412 1.00 94.00 180 TYR A CA 1
ATOM 1434 C C . TYR A 1 180 ? -41.286 -7.610 32.316 1.00 94.00 180 TYR A C 1
ATOM 1436 O O . TYR A 1 180 ? -42.392 -7.117 32.104 1.00 94.00 180 TYR A O 1
ATOM 1444 N N . LEU A 1 181 ? -41.111 -8.920 32.510 1.00 94.38 181 LEU A N 1
ATOM 1445 C CA . LEU A 1 181 ? -42.218 -9.863 32.607 1.00 94.38 181 LEU A CA 1
ATOM 1446 C C . LEU A 1 181 ? -43.125 -9.523 33.798 1.00 94.38 181 LEU A C 1
ATOM 1448 O O . LEU A 1 181 ? -44.342 -9.504 33.642 1.00 94.38 181 LEU A O 1
ATOM 1452 N N . GLY A 1 182 ? -42.541 -9.213 34.960 1.00 96.12 182 GLY A N 1
ATOM 1453 C CA . GLY A 1 182 ? -43.280 -8.783 36.150 1.00 96.12 182 GLY A CA 1
ATOM 1454 C C . GLY A 1 182 ? -43.947 -7.412 35.994 1.00 96.12 182 GLY A C 1
ATOM 1455 O O . GLY A 1 182 ? -45.066 -7.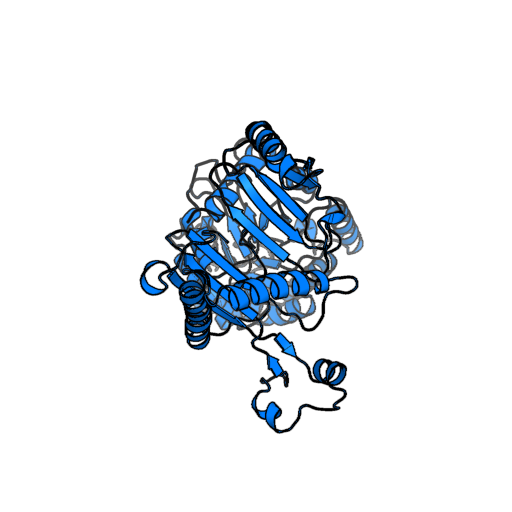221 36.458 1.00 96.12 182 GLY A O 1
ATOM 1456 N N . GLU A 1 183 ? -43.293 -6.472 35.308 1.00 95.62 183 GLU A N 1
ATOM 1457 C CA . GLU A 1 183 ? -43.847 -5.146 34.990 1.00 95.62 183 GLU A CA 1
ATOM 1458 C C . GLU A 1 183 ? -44.924 -5.199 33.890 1.00 95.62 183 GLU A C 1
ATOM 1460 O O . GLU A 1 183 ? -45.690 -4.250 33.725 1.00 95.62 183 GLU A O 1
ATOM 1465 N N . GLY A 1 184 ? -44.988 -6.291 33.118 1.00 95.62 184 GLY A N 1
ATOM 1466 C CA . GLY A 1 184 ? -45.915 -6.462 31.997 1.00 95.62 184 GLY A CA 1
ATOM 1467 C C . GLY A 1 184 ? -45.659 -5.511 30.822 1.00 95.62 184 GLY A C 1
ATOM 1468 O O . GLY A 1 184 ? -46.503 -5.387 29.934 1.00 95.62 184 GLY A O 1
ATOM 1469 N N . LYS A 1 185 ? -44.517 -4.813 30.809 1.00 93.25 185 LYS A N 1
ATOM 1470 C CA . LYS A 1 185 ? -44.182 -3.795 29.812 1.00 93.25 185 LYS A CA 1
ATOM 1471 C C . LYS A 1 185 ? -42.667 -3.718 29.604 1.00 93.25 185 LYS A C 1
ATOM 1473 O O . LYS A 1 185 ? -41.894 -3.707 30.556 1.00 93.25 185 LYS A O 1
ATOM 1478 N N . LEU A 1 186 ? -42.251 -3.618 28.341 1.00 92.44 186 LEU A N 1
ATOM 1479 C CA . LEU A 1 186 ? -40.874 -3.285 27.968 1.00 92.44 186 LEU A CA 1
ATOM 1480 C C . LEU A 1 186 ? -40.651 -1.764 28.018 1.00 92.44 186 LEU A C 1
ATOM 1482 O O . LEU A 1 186 ? -41.600 -1.004 27.807 1.00 92.44 186 LEU A O 1
ATOM 1486 N N . PRO A 1 187 ? -39.409 -1.292 28.223 1.00 92.81 187 PRO A N 1
ATOM 1487 C CA . PRO A 1 187 ? -39.095 0.124 28.080 1.00 92.81 187 PRO A CA 1
ATOM 1488 C C . PRO A 1 187 ? -39.543 0.667 26.715 1.00 92.81 187 PRO A C 1
ATOM 1490 O O . PRO A 1 187 ? -39.381 -0.005 25.697 1.00 92.81 187 PRO A O 1
ATOM 1493 N N . ASP A 1 188 ? -40.052 1.902 26.673 1.00 93.75 188 ASP A N 1
ATOM 1494 C CA . ASP A 1 188 ? -40.631 2.494 25.450 1.00 93.75 188 ASP A CA 1
ATOM 1495 C C . ASP A 1 188 ? -39.631 2.583 24.279 1.00 93.75 188 ASP A C 1
ATOM 1497 O O . ASP A 1 188 ? -40.021 2.638 23.114 1.00 93.75 188 ASP A O 1
ATOM 1501 N N . TRP A 1 189 ? -38.331 2.565 24.579 1.00 94.00 189 TRP A N 1
ATOM 1502 C CA . TRP A 1 189 ? -37.254 2.571 23.593 1.00 94.00 189 TRP A CA 1
ATOM 1503 C C . TRP A 1 189 ? -36.890 1.180 23.049 1.00 94.00 189 TRP A C 1
ATOM 1505 O O . TRP A 1 189 ? -36.261 1.105 21.996 1.00 94.00 189 TRP A O 1
ATOM 1515 N N . GLU A 1 190 ? -37.266 0.082 23.712 1.00 91.75 190 GLU A N 1
ATOM 1516 C CA . GLU A 1 190 ? -36.799 -1.272 23.367 1.00 91.75 190 GLU A CA 1
ATOM 1517 C C . GLU A 1 190 ? -37.294 -1.698 21.976 1.00 91.75 190 GLU A C 1
ATOM 1519 O O . GLU A 1 190 ? -36.497 -2.045 21.101 1.00 91.75 190 GLU A O 1
ATOM 1524 N N . THR A 1 191 ? -38.605 -1.601 21.731 1.00 92.25 191 THR A N 1
ATOM 1525 C CA . THR A 1 191 ? -39.209 -2.008 20.453 1.00 92.25 191 THR A CA 1
ATOM 1526 C C . THR A 1 191 ? -38.702 -1.168 19.270 1.00 92.25 191 THR A C 1
ATOM 1528 O O . THR A 1 191 ? -38.222 -1.763 18.300 1.00 92.25 191 THR A O 1
ATOM 1531 N N . PRO A 1 192 ? -38.718 0.184 19.313 1.00 94.38 192 PRO A N 1
ATOM 1532 C CA . PRO A 1 192 ? -38.128 1.004 18.252 1.00 94.38 192 PRO A CA 1
ATOM 1533 C C . PRO A 1 192 ? -36.647 0.700 17.997 1.00 94.38 192 PRO A C 1
ATOM 1535 O O . PRO A 1 192 ? -36.231 0.594 16.844 1.00 94.38 192 PRO A O 1
ATOM 1538 N N . ASN A 1 193 ? -35.849 0.487 19.048 1.00 94.44 193 ASN A N 1
ATOM 1539 C CA . ASN A 1 193 ? -34.416 0.222 18.900 1.00 94.44 193 ASN A CA 1
ATOM 1540 C C . ASN A 1 193 ? -34.145 -1.163 18.306 1.00 94.44 193 ASN A C 1
ATOM 1542 O O . ASN A 1 193 ? -33.203 -1.325 17.527 1.00 94.44 193 ASN A O 1
ATOM 1546 N N . MET A 1 194 ? -34.985 -2.153 18.612 1.00 93.81 194 MET A N 1
ATOM 1547 C CA . MET A 1 194 ? -34.925 -3.461 17.968 1.00 93.81 194 MET A CA 1
ATOM 1548 C C . MET A 1 194 ? -35.238 -3.357 16.470 1.00 93.81 194 MET A C 1
ATOM 1550 O O . MET A 1 194 ? -34.494 -3.907 15.657 1.00 93.81 194 MET A O 1
ATOM 1554 N N . ILE A 1 195 ? -36.272 -2.599 16.088 1.00 93.62 195 ILE A N 1
ATOM 1555 C CA . ILE A 1 195 ? -36.584 -2.326 14.674 1.00 93.62 195 ILE A CA 1
ATOM 1556 C C . ILE A 1 195 ? -35.408 -1.608 14.003 1.00 93.62 195 ILE A C 1
ATOM 1558 O O . ILE A 1 195 ? -34.976 -2.021 12.930 1.00 93.62 195 ILE A O 1
ATOM 1562 N N . ALA A 1 196 ? -34.832 -0.594 14.650 1.00 94.56 196 ALA A N 1
ATOM 1563 C CA . ALA A 1 196 ? -33.679 0.138 14.135 1.00 94.56 196 ALA A CA 1
ATOM 1564 C C . ALA A 1 196 ? -32.449 -0.756 13.923 1.00 94.56 196 ALA A C 1
ATOM 1566 O O . ALA A 1 196 ? -31.776 -0.655 12.893 1.00 94.56 196 ALA A O 1
ATOM 1567 N N . LYS A 1 197 ? -32.185 -1.686 14.850 1.00 94.12 197 LYS A N 1
ATOM 1568 C CA . LYS A 1 197 ? -31.133 -2.700 14.708 1.00 94.12 197 LYS A CA 1
ATOM 1569 C C . LYS A 1 197 ? -31.368 -3.566 13.470 1.00 94.12 197 LYS A C 1
ATOM 1571 O O . LYS A 1 197 ? -30.451 -3.711 12.664 1.00 94.12 197 LYS A O 1
ATOM 1576 N N . TYR A 1 198 ? -32.573 -4.114 13.304 1.00 95.06 198 TYR A N 1
ATOM 1577 C CA . TYR A 1 198 ? -32.900 -4.953 12.148 1.00 95.06 198 TYR A CA 1
ATOM 1578 C C . TYR A 1 198 ? -32.875 -4.175 10.837 1.00 95.06 198 TYR A C 1
ATOM 1580 O O . TYR A 1 198 ? -32.299 -4.663 9.870 1.00 95.06 198 TYR A O 1
ATOM 1588 N N . TYR A 1 199 ? -33.431 -2.964 10.797 1.00 92.44 199 TYR A N 1
ATOM 1589 C CA . TYR A 1 199 ? -33.344 -2.086 9.633 1.00 92.44 199 TYR A CA 1
ATOM 1590 C C . TYR A 1 199 ? -31.885 -1.880 9.221 1.00 92.44 199 TYR A C 1
ATOM 1592 O O . TYR A 1 199 ? -31.542 -2.088 8.060 1.00 92.44 199 TYR A O 1
ATOM 1600 N N . THR A 1 200 ? -31.012 -1.566 10.182 1.00 93.75 200 THR A N 1
ATOM 1601 C CA . THR A 1 200 ? -29.588 -1.327 9.920 1.00 93.75 200 THR A CA 1
ATOM 1602 C C . THR A 1 200 ? -28.920 -2.550 9.297 1.00 93.75 200 THR A C 1
ATOM 1604 O O . THR A 1 200 ? -28.300 -2.445 8.241 1.00 93.75 200 THR A O 1
ATOM 1607 N N . THR A 1 201 ? -29.060 -3.726 9.918 1.00 93.81 201 THR A N 1
ATOM 1608 C CA . THR A 1 201 ? -28.369 -4.940 9.460 1.00 93.81 201 THR A CA 1
ATOM 1609 C C . THR A 1 201 ? -28.948 -5.498 8.163 1.00 93.81 201 THR A C 1
ATOM 1611 O O . THR A 1 201 ? -28.191 -5.919 7.290 1.00 93.81 201 THR A O 1
ATOM 1614 N N . THR A 1 202 ? -30.272 -5.483 7.995 1.00 93.00 202 THR A N 1
ATOM 1615 C CA . THR A 1 202 ? -30.934 -6.026 6.796 1.00 93.00 202 THR A CA 1
ATOM 1616 C C . THR A 1 202 ? -30.784 -5.112 5.584 1.00 93.00 202 THR A C 1
ATOM 1618 O O . THR A 1 202 ? -30.492 -5.609 4.495 1.00 93.00 202 THR A O 1
ATOM 1621 N N . THR A 1 203 ? -30.875 -3.790 5.761 1.00 88.94 203 THR A N 1
ATOM 1622 C CA . THR A 1 203 ? -30.622 -2.814 4.685 1.00 88.94 203 THR A CA 1
ATOM 1623 C C . THR A 1 203 ? -29.172 -2.887 4.226 1.00 88.94 203 THR A C 1
ATOM 1625 O O . THR A 1 203 ? -28.905 -2.967 3.027 1.00 88.94 203 THR A O 1
ATOM 1628 N N . ALA A 1 204 ? -28.228 -2.948 5.170 1.00 92.62 204 ALA A N 1
ATOM 1629 C CA . ALA A 1 204 ? -26.820 -3.126 4.848 1.00 92.62 204 ALA A CA 1
ATOM 1630 C C . ALA A 1 204 ? -26.550 -4.455 4.128 1.00 92.62 204 ALA A C 1
ATOM 1632 O O . ALA A 1 204 ? -25.820 -4.475 3.142 1.00 92.62 204 ALA A O 1
ATOM 1633 N N . LEU A 1 205 ? -27.173 -5.558 4.557 1.00 93.00 205 LEU A N 1
ATOM 1634 C CA . LEU A 1 205 ? -27.054 -6.842 3.863 1.00 93.00 205 LEU A CA 1
ATOM 1635 C C . LEU A 1 205 ? -27.615 -6.774 2.437 1.00 93.00 205 LEU A C 1
ATOM 1637 O O . LEU A 1 205 ? -27.001 -7.318 1.521 1.00 93.00 205 LEU A O 1
ATOM 1641 N N . SER A 1 206 ? -28.764 -6.123 2.242 1.00 88.38 206 SER A N 1
ATOM 1642 C CA . SER A 1 206 ? -29.350 -5.921 0.914 1.00 88.38 206 SER A CA 1
ATOM 1643 C C . SER A 1 206 ? -28.395 -5.140 0.010 1.00 88.38 206 SER A C 1
ATOM 1645 O O . SER A 1 206 ? -28.094 -5.587 -1.092 1.00 88.38 206 SER A O 1
ATOM 1647 N N . MET A 1 207 ? -27.846 -4.030 0.512 1.00 86.75 207 MET A N 1
ATOM 1648 C CA . MET A 1 207 ? -26.860 -3.208 -0.193 1.00 86.75 207 MET A CA 1
ATOM 1649 C C . MET A 1 207 ? -25.580 -3.994 -0.528 1.00 86.75 207 MET A C 1
ATOM 1651 O O . MET A 1 207 ? -25.101 -3.959 -1.660 1.00 86.75 207 MET A O 1
ATOM 1655 N N . ALA A 1 208 ? -25.064 -4.773 0.424 1.00 87.69 208 ALA A N 1
ATOM 1656 C CA . ALA A 1 208 ? -23.876 -5.605 0.241 1.00 87.69 208 ALA A CA 1
ATOM 1657 C C . ALA A 1 208 ? -24.096 -6.781 -0.729 1.00 87.69 208 ALA A C 1
ATOM 1659 O O . ALA A 1 208 ? -23.135 -7.309 -1.283 1.00 87.69 208 ALA A O 1
ATOM 1660 N N . LYS A 1 209 ? -25.343 -7.231 -0.923 1.00 85.00 209 LYS A N 1
ATOM 1661 C CA . LYS A 1 209 ? -25.705 -8.268 -1.904 1.00 85.00 209 LYS A CA 1
ATOM 1662 C C . LYS A 1 209 ? -25.752 -7.738 -3.335 1.00 85.00 209 LYS A C 1
ATOM 1664 O O . LYS A 1 209 ? -25.507 -8.513 -4.252 1.00 85.00 209 LYS A O 1
ATOM 1669 N N . THR A 1 210 ? -26.084 -6.462 -3.516 1.00 73.00 210 THR A N 1
ATOM 1670 C CA . THR A 1 210 ? -26.172 -5.815 -4.833 1.00 73.00 210 THR A CA 1
ATOM 1671 C C . THR A 1 210 ? -24.843 -5.227 -5.315 1.00 73.00 210 THR A C 1
ATOM 1673 O O . THR A 1 210 ? -24.720 -4.915 -6.494 1.00 73.00 210 THR A O 1
ATOM 1676 N N . GLY A 1 211 ? -23.855 -5.063 -4.427 1.00 58.75 211 GLY A N 1
ATOM 1677 C CA . GLY A 1 211 ? -22.491 -4.646 -4.775 1.00 58.75 211 GLY A CA 1
ATOM 1678 C C . GLY A 1 211 ? -21.563 -5.822 -5.112 1.00 58.75 211 GLY A C 1
ATOM 1679 O O . GLY A 1 211 ? -21.830 -6.963 -4.736 1.00 58.75 211 GLY A O 1
ATOM 1680 N N . THR A 1 212 ? -20.451 -5.550 -5.801 1.00 46.66 212 THR A N 1
ATOM 1681 C CA . THR A 1 212 ? -19.418 -6.556 -6.108 1.00 46.66 212 THR A CA 1
ATOM 1682 C C . THR A 1 212 ? -18.793 -7.108 -4.812 1.00 46.66 212 THR A C 1
ATOM 1684 O O . THR A 1 212 ? -18.303 -6.312 -4.005 1.00 46.66 212 THR A O 1
ATOM 1687 N N . PRO A 1 213 ? -18.778 -8.438 -4.580 1.00 49.81 213 PRO A N 1
ATOM 1688 C CA . PRO A 1 213 ? -18.129 -9.040 -3.410 1.00 49.81 213 PRO A CA 1
ATOM 1689 C C . PRO A 1 213 ? -16.624 -8.730 -3.365 1.00 49.81 213 PRO A C 1
ATOM 1691 O O . PRO A 1 213 ? -15.942 -8.857 -4.379 1.00 49.81 213 PRO A O 1
ATOM 1694 N N . GLN A 1 214 ? -16.097 -8.343 -2.198 1.00 47.50 214 GLN A N 1
ATOM 1695 C CA . GLN A 1 214 ? -14.655 -8.125 -2.002 1.00 47.50 214 GLN A CA 1
ATOM 1696 C C . GLN A 1 214 ? -13.949 -9.425 -1.578 1.00 47.50 214 GLN A C 1
ATOM 1698 O O . GLN A 1 214 ? -14.553 -10.294 -0.954 1.00 47.50 214 GLN A O 1
ATOM 1703 N N . ASP A 1 215 ? -12.661 -9.569 -1.899 1.00 42.75 215 ASP A N 1
ATOM 1704 C CA . ASP A 1 215 ? -11.842 -10.699 -1.445 1.00 42.75 215 ASP A CA 1
ATOM 1705 C C . ASP A 1 215 ? -11.458 -10.583 0.043 1.00 42.75 215 ASP A C 1
ATOM 1707 O O . ASP A 1 215 ? -11.229 -9.493 0.568 1.00 42.75 215 ASP A O 1
ATOM 1711 N N . SER A 1 216 ? -11.301 -11.730 0.717 1.00 36.56 216 SER A N 1
ATOM 1712 C CA . SER A 1 216 ? -11.060 -11.864 2.169 1.00 36.56 216 SER A CA 1
ATOM 1713 C C . SER A 1 216 ? -9.811 -11.167 2.731 1.00 36.56 216 SER A C 1
ATOM 1715 O O . SER A 1 216 ? -9.650 -11.093 3.947 1.00 36.56 216 SER A O 1
ATOM 1717 N N . LYS A 1 217 ? -8.933 -10.622 1.879 1.00 37.09 217 LYS A N 1
ATOM 1718 C CA . LYS A 1 217 ? -7.749 -9.845 2.289 1.00 37.09 217 LYS A CA 1
ATOM 1719 C C . LYS A 1 217 ? -8.025 -8.350 2.503 1.00 37.09 217 LYS A C 1
ATOM 1721 O O . LYS A 1 217 ? -7.125 -7.643 2.945 1.00 37.09 217 LYS A O 1
ATOM 1726 N N . ALA A 1 218 ? -9.233 -7.865 2.210 1.00 35.59 218 ALA A N 1
ATOM 1727 C CA . ALA A 1 218 ? -9.545 -6.432 2.193 1.00 35.59 218 ALA A CA 1
ATOM 1728 C C . ALA A 1 218 ? -10.140 -5.868 3.498 1.00 35.59 218 ALA A C 1
ATOM 1730 O O . ALA A 1 218 ? -10.337 -4.659 3.600 1.00 35.59 218 ALA A O 1
ATOM 1731 N N . ALA A 1 219 ? -10.426 -6.692 4.510 1.00 33.22 219 ALA A N 1
ATOM 1732 C CA . ALA A 1 219 ? -11.239 -6.245 5.637 1.00 33.22 219 ALA A CA 1
ATOM 1733 C C . ALA A 1 219 ? -10.728 -6.708 7.006 1.00 33.22 219 ALA A C 1
ATOM 1735 O O . ALA A 1 219 ? -11.230 -7.643 7.624 1.00 33.22 219 ALA A O 1
ATOM 1736 N N . ALA A 1 220 ? -9.713 -5.987 7.473 1.00 31.06 220 ALA A N 1
ATOM 1737 C CA . ALA A 1 220 ? -9.380 -5.793 8.881 1.00 31.06 220 ALA A CA 1
ATOM 1738 C C . ALA A 1 220 ? -8.352 -4.655 8.974 1.00 31.06 220 ALA A C 1
ATOM 1740 O O . ALA A 1 220 ? -7.172 -4.889 9.203 1.00 31.06 220 ALA A O 1
ATOM 1741 N N . ALA A 1 221 ? -8.778 -3.414 8.736 1.00 34.22 221 ALA A N 1
ATOM 1742 C CA . ALA A 1 221 ? -8.000 -2.247 9.137 1.00 34.22 221 ALA A CA 1
ATOM 1743 C C . ALA A 1 221 ? -8.917 -1.026 9.290 1.00 34.22 221 ALA A C 1
ATOM 1745 O O . ALA A 1 221 ? -9.664 -0.646 8.379 1.00 34.22 221 ALA A O 1
ATOM 1746 N N . ASP A 1 222 ? -8.863 -0.370 10.446 1.00 32.69 222 ASP A N 1
ATOM 1747 C CA . ASP A 1 222 ? -8.938 1.085 10.457 1.00 32.69 222 ASP A CA 1
ATOM 1748 C C . ASP A 1 222 ? -7.931 1.599 9.448 1.00 32.69 222 ASP A C 1
ATOM 1750 O O . ASP A 1 222 ? -6.770 1.195 9.487 1.00 32.69 222 ASP A O 1
ATOM 1754 N N . VAL A 1 223 ? -8.349 2.478 8.545 1.00 37.84 223 VAL A N 1
ATOM 1755 C CA . VAL A 1 223 ? -7.392 3.106 7.643 1.00 37.84 223 VAL A CA 1
ATOM 1756 C C . VAL A 1 223 ? -6.615 4.152 8.461 1.00 37.84 223 VAL A C 1
ATOM 1758 O O . VAL A 1 223 ? -6.839 5.349 8.341 1.00 37.84 223 VAL A O 1
ATOM 1761 N N . LYS A 1 224 ? -5.663 3.696 9.291 1.00 41.84 224 LYS A N 1
ATOM 1762 C CA . LYS A 1 224 ? -4.286 4.113 9.025 1.00 41.84 224 LYS A CA 1
ATOM 1763 C C . LYS A 1 224 ? -4.076 3.717 7.573 1.00 41.84 224 LYS A C 1
ATOM 1765 O O . LYS A 1 224 ? -4.310 2.555 7.246 1.00 41.84 224 LYS A O 1
ATOM 1770 N N . SER A 1 225 ? -3.792 4.672 6.693 1.00 53.31 225 SER A N 1
ATOM 1771 C CA . SER A 1 225 ? -3.495 4.358 5.297 1.00 53.31 225 SER A CA 1
ATOM 1772 C C . SER A 1 225 ? -2.607 3.113 5.268 1.00 53.31 225 SER A C 1
ATOM 1774 O O . SER A 1 225 ? -1.561 3.117 5.908 1.00 53.31 225 SER A O 1
ATOM 1776 N N . GLY A 1 226 ? -3.019 2.036 4.587 1.00 67.06 226 GLY A N 1
ATOM 1777 C CA . GLY A 1 226 ? -2.135 0.877 4.380 1.00 67.06 226 GLY A CA 1
ATOM 1778 C C . GLY A 1 226 ? -0.854 1.267 3.628 1.00 67.06 226 GLY A C 1
ATOM 1779 O O . GLY A 1 226 ? 0.077 0.475 3.517 1.00 67.06 226 GLY A O 1
ATOM 1780 N N . ILE A 1 227 ? -0.836 2.500 3.113 1.00 90.00 227 ILE A N 1
ATOM 1781 C CA . ILE A 1 227 ? 0.319 3.241 2.636 1.00 90.00 227 ILE A CA 1
ATOM 1782 C C . ILE A 1 227 ? 1.407 3.253 3.702 1.00 90.00 227 ILE A C 1
ATOM 1784 O O . ILE A 1 227 ? 1.221 3.758 4.809 1.00 90.00 227 ILE A O 1
ATOM 1788 N N . ARG A 1 228 ? 2.558 2.731 3.303 1.00 94.56 228 ARG A N 1
ATOM 1789 C CA . ARG A 1 228 ? 3.813 2.855 4.030 1.00 94.56 228 ARG A CA 1
ATOM 1790 C C . ARG A 1 228 ? 4.623 3.988 3.425 1.00 94.56 228 ARG A C 1
ATOM 1792 O O . ARG A 1 228 ? 4.630 4.142 2.205 1.00 94.56 228 ARG A O 1
ATOM 1799 N N . PHE A 1 229 ? 5.329 4.733 4.259 1.00 97.31 229 PHE A N 1
ATOM 1800 C CA . PHE A 1 229 ? 6.181 5.831 3.825 1.00 97.31 229 PHE A CA 1
ATOM 1801 C C . PHE A 1 229 ? 7.647 5.440 3.920 1.00 97.31 229 PHE A C 1
ATOM 1803 O O . PHE A 1 229 ? 8.116 4.987 4.968 1.00 97.31 229 PHE A O 1
ATOM 1810 N N . GLY A 1 230 ? 8.371 5.653 2.827 1.00 97.69 230 GLY A N 1
ATOM 1811 C CA . GLY A 1 230 ? 9.805 5.415 2.758 1.00 97.69 230 GLY A CA 1
ATOM 1812 C C . GLY A 1 230 ? 10.558 6.545 2.080 1.00 97.69 230 GLY A C 1
ATOM 1813 O O . GLY A 1 230 ? 9.998 7.586 1.735 1.00 97.69 230 GLY A O 1
ATOM 1814 N N . ILE A 1 231 ? 11.857 6.333 1.910 1.00 97.62 231 ILE A N 1
ATOM 1815 C CA . ILE A 1 231 ? 12.764 7.270 1.249 1.00 97.62 231 ILE A CA 1
ATOM 1816 C C . ILE A 1 231 ? 13.687 6.480 0.329 1.00 97.62 231 ILE A C 1
ATOM 1818 O O . ILE A 1 231 ? 14.226 5.454 0.750 1.00 97.62 231 ILE A O 1
ATOM 1822 N N . CYS A 1 232 ? 13.914 6.998 -0.877 1.00 97.38 232 CYS A N 1
ATOM 1823 C CA . CYS A 1 232 ? 14.984 6.546 -1.758 1.00 97.38 232 CYS A CA 1
ATOM 1824 C C . CYS A 1 232 ? 16.333 7.015 -1.192 1.00 97.38 232 CYS A C 1
ATOM 1826 O O . CYS A 1 232 ? 16.696 8.190 -1.294 1.00 97.38 232 CYS A O 1
ATOM 1828 N N . THR A 1 233 ? 17.054 6.129 -0.505 1.00 95.38 233 THR A N 1
ATOM 1829 C CA . THR A 1 233 ? 18.332 6.445 0.136 1.00 95.38 233 THR A CA 1
ATOM 1830 C C . THR A 1 233 ? 19.154 5.199 0.461 1.00 95.38 233 THR A C 1
ATOM 1832 O O . THR A 1 233 ? 18.626 4.102 0.634 1.00 95.38 233 THR A O 1
ATOM 1835 N N . GLY A 1 234 ? 20.457 5.409 0.651 1.00 92.00 234 GLY A N 1
ATOM 1836 C CA . GLY A 1 234 ? 21.388 4.367 1.058 1.00 92.00 234 GLY A CA 1
ATOM 1837 C C . GLY A 1 234 ? 21.075 3.777 2.430 1.00 92.00 234 GLY A C 1
ATOM 1838 O O . GLY A 1 234 ? 20.698 4.489 3.365 1.00 92.00 234 GLY A O 1
ATOM 1839 N N . SER A 1 235 ? 21.342 2.479 2.593 1.00 90.00 235 SER A N 1
ATOM 1840 C CA . SER A 1 235 ? 21.140 1.758 3.861 1.00 90.00 235 SER A CA 1
ATOM 1841 C C . SER A 1 235 ? 21.924 2.341 5.046 1.00 90.00 235 SER A C 1
ATOM 1843 O O . SER A 1 235 ? 21.541 2.125 6.196 1.00 90.00 235 SER A O 1
ATOM 1845 N N . GLY A 1 236 ? 22.954 3.157 4.798 1.00 90.06 236 GLY A N 1
ATOM 1846 C CA . GLY A 1 236 ? 23.647 3.931 5.834 1.00 90.06 236 GLY A CA 1
ATOM 1847 C C . GLY A 1 236 ? 22.748 4.905 6.612 1.00 90.06 236 GLY A C 1
ATOM 1848 O O . GLY A 1 236 ? 23.060 5.225 7.753 1.00 90.06 236 GLY A O 1
ATOM 1849 N N . ASN A 1 237 ? 21.607 5.324 6.053 1.00 92.25 237 ASN A N 1
ATOM 1850 C CA . ASN A 1 237 ? 20.658 6.229 6.714 1.00 92.25 237 ASN A CA 1
ATOM 1851 C C . ASN A 1 237 ? 19.563 5.503 7.520 1.00 92.25 237 ASN A C 1
ATOM 1853 O O . ASN A 1 237 ? 18.679 6.147 8.080 1.00 92.25 237 ASN A O 1
ATOM 1857 N N . SER A 1 238 ? 19.601 4.171 7.613 1.00 92.12 238 SER A N 1
ATOM 1858 C CA . SER A 1 238 ? 18.535 3.367 8.235 1.00 92.12 238 SER A CA 1
ATOM 1859 C C . SER A 1 238 ? 18.189 3.776 9.670 1.00 92.12 238 SER A C 1
ATOM 1861 O O . SER A 1 238 ? 17.011 3.850 10.017 1.00 92.12 238 SER A O 1
ATOM 1863 N N . ALA A 1 239 ? 19.202 4.067 10.497 1.00 89.88 239 ALA A N 1
ATOM 1864 C CA . ALA A 1 239 ? 18.995 4.505 11.878 1.00 89.88 239 ALA A CA 1
ATOM 1865 C C . ALA A 1 239 ? 18.206 5.822 11.927 1.00 89.88 239 ALA A C 1
ATOM 1867 O O . ALA A 1 239 ? 17.191 5.910 12.615 1.00 89.88 239 ALA A O 1
ATOM 1868 N N . LEU A 1 240 ? 18.604 6.792 11.098 1.00 90.81 240 LEU A N 1
ATOM 1869 C CA . LEU A 1 240 ? 17.940 8.087 10.985 1.00 90.81 240 LEU A CA 1
ATOM 1870 C C . LEU A 1 240 ? 16.471 7.937 10.557 1.00 90.81 240 LEU A C 1
ATOM 1872 O O . LEU A 1 240 ? 15.589 8.571 11.135 1.00 90.81 240 LEU A O 1
ATOM 1876 N N . LEU A 1 241 ? 16.189 7.078 9.573 1.00 92.94 241 LEU A N 1
ATOM 1877 C CA . LEU A 1 241 ? 14.822 6.814 9.109 1.00 92.94 241 LEU A CA 1
ATOM 1878 C C . LEU A 1 241 ? 13.955 6.207 10.216 1.00 92.94 241 LEU A C 1
ATOM 1880 O O . LEU A 1 241 ? 12.822 6.645 10.431 1.00 92.94 241 LEU A O 1
ATOM 1884 N N . LYS A 1 242 ? 14.500 5.222 10.936 1.00 90.06 242 LYS A N 1
ATOM 1885 C CA . LYS A 1 242 ? 13.810 4.534 12.029 1.00 90.06 242 LYS A CA 1
ATOM 1886 C C . LYS A 1 242 ? 13.498 5.477 13.188 1.00 90.06 242 LYS A C 1
ATOM 1888 O O . LYS A 1 242 ? 12.368 5.485 13.671 1.00 90.06 242 LYS A O 1
ATOM 1893 N N . GLU A 1 243 ? 14.464 6.297 13.596 1.00 88.19 243 GLU A N 1
ATOM 1894 C CA . GLU A 1 243 ? 14.302 7.302 14.657 1.00 88.19 243 GLU A CA 1
ATOM 1895 C C . GLU A 1 243 ? 13.207 8.326 14.335 1.00 88.19 243 GLU A C 1
ATOM 1897 O O . GLU A 1 243 ? 12.516 8.804 15.233 1.00 88.19 243 GLU A O 1
ATOM 1902 N N . ASN A 1 244 ? 12.998 8.620 13.051 1.00 88.00 244 ASN A N 1
ATOM 1903 C CA . ASN A 1 244 ? 11.979 9.558 12.587 1.00 88.00 244 ASN A CA 1
ATOM 1904 C C . ASN A 1 244 ? 10.658 8.884 12.171 1.00 88.00 244 ASN A C 1
ATOM 1906 O O . ASN A 1 244 ? 9.725 9.571 11.758 1.00 88.00 244 ASN A O 1
ATOM 1910 N N . GLY A 1 245 ? 10.542 7.557 12.296 1.00 87.56 245 GLY A N 1
ATOM 1911 C CA . GLY A 1 245 ? 9.284 6.828 12.118 1.00 87.56 245 GLY A CA 1
ATOM 1912 C C . GLY A 1 245 ? 8.869 6.549 10.669 1.00 87.56 245 GLY A C 1
ATOM 1913 O O . GLY A 1 245 ? 7.663 6.467 10.405 1.00 87.56 245 GLY A O 1
ATOM 1914 N N . TYR A 1 246 ? 9.836 6.426 9.753 1.00 93.94 246 TYR A N 1
ATOM 1915 C CA . TYR A 1 246 ? 9.618 5.872 8.411 1.00 93.94 246 TYR A CA 1
ATOM 1916 C C . TYR A 1 246 ? 9.457 4.349 8.469 1.00 93.94 246 TYR A C 1
ATOM 1918 O O . TYR A 1 246 ? 10.050 3.680 9.317 1.00 93.94 246 TYR A O 1
ATOM 1926 N N . ASP A 1 247 ? 8.655 3.801 7.557 1.00 94.00 247 ASP A N 1
ATOM 1927 C CA . ASP A 1 247 ? 8.285 2.383 7.553 1.00 94.00 247 ASP A CA 1
ATOM 1928 C C . ASP A 1 247 ? 9.319 1.509 6.832 1.00 94.00 247 ASP A C 1
ATOM 1930 O O . ASP A 1 247 ? 9.452 0.321 7.132 1.00 94.00 247 ASP A O 1
ATOM 1934 N N . TYR A 1 248 ? 10.020 2.079 5.849 1.00 95.88 248 TYR A N 1
ATOM 1935 C CA . TYR A 1 248 ? 11.003 1.378 5.030 1.00 95.88 248 TYR A CA 1
ATOM 1936 C C . TYR A 1 248 ? 11.993 2.343 4.359 1.00 95.88 248 TYR A C 1
ATOM 1938 O O . TYR A 1 248 ? 11.784 3.556 4.340 1.00 95.88 248 TYR A O 1
ATOM 1946 N N . LEU A 1 249 ? 13.044 1.789 3.752 1.00 95.50 249 LEU A N 1
AT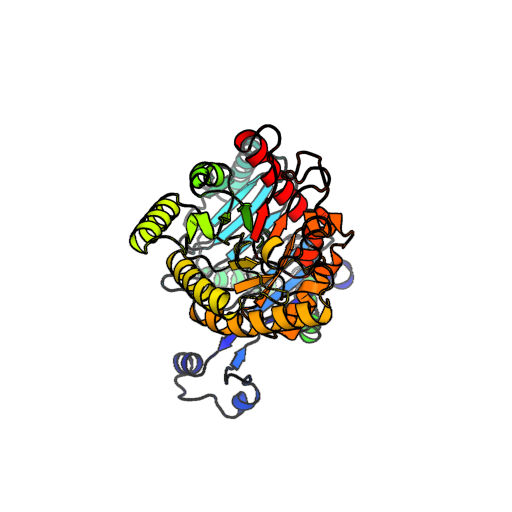OM 1947 C CA . LEU A 1 249 ? 13.886 2.484 2.777 1.00 95.50 249 LEU A CA 1
ATOM 1948 C C . LEU A 1 249 ? 13.807 1.826 1.397 1.00 95.50 249 LEU A C 1
ATOM 1950 O O . LEU A 1 249 ? 13.474 0.643 1.264 1.00 95.50 249 LEU A O 1
ATOM 1954 N N . GLU A 1 250 ? 14.115 2.603 0.374 1.00 97.69 250 GLU A N 1
ATOM 1955 C CA . GLU A 1 250 ? 14.271 2.156 -1.002 1.00 97.69 250 GLU A CA 1
ATOM 1956 C C . GLU A 1 250 ? 15.693 2.445 -1.460 1.00 97.69 250 GLU A C 1
ATOM 1958 O O . GLU A 1 250 ? 16.181 3.552 -1.258 1.00 97.69 250 GLU A O 1
ATOM 1963 N N . GLU A 1 251 ? 16.371 1.453 -2.034 1.00 95.88 251 GLU A N 1
ATOM 1964 C CA . GLU A 1 251 ? 17.800 1.574 -2.329 1.00 95.88 251 GLU A CA 1
ATOM 1965 C C . GLU A 1 251 ? 18.155 1.203 -3.766 1.00 95.88 251 GLU A C 1
ATOM 1967 O O . GLU A 1 251 ? 17.523 0.346 -4.368 1.00 95.88 251 GLU A O 1
ATOM 1972 N N . GLY A 1 252 ? 19.208 1.790 -4.326 1.00 96.31 252 GLY A N 1
ATOM 1973 C CA . GLY A 1 252 ? 19.614 1.511 -5.704 1.00 96.31 252 GLY A CA 1
ATOM 1974 C C . GLY A 1 252 ? 20.006 0.048 -5.956 1.00 96.31 252 GLY A C 1
ATOM 1975 O O . GLY A 1 252 ? 20.777 -0.549 -5.195 1.00 96.31 252 GLY A O 1
ATOM 1976 N N . VAL A 1 253 ? 19.565 -0.514 -7.089 1.00 97.62 253 VAL A N 1
ATOM 1977 C CA . VAL A 1 253 ? 19.928 -1.867 -7.552 1.00 97.62 253 VAL A CA 1
ATOM 1978 C C . VAL A 1 253 ? 21.446 -2.045 -7.596 1.00 97.62 253 VAL A C 1
ATOM 1980 O O . VAL A 1 253 ? 21.970 -3.046 -7.112 1.00 97.62 253 VAL A O 1
ATOM 1983 N N . GLN A 1 254 ? 22.190 -1.070 -8.115 1.00 94.50 254 GLN A N 1
ATOM 1984 C CA . GLN A 1 254 ? 23.651 -1.137 -8.212 1.00 94.50 254 GLN A CA 1
ATOM 1985 C C . GLN A 1 254 ? 24.333 -1.013 -6.847 1.00 94.50 254 GLN A C 1
ATOM 1987 O O . GLN A 1 254 ? 25.424 -1.554 -6.665 1.00 94.50 254 GLN A O 1
ATOM 1992 N N . SER A 1 255 ? 23.703 -0.329 -5.890 1.00 93.00 255 SER A N 1
ATOM 1993 C CA . SER A 1 255 ? 24.261 -0.121 -4.554 1.00 93.00 255 SER A CA 1
ATOM 1994 C C . SER A 1 255 ? 24.087 -1.357 -3.671 1.00 93.00 255 SER A C 1
ATOM 1996 O O . SER A 1 255 ? 25.072 -1.863 -3.119 1.00 93.00 255 SER A O 1
ATOM 1998 N N . LEU A 1 256 ? 22.859 -1.881 -3.582 1.00 94.56 256 LEU A N 1
ATOM 1999 C CA . LEU A 1 256 ? 22.515 -3.005 -2.711 1.00 94.56 256 LEU A CA 1
ATOM 2000 C C . LEU A 1 256 ? 22.694 -4.360 -3.398 1.00 94.56 256 LEU A C 1
ATOM 2002 O O . LEU A 1 256 ? 23.439 -5.206 -2.907 1.00 94.56 256 LEU A O 1
ATOM 2006 N N . LEU A 1 257 ? 22.011 -4.571 -4.528 1.00 96.31 257 LEU A N 1
ATOM 2007 C CA . LEU A 1 257 ? 22.004 -5.860 -5.234 1.00 96.31 257 LEU A CA 1
ATOM 2008 C C . LEU A 1 257 ? 23.299 -6.066 -6.030 1.00 96.31 257 LEU A C 1
ATOM 2010 O O . LEU A 1 257 ? 23.744 -7.197 -6.227 1.00 96.31 257 LEU A O 1
ATOM 2014 N N . ALA A 1 258 ? 23.928 -4.961 -6.436 1.00 92.06 258 ALA A N 1
ATOM 2015 C CA . ALA A 1 258 ? 25.290 -4.870 -6.948 1.00 92.06 258 ALA A CA 1
ATOM 2016 C C . ALA A 1 258 ? 25.658 -5.992 -7.944 1.00 92.06 258 ALA A C 1
ATOM 2018 O O . ALA A 1 258 ? 26.665 -6.669 -7.758 1.00 92.06 258 ALA A O 1
ATOM 2019 N N . PRO A 1 259 ? 24.883 -6.227 -9.018 1.00 90.69 259 PRO A N 1
ATOM 2020 C CA . PRO A 1 259 ? 25.009 -7.416 -9.878 1.00 90.69 259 PRO A CA 1
ATOM 2021 C C . PRO A 1 259 ? 26.386 -7.601 -10.543 1.00 90.69 259 PRO A C 1
ATOM 2023 O O . PRO A 1 259 ? 26.682 -8.679 -11.041 1.00 90.69 259 PRO A O 1
ATOM 2026 N N . LYS A 1 260 ? 27.243 -6.573 -10.529 1.00 90.12 260 LYS A N 1
ATOM 2027 C CA . LYS A 1 260 ? 28.617 -6.610 -11.055 1.00 90.12 260 LYS A CA 1
ATOM 2028 C C . LYS A 1 260 ? 29.682 -7.028 -10.030 1.00 90.12 260 LYS A C 1
ATOM 2030 O O . LYS A 1 260 ? 30.851 -7.121 -10.390 1.00 90.12 260 LYS A O 1
ATOM 2035 N N . VAL A 1 261 ? 29.316 -7.229 -8.763 1.00 92.31 261 VAL A N 1
ATOM 2036 C CA . VAL A 1 261 ? 30.243 -7.673 -7.705 1.00 92.31 261 VAL A CA 1
ATOM 2037 C C . VAL A 1 261 ? 30.064 -9.158 -7.398 1.00 92.31 261 VAL A C 1
ATOM 2039 O O . VAL A 1 261 ? 29.036 -9.750 -7.736 1.00 92.31 261 VAL A O 1
ATOM 2042 N N . THR A 1 262 ? 31.052 -9.761 -6.736 1.00 95.38 262 THR A N 1
ATOM 2043 C CA . THR A 1 262 ? 31.006 -11.176 -6.323 1.00 95.38 262 THR A CA 1
ATOM 2044 C C . THR A 1 262 ? 29.860 -11.453 -5.342 1.00 95.38 262 THR A C 1
ATOM 2046 O O . THR A 1 262 ? 29.425 -10.557 -4.614 1.00 95.38 262 THR A O 1
ATOM 2049 N N . ASP A 1 263 ? 29.385 -12.700 -5.277 1.00 95.31 263 ASP A N 1
ATOM 2050 C CA . ASP A 1 263 ? 28.326 -13.085 -4.330 1.00 95.31 263 ASP A CA 1
ATOM 2051 C C . ASP A 1 263 ? 28.743 -12.864 -2.863 1.00 95.31 263 ASP A C 1
ATOM 2053 O O . ASP A 1 263 ? 27.911 -12.489 -2.041 1.00 95.31 263 ASP A O 1
ATOM 2057 N N . GLU A 1 264 ? 30.035 -12.981 -2.533 1.00 95.06 264 GLU A N 1
ATOM 2058 C CA . GLU A 1 264 ? 30.546 -12.680 -1.189 1.00 95.06 264 GLU A CA 1
ATOM 2059 C C . GLU A 1 264 ? 30.411 -11.188 -0.840 1.00 95.06 264 GLU A C 1
ATOM 2061 O O . GLU A 1 264 ? 29.955 -10.826 0.247 1.00 95.06 264 GLU A O 1
ATOM 2066 N N . GLN A 1 265 ? 30.774 -10.299 -1.769 1.00 94.38 265 GLN A N 1
ATOM 2067 C CA . GLN A 1 265 ? 30.626 -8.854 -1.573 1.00 94.38 265 GLN A CA 1
ATOM 2068 C C . GLN A 1 265 ? 29.152 -8.452 -1.456 1.00 94.38 265 GLN A C 1
ATOM 2070 O O . GLN A 1 265 ? 28.809 -7.610 -0.623 1.00 94.38 265 GLN A O 1
ATOM 2075 N N . PHE A 1 266 ? 28.279 -9.068 -2.255 1.00 96.50 266 PHE A N 1
ATOM 2076 C CA . PHE A 1 266 ? 26.833 -8.894 -2.150 1.00 96.50 266 PHE A CA 1
ATOM 2077 C C . PHE A 1 266 ? 26.299 -9.360 -0.785 1.00 96.50 266 PHE A C 1
ATOM 2079 O O . PHE A 1 266 ? 25.602 -8.600 -0.113 1.00 96.50 266 PHE A O 1
ATOM 2086 N N . ALA A 1 267 ? 26.682 -10.554 -0.325 1.00 95.38 267 ALA A N 1
ATOM 2087 C CA . ALA A 1 267 ? 26.246 -11.088 0.963 1.00 95.38 267 ALA A CA 1
ATOM 2088 C C . ALA A 1 267 ? 26.630 -10.162 2.130 1.00 95.38 267 ALA A C 1
ATOM 2090 O O . ALA A 1 267 ? 25.810 -9.911 3.015 1.00 95.38 267 ALA A O 1
ATOM 2091 N N . ARG A 1 268 ? 27.839 -9.578 2.100 1.00 93.38 268 ARG A N 1
ATOM 2092 C CA . ARG A 1 268 ? 28.275 -8.582 3.096 1.00 93.38 268 ARG A CA 1
ATOM 2093 C C . ARG A 1 268 ? 27.403 -7.323 3.077 1.00 93.38 268 ARG A C 1
ATOM 2095 O O . ARG A 1 268 ? 27.014 -6.851 4.141 1.00 93.38 268 ARG A O 1
ATOM 2102 N N . LYS A 1 269 ? 27.063 -6.800 1.893 1.00 91.38 269 LYS A N 1
ATOM 2103 C CA . LYS A 1 269 ? 26.175 -5.630 1.745 1.00 91.38 269 LYS A CA 1
ATOM 2104 C C . LYS A 1 269 ? 24.778 -5.902 2.305 1.00 91.38 269 LYS A C 1
ATOM 2106 O O . LYS A 1 269 ? 24.246 -5.078 3.042 1.00 91.38 269 LYS A O 1
ATOM 2111 N N . VAL A 1 270 ? 24.199 -7.063 1.993 1.00 92.19 270 VAL A N 1
ATOM 2112 C CA . VAL A 1 270 ? 22.871 -7.447 2.497 1.00 92.19 270 VAL A CA 1
ATOM 2113 C C . VAL A 1 270 ? 22.882 -7.652 4.007 1.00 92.19 270 VAL A C 1
ATOM 2115 O O . VAL A 1 270 ? 21.954 -7.203 4.675 1.00 92.19 270 VAL A O 1
ATOM 2118 N N . ALA A 1 271 ? 23.922 -8.282 4.561 1.00 92.00 271 ALA A N 1
ATOM 2119 C CA . ALA A 1 271 ? 24.067 -8.434 6.007 1.00 92.00 271 ALA A CA 1
ATOM 2120 C C . ALA A 1 271 ? 24.097 -7.068 6.712 1.00 92.00 271 ALA A C 1
ATOM 2122 O O . ALA A 1 271 ? 23.287 -6.822 7.601 1.00 92.00 271 ALA A O 1
ATOM 2123 N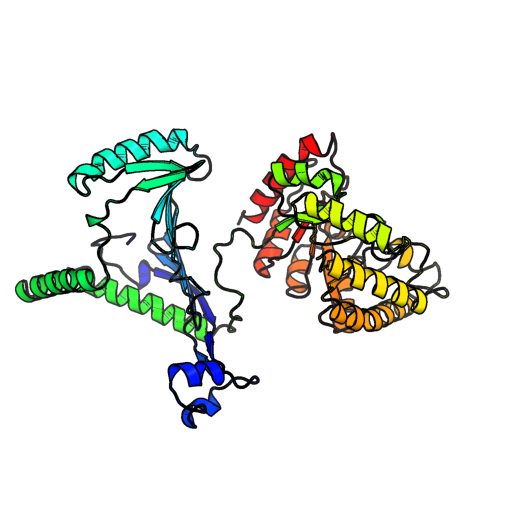 N . GLN A 1 272 ? 24.928 -6.138 6.228 1.00 88.12 272 GLN A N 1
ATOM 2124 C CA . GLN A 1 272 ? 24.998 -4.773 6.762 1.00 88.12 272 GLN A CA 1
ATOM 2125 C C . GLN A 1 272 ? 23.652 -4.044 6.687 1.00 88.12 272 GLN A C 1
ATOM 2127 O O . GLN A 1 272 ? 23.253 -3.368 7.632 1.00 88.12 272 GLN A O 1
ATOM 2132 N N . ALA A 1 273 ? 22.934 -4.184 5.571 1.00 87.50 273 ALA A N 1
ATOM 2133 C CA . ALA A 1 273 ? 21.646 -3.526 5.400 1.00 87.50 273 ALA A CA 1
ATOM 2134 C C . ALA A 1 273 ? 20.548 -4.135 6.297 1.00 87.50 273 ALA A C 1
ATOM 2136 O O . ALA A 1 273 ? 19.678 -3.411 6.774 1.00 87.50 273 ALA A O 1
ATOM 2137 N N . ARG A 1 274 ? 20.609 -5.444 6.582 1.00 86.31 274 ARG A N 1
ATOM 2138 C CA . ARG A 1 274 ? 19.699 -6.127 7.519 1.00 86.31 274 ARG A CA 1
ATOM 2139 C C . ARG A 1 274 ? 19.934 -5.721 8.968 1.00 86.31 274 ARG A C 1
ATOM 2141 O O . ARG A 1 274 ? 18.964 -5.456 9.677 1.00 86.31 274 ARG A O 1
ATOM 2148 N N . ASP A 1 275 ? 21.194 -5.627 9.383 1.00 83.38 275 ASP A N 1
ATOM 2149 C CA . ASP A 1 275 ? 21.570 -5.232 10.748 1.00 83.38 275 ASP A CA 1
ATOM 2150 C C . ASP A 1 275 ? 21.079 -3.819 11.099 1.00 83.38 275 ASP A C 1
ATOM 2152 O O . ASP A 1 275 ? 20.833 -3.500 12.261 1.00 83.38 275 ASP A O 1
ATOM 2156 N N . ALA A 1 276 ? 20.858 -2.984 10.084 1.00 76.31 276 ALA A N 1
ATOM 2157 C CA . ALA A 1 276 ? 20.371 -1.623 10.239 1.00 76.31 276 ALA A CA 1
ATOM 2158 C C . ALA A 1 276 ? 18.896 -1.537 10.705 1.00 76.31 276 ALA A C 1
ATOM 2160 O O . ALA A 1 276 ? 18.452 -0.495 11.193 1.00 76.31 276 ALA A O 1
ATOM 2161 N N . GLY A 1 277 ? 18.134 -2.637 10.619 1.00 83.00 277 GLY A N 1
ATOM 2162 C CA . GLY A 1 277 ? 16.872 -2.808 11.346 1.00 83.00 277 GLY A CA 1
ATOM 2163 C C . GLY A 1 277 ? 15.668 -2.018 10.822 1.00 83.00 277 GLY A C 1
ATOM 2164 O O . GLY A 1 277 ? 14.730 -1.796 11.597 1.00 83.00 277 GLY A O 1
ATOM 2165 N N . ILE A 1 278 ? 15.689 -1.610 9.547 1.00 90.56 278 ILE A N 1
ATOM 2166 C CA . ILE A 1 278 ? 14.545 -1.082 8.791 1.00 90.56 278 ILE A CA 1
ATOM 2167 C C . ILE A 1 278 ? 14.364 -1.901 7.494 1.00 90.56 278 ILE A C 1
ATOM 2169 O O . ILE A 1 278 ? 15.362 -2.276 6.875 1.00 90.56 278 ILE A O 1
ATOM 2173 N N . PRO A 1 279 ? 13.129 -2.227 7.066 1.00 93.25 279 PRO A N 1
ATOM 2174 C CA . PRO A 1 279 ? 12.910 -2.978 5.833 1.00 93.25 279 PRO A CA 1
ATOM 2175 C C . PRO A 1 279 ? 13.405 -2.238 4.585 1.00 93.25 279 PRO A C 1
ATOM 2177 O O . PRO A 1 279 ? 13.182 -1.038 4.438 1.00 93.25 279 PRO A O 1
ATOM 2180 N N . ILE A 1 280 ? 13.984 -2.986 3.646 1.00 95.12 280 ILE A N 1
ATOM 2181 C CA . ILE A 1 280 ? 14.251 -2.520 2.281 1.00 95.12 280 ILE A CA 1
ATOM 2182 C C . ILE A 1 280 ? 13.080 -2.976 1.417 1.00 95.12 280 ILE A C 1
ATOM 2184 O O . ILE A 1 280 ? 12.871 -4.174 1.223 1.00 95.12 280 ILE A O 1
ATOM 2188 N N . TYR A 1 281 ? 12.266 -2.035 0.956 1.00 95.75 281 TYR A N 1
ATOM 2189 C CA . TYR A 1 281 ? 10.965 -2.356 0.365 1.00 95.75 281 TYR A CA 1
ATOM 2190 C C . TYR A 1 281 ? 10.998 -2.523 -1.155 1.00 95.75 281 TYR A C 1
ATOM 2192 O O . TYR A 1 281 ? 10.299 -3.381 -1.710 1.00 95.75 281 TYR A O 1
ATOM 2200 N N . ALA A 1 282 ? 11.806 -1.696 -1.809 1.00 98.19 282 ALA A N 1
ATOM 2201 C CA . ALA A 1 282 ? 11.981 -1.627 -3.248 1.00 98.19 282 ALA A CA 1
ATOM 2202 C C . ALA A 1 282 ? 13.436 -1.268 -3.573 1.00 98.19 282 ALA A C 1
ATOM 2204 O O . ALA A 1 282 ? 14.159 -0.758 -2.710 1.00 98.19 282 ALA A O 1
ATOM 2205 N N . CYS A 1 283 ? 13.847 -1.536 -4.812 1.00 98.44 283 CYS A N 1
ATOM 2206 C CA . CYS A 1 283 ? 15.081 -0.994 -5.356 1.00 98.44 283 CYS A CA 1
ATOM 2207 C C . CYS A 1 283 ? 14.857 -0.242 -6.663 1.00 98.44 283 CYS A C 1
ATOM 2209 O O . CYS A 1 283 ? 14.220 -0.784 -7.569 1.00 98.44 283 CYS A O 1
ATOM 2211 N N . ASN A 1 284 ? 15.449 0.947 -6.784 1.00 97.25 284 ASN A N 1
ATOM 2212 C CA . ASN A 1 284 ? 15.388 1.766 -7.993 1.00 97.25 284 ASN A CA 1
ATOM 2213 C C . ASN A 1 284 ? 16.640 1.640 -8.874 1.00 97.25 284 ASN A C 1
ATOM 2215 O O . ASN A 1 284 ? 17.625 0.989 -8.518 1.00 97.25 284 ASN A O 1
ATOM 2219 N N . GLY A 1 285 ? 16.573 2.217 -10.076 1.00 94.69 285 GLY A N 1
ATOM 2220 C CA . GLY A 1 285 ? 17.684 2.206 -11.028 1.00 94.69 285 GLY A CA 1
ATOM 2221 C C . GLY A 1 285 ? 17.960 0.832 -11.639 1.00 94.69 285 GLY A C 1
ATOM 2222 O O . GLY A 1 285 ? 19.106 0.415 -11.698 1.00 94.69 285 GLY A O 1
ATOM 2223 N N . PHE A 1 286 ? 16.938 0.103 -12.090 1.00 98.12 286 PHE A N 1
ATOM 2224 C CA . PHE A 1 286 ? 17.074 -1.292 -12.522 1.00 98.12 286 PHE A CA 1
ATOM 2225 C C . PHE A 1 286 ? 18.149 -1.563 -13.593 1.00 98.12 286 PHE A C 1
ATOM 2227 O O . PHE A 1 286 ? 19.133 -2.241 -13.307 1.00 98.12 286 PHE A O 1
ATOM 2234 N N . ILE A 1 287 ? 17.977 -1.064 -14.817 1.00 98.12 287 ILE A N 1
ATOM 2235 C CA . ILE A 1 287 ? 18.877 -1.325 -15.950 1.00 98.12 287 ILE A CA 1
ATOM 2236 C C . ILE A 1 287 ? 19.911 -0.192 -16.093 1.00 98.12 287 ILE A C 1
ATOM 2238 O O . ILE A 1 287 ? 19.503 0.975 -16.167 1.00 98.12 287 ILE A O 1
ATOM 2242 N N . PRO A 1 288 ? 21.224 -0.501 -16.133 1.00 96.69 288 PRO A N 1
ATOM 2243 C CA . PRO A 1 288 ? 22.285 0.475 -16.386 1.00 96.69 288 PRO A CA 1
ATOM 2244 C C . PRO A 1 288 ? 22.205 1.103 -17.785 1.00 96.69 288 PRO A C 1
ATOM 2246 O O . PRO A 1 288 ? 21.750 0.470 -18.733 1.00 96.69 288 PRO A O 1
ATOM 2249 N N . ALA A 1 289 ? 22.697 2.336 -17.929 1.00 96.44 289 ALA A N 1
ATOM 2250 C CA . ALA A 1 289 ? 22.611 3.100 -19.179 1.00 96.44 289 ALA A CA 1
ATOM 2251 C C . ALA A 1 289 ? 23.358 2.447 -20.357 1.00 96.44 289 ALA A C 1
ATOM 2253 O O . ALA A 1 289 ? 22.963 2.610 -21.504 1.00 96.44 289 ALA A O 1
ATOM 2254 N N . GLU A 1 290 ? 24.420 1.698 -20.074 1.00 96.00 290 GLU A N 1
ATOM 2255 C CA . GLU A 1 290 ? 25.242 0.989 -21.055 1.00 96.00 290 GLU A CA 1
ATOM 2256 C C . GLU A 1 290 ? 24.594 -0.286 -21.626 1.00 96.00 290 GLU A C 1
ATOM 2258 O O . GLU A 1 290 ? 25.210 -0.961 -22.449 1.00 96.00 290 GLU A O 1
ATOM 2263 N N . MET A 1 291 ? 23.371 -0.624 -21.199 1.00 97.56 291 MET A N 1
ATOM 2264 C CA . MET A 1 291 ? 22.592 -1.757 -21.706 1.00 97.56 291 MET A CA 1
ATOM 2265 C C . MET A 1 291 ? 21.302 -1.248 -22.373 1.00 97.56 291 MET A C 1
ATOM 2267 O O . MET A 1 291 ? 20.247 -1.248 -21.730 1.00 97.56 291 MET A O 1
ATOM 2271 N N . PRO A 1 292 ? 21.358 -0.793 -23.641 1.00 98.19 292 PRO A N 1
ATOM 2272 C CA . PRO A 1 292 ? 20.196 -0.257 -24.337 1.00 98.19 292 PRO A CA 1
ATOM 2273 C C . PRO A 1 292 ? 19.044 -1.263 -24.392 1.00 98.19 292 PRO A C 1
ATOM 2275 O O . PRO A 1 292 ? 19.218 -2.429 -24.746 1.00 98.19 292 PRO A O 1
ATOM 2278 N N . VAL A 1 293 ? 17.849 -0.797 -24.053 1.00 98.38 293 VAL A N 1
ATOM 2279 C CA . VAL A 1 293 ? 16.591 -1.549 -24.102 1.00 98.38 293 VAL A CA 1
ATOM 2280 C C . VAL A 1 293 ? 15.901 -1.363 -25.454 1.00 98.38 293 VAL A C 1
ATOM 2282 O O . VAL A 1 293 ? 15.247 -2.281 -25.951 1.00 98.38 293 VAL A O 1
ATOM 2285 N N . THR A 1 294 ? 16.047 -0.175 -26.038 1.00 98.06 294 THR A N 1
ATOM 2286 C CA . THR A 1 294 ? 15.398 0.257 -27.278 1.00 98.06 294 THR A CA 1
ATOM 2287 C C . THR A 1 294 ? 16.428 0.699 -28.309 1.00 98.06 294 THR A C 1
ATOM 2289 O O . THR A 1 294 ? 17.494 1.200 -27.954 1.00 98.06 294 THR A O 1
ATOM 2292 N N . GLY A 1 295 ? 16.089 0.564 -29.588 1.00 98.06 295 GLY A N 1
ATOM 2293 C CA . GLY A 1 295 ? 16.956 0.928 -30.705 1.00 98.06 295 GLY A CA 1
ATOM 2294 C C . GLY A 1 295 ? 17.598 -0.277 -31.398 1.00 98.06 295 GLY A C 1
ATOM 2295 O O . GLY A 1 295 ? 17.391 -1.426 -30.996 1.00 98.06 295 GLY A O 1
ATOM 2296 N N . PRO A 1 296 ? 18.392 -0.032 -32.454 1.00 97.44 296 PRO A N 1
ATOM 2297 C CA . PRO A 1 296 ? 19.049 -1.092 -33.220 1.00 97.44 296 PRO A CA 1
ATOM 2298 C C . PRO A 1 296 ? 20.089 -1.871 -32.400 1.00 97.44 296 PRO A C 1
ATOM 2300 O O . PRO A 1 296 ? 20.370 -3.023 -32.711 1.00 97.44 296 PRO A O 1
ATOM 2303 N N . GLU A 1 297 ? 20.622 -1.268 -31.336 1.00 96.88 297 GLU A N 1
ATOM 2304 C CA . GLU A 1 297 ? 21.630 -1.861 -30.449 1.00 96.88 297 GLU A CA 1
ATOM 2305 C C . GLU A 1 297 ? 21.030 -2.432 -29.152 1.00 96.88 297 GLU A C 1
ATOM 2307 O O . GLU A 1 297 ? 21.740 -2.607 -28.163 1.00 96.88 297 GLU A O 1
ATOM 2312 N N . ALA A 1 298 ? 19.720 -2.702 -29.122 1.00 98.06 298 ALA A N 1
ATOM 2313 C CA . ALA A 1 298 ? 19.059 -3.248 -27.941 1.00 98.06 298 ALA A CA 1
ATOM 2314 C C . ALA A 1 298 ? 19.669 -4.599 -27.510 1.00 98.06 298 ALA A C 1
ATOM 2316 O O . ALA A 1 298 ? 19.798 -5.527 -28.306 1.00 98.06 298 ALA A O 1
ATOM 2317 N N . GLN A 1 299 ? 20.002 -4.736 -26.224 1.00 98.06 299 GLN A N 1
ATOM 2318 C CA . GLN A 1 299 ? 20.771 -5.866 -25.684 1.00 98.06 299 GLN A CA 1
ATOM 2319 C C . GLN A 1 299 ? 19.916 -6.813 -24.828 1.00 98.06 299 GLN A C 1
ATOM 2321 O O . GLN A 1 299 ? 20.275 -7.142 -23.697 1.00 98.06 299 GLN A O 1
ATOM 2326 N N . HIS A 1 300 ? 18.757 -7.253 -25.328 1.00 98.44 300 HIS A N 1
ATOM 2327 C CA . HIS A 1 300 ? 17.773 -7.976 -24.502 1.00 98.44 300 HIS A CA 1
ATOM 2328 C C . HIS A 1 300 ? 18.311 -9.251 -23.847 1.00 98.44 300 HIS A C 1
ATOM 2330 O O . HIS A 1 300 ? 17.994 -9.500 -22.689 1.00 98.44 300 HIS A O 1
ATOM 2336 N N . ASP A 1 301 ? 19.148 -10.032 -24.531 1.00 98.19 301 ASP A N 1
ATOM 2337 C CA . ASP A 1 301 ? 19.721 -11.259 -23.955 1.00 98.19 301 ASP A CA 1
ATOM 2338 C C . ASP A 1 301 ? 20.652 -10.957 -22.776 1.00 98.19 301 ASP A C 1
ATOM 2340 O O . ASP A 1 301 ? 20.567 -11.595 -21.724 1.00 98.19 301 ASP A O 1
ATOM 2344 N N . ALA A 1 302 ? 21.494 -9.930 -22.912 1.00 98.12 302 ALA A N 1
ATOM 2345 C CA . ALA A 1 302 ? 22.355 -9.478 -21.826 1.00 98.12 302 ALA A CA 1
ATOM 2346 C C . ALA A 1 302 ? 21.527 -8.913 -20.661 1.00 98.12 302 ALA A C 1
ATOM 2348 O O . ALA A 1 302 ? 21.818 -9.208 -19.501 1.00 98.12 302 ALA A O 1
ATOM 2349 N N . ILE A 1 303 ? 20.470 -8.148 -20.961 1.00 98.62 303 ILE A N 1
ATOM 2350 C CA . ILE A 1 303 ? 19.556 -7.590 -19.955 1.00 98.62 303 ILE A CA 1
ATOM 2351 C C . ILE A 1 303 ? 18.827 -8.701 -19.200 1.00 98.62 303 ILE A C 1
ATOM 2353 O O . ILE A 1 303 ? 18.676 -8.603 -17.985 1.00 98.62 303 ILE A O 1
ATOM 2357 N N . VAL A 1 304 ? 18.404 -9.769 -19.875 1.00 98.69 304 VAL A N 1
ATOM 2358 C CA . VAL A 1 304 ? 17.756 -10.918 -19.233 1.00 98.69 304 VAL A CA 1
ATOM 2359 C C . VAL A 1 304 ? 18.700 -11.601 -18.242 1.00 98.69 304 VAL A C 1
ATOM 2361 O O . VAL A 1 304 ? 18.325 -11.766 -17.082 1.00 98.69 304 VAL A O 1
ATOM 2364 N N . ASN A 1 305 ? 19.944 -11.888 -18.638 1.00 97.56 305 ASN A N 1
ATOM 2365 C CA . ASN A 1 305 ? 20.945 -12.497 -17.748 1.00 97.56 305 ASN A CA 1
ATOM 2366 C C . ASN A 1 305 ? 21.283 -11.595 -16.546 1.00 97.56 305 ASN A C 1
ATOM 2368 O O . ASN A 1 305 ? 21.401 -12.047 -15.403 1.00 97.56 305 ASN A O 1
ATOM 2372 N N . TYR A 1 306 ? 21.408 -10.290 -16.798 1.00 98.25 306 TYR A N 1
ATOM 2373 C CA . TYR A 1 306 ? 21.586 -9.286 -15.752 1.00 98.25 306 TYR A CA 1
ATOM 2374 C C . TYR A 1 306 ? 20.403 -9.279 -14.775 1.00 98.25 306 TYR A C 1
ATOM 2376 O O . TYR A 1 306 ? 20.590 -9.302 -13.557 1.00 98.25 306 TYR A O 1
ATOM 2384 N N . SER A 1 307 ? 19.184 -9.295 -15.310 1.00 98.56 307 SER A N 1
ATOM 2385 C CA . SER A 1 307 ? 17.945 -9.230 -14.538 1.00 98.56 307 SER A CA 1
ATOM 2386 C C . SER A 1 307 ? 17.735 -10.469 -13.680 1.00 98.56 307 SER A C 1
ATOM 2388 O O . SER A 1 307 ? 17.308 -10.338 -12.540 1.00 98.56 307 SER A O 1
ATOM 2390 N N . GLU A 1 308 ? 18.090 -11.658 -14.168 1.00 98.31 308 GLU A N 1
ATOM 2391 C CA . GLU A 1 308 ? 18.042 -12.886 -13.370 1.00 98.31 308 GLU A CA 1
ATOM 2392 C C . GLU A 1 308 ? 18.942 -12.785 -12.130 1.00 98.31 308 GLU A C 1
ATOM 2394 O O . GLU A 1 308 ? 18.512 -13.095 -11.016 1.00 98.31 308 GLU A O 1
ATOM 2399 N N . THR A 1 309 ? 20.154 -12.243 -12.288 1.00 98.25 309 THR A N 1
ATOM 2400 C CA . THR A 1 309 ? 21.051 -11.975 -11.152 1.00 98.25 309 THR A CA 1
ATOM 2401 C C . THR A 1 309 ? 20.436 -10.966 -10.183 1.00 98.25 309 THR A C 1
ATOM 2403 O O . THR A 1 309 ? 20.459 -11.188 -8.970 1.00 98.25 309 THR A O 1
ATOM 2406 N N . VAL A 1 310 ? 19.855 -9.876 -10.698 1.00 98.75 310 VAL A N 1
ATOM 2407 C CA . VAL A 1 310 ? 19.165 -8.865 -9.880 1.00 98.75 310 VAL A CA 1
ATOM 2408 C C . VAL A 1 310 ? 17.999 -9.482 -9.111 1.00 98.75 310 VAL A C 1
ATOM 2410 O O . VAL A 1 310 ? 17.903 -9.275 -7.906 1.00 98.75 310 VAL A O 1
ATOM 2413 N N . PHE A 1 311 ? 17.137 -10.265 -9.759 1.00 98.75 311 PHE A N 1
ATOM 2414 C CA . PHE A 1 311 ? 15.946 -10.843 -9.136 1.00 98.75 311 PHE A CA 1
ATOM 2415 C C . PHE A 1 311 ? 16.296 -11.907 -8.096 1.00 98.75 311 PHE A C 1
ATOM 2417 O O . PHE A 1 311 ? 15.744 -11.888 -6.994 1.00 98.75 311 PHE A O 1
ATOM 2424 N N . ARG A 1 312 ? 17.274 -12.772 -8.388 1.00 98.50 312 ARG A N 1
ATOM 2425 C CA . ARG A 1 312 ? 17.824 -13.719 -7.412 1.00 98.50 312 ARG A CA 1
ATOM 2426 C C . ARG A 1 312 ? 18.319 -12.994 -6.162 1.00 98.50 312 ARG A C 1
ATOM 2428 O O . ARG A 1 312 ? 17.930 -13.338 -5.047 1.00 98.50 312 ARG A O 1
ATOM 2435 N N . ARG A 1 313 ? 19.131 -11.952 -6.345 1.00 98.31 313 ARG A N 1
ATOM 2436 C CA . ARG A 1 313 ? 19.680 -11.161 -5.239 1.00 98.31 313 ARG A CA 1
ATOM 2437 C C . ARG A 1 313 ? 18.618 -10.346 -4.507 1.00 98.31 313 ARG A C 1
ATOM 2439 O O . ARG A 1 313 ? 18.700 -10.209 -3.292 1.00 98.31 313 ARG A O 1
ATOM 2446 N N . ALA A 1 314 ? 17.592 -9.857 -5.200 1.00 98.19 314 ALA A N 1
ATOM 2447 C CA . ALA A 1 314 ? 16.453 -9.188 -4.579 1.00 98.19 314 ALA A CA 1
ATOM 2448 C C . ALA A 1 314 ? 15.728 -10.136 -3.612 1.00 98.19 314 ALA A C 1
ATOM 2450 O O . ALA A 1 314 ? 15.535 -9.784 -2.447 1.00 98.19 314 ALA A O 1
ATOM 2451 N N . LYS A 1 315 ? 15.449 -11.377 -4.036 1.00 97.19 315 LYS A N 1
ATOM 2452 C CA . LYS A 1 315 ? 14.892 -12.426 -3.166 1.00 97.19 315 LYS A CA 1
ATOM 2453 C C . LYS A 1 315 ? 15.780 -12.695 -1.955 1.00 97.19 315 LYS A C 1
ATOM 2455 O O . LYS A 1 315 ? 15.289 -12.723 -0.829 1.00 97.19 315 LYS A O 1
ATOM 2460 N N . GLU A 1 316 ? 17.085 -12.855 -2.175 1.00 95.88 316 GLU A N 1
ATOM 2461 C CA . GLU A 1 316 ? 18.060 -13.071 -1.100 1.00 95.88 316 GLU A CA 1
ATOM 2462 C C . GLU A 1 316 ? 18.138 -11.889 -0.131 1.00 95.88 316 GLU A C 1
ATOM 2464 O O . GLU A 1 316 ? 18.355 -12.115 1.056 1.00 95.88 316 GLU A O 1
ATOM 2469 N N . ALA A 1 317 ? 17.919 -10.655 -0.593 1.00 94.31 317 ALA A N 1
ATOM 2470 C CA . ALA A 1 317 ? 17.864 -9.448 0.230 1.00 94.31 317 ALA A CA 1
ATOM 2471 C C . ALA A 1 317 ? 16.497 -9.228 0.909 1.00 94.31 317 ALA A C 1
ATOM 2473 O O . ALA A 1 317 ? 16.417 -8.483 1.884 1.00 94.31 317 ALA A O 1
ATOM 2474 N N . GLY A 1 318 ? 15.438 -9.910 0.458 1.00 94.62 318 GLY A N 1
ATOM 2475 C CA . GLY A 1 318 ? 14.059 -9.709 0.918 1.00 94.62 318 GLY A CA 1
ATOM 2476 C C . GLY A 1 318 ? 13.316 -8.571 0.205 1.00 94.62 318 GLY A C 1
ATOM 2477 O O . GLY A 1 318 ? 12.267 -8.135 0.679 1.00 94.62 318 GLY A O 1
ATOM 2478 N N . VAL A 1 319 ? 13.838 -8.098 -0.928 1.00 96.69 319 VAL A N 1
ATOM 2479 C CA . VAL A 1 319 ? 13.248 -7.040 -1.754 1.00 96.69 319 VAL A CA 1
ATOM 2480 C C . VAL A 1 319 ? 12.318 -7.661 -2.791 1.00 96.69 319 VAL A C 1
ATOM 2482 O O . VAL A 1 319 ? 12.720 -8.535 -3.554 1.00 96.69 319 VAL A O 1
ATOM 2485 N N . LYS A 1 320 ? 11.072 -7.181 -2.847 1.00 96.69 320 LYS A N 1
ATOM 2486 C CA . LYS A 1 320 ? 10.052 -7.699 -3.776 1.00 96.69 320 LYS A CA 1
ATOM 2487 C C . LYS A 1 320 ? 9.779 -6.803 -4.976 1.00 96.69 320 LYS A C 1
ATOM 2489 O O . LYS A 1 320 ? 9.072 -7.225 -5.880 1.00 96.69 320 LYS A O 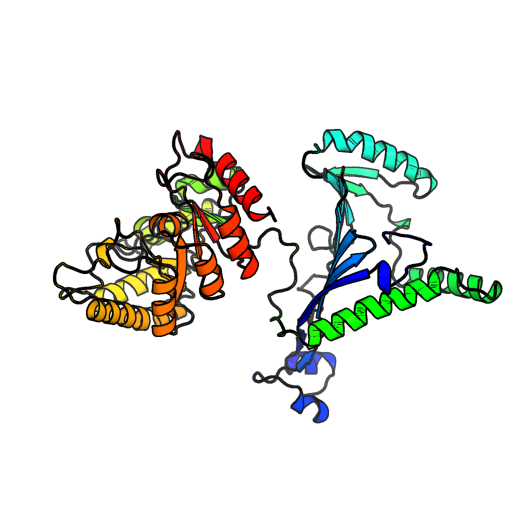1
ATOM 2494 N N . ARG A 1 321 ? 10.253 -5.556 -4.977 1.00 98.50 321 ARG A N 1
ATOM 2495 C CA . ARG A 1 321 ? 9.943 -4.568 -6.021 1.00 98.50 321 ARG A CA 1
ATOM 2496 C C . ARG A 1 321 ? 11.215 -4.033 -6.645 1.00 98.50 321 ARG A C 1
ATOM 2498 O O . ARG A 1 321 ? 12.105 -3.600 -5.920 1.00 98.50 321 ARG A O 1
ATOM 2505 N N . ILE A 1 322 ? 11.264 -4.036 -7.970 1.00 98.81 322 ILE A N 1
ATOM 2506 C CA . ILE A 1 322 ? 12.344 -3.440 -8.755 1.00 98.81 322 ILE A CA 1
ATOM 2507 C C . ILE A 1 322 ? 11.742 -2.363 -9.656 1.00 98.81 322 ILE A C 1
ATOM 2509 O O . ILE A 1 322 ? 10.894 -2.666 -10.498 1.00 98.81 322 ILE A O 1
ATOM 2513 N N . VAL A 1 323 ? 12.157 -1.111 -9.461 1.00 98.75 323 VAL A N 1
ATOM 2514 C CA . VAL A 1 323 ? 11.665 0.041 -10.222 1.00 98.75 323 VAL A CA 1
ATOM 2515 C C . VAL A 1 323 ? 12.424 0.165 -11.536 1.00 98.75 323 VAL A C 1
ATOM 2517 O O . VAL A 1 323 ? 13.643 0.361 -11.568 1.00 98.75 323 VAL A O 1
ATOM 2520 N N . PHE A 1 324 ? 11.684 0.068 -12.639 1.00 98.69 324 PHE A N 1
ATOM 2521 C CA . PHE A 1 324 ? 12.202 0.187 -13.994 1.00 98.69 324 PHE A CA 1
ATOM 2522 C C . PHE A 1 324 ? 12.015 1.614 -14.535 1.00 98.69 324 PHE A C 1
ATOM 2524 O O . PHE A 1 324 ? 11.289 1.833 -15.504 1.00 98.69 324 PHE A O 1
ATOM 2531 N N . GLY A 1 325 ? 12.715 2.566 -13.912 1.00 96.88 325 GLY A N 1
ATOM 2532 C CA . GLY A 1 325 ? 12.848 3.950 -14.379 1.00 96.88 325 GLY A CA 1
ATOM 2533 C C . GLY A 1 325 ? 13.851 4.086 -15.520 1.00 96.88 325 GLY A C 1
ATOM 2534 O O . GLY A 1 325 ? 13.472 4.450 -16.621 1.00 96.88 325 GLY A O 1
ATOM 2535 N N . SER A 1 326 ? 15.127 3.755 -15.288 1.00 97.62 326 SER A N 1
ATOM 2536 C CA . SER A 1 326 ? 16.209 3.560 -16.282 1.00 97.62 326 SER A CA 1
ATOM 2537 C C . SER A 1 326 ? 16.153 4.397 -17.576 1.00 97.62 326 SER A C 1
ATOM 2539 O O . SER A 1 326 ? 16.407 3.863 -18.657 1.00 97.62 326 SER A O 1
ATOM 2541 N N . GLY A 1 327 ? 15.863 5.702 -17.484 1.00 97.12 327 GLY A N 1
ATOM 2542 C CA . GLY A 1 327 ? 15.561 6.558 -18.641 1.00 97.12 327 GLY A CA 1
ATOM 2543 C C . GLY A 1 327 ? 16.592 6.464 -19.766 1.00 97.12 327 GLY A C 1
ATOM 2544 O O . GLY A 1 327 ? 16.234 6.171 -20.900 1.00 97.12 327 GLY A O 1
ATOM 2545 N N . LYS A 1 328 ? 17.885 6.565 -19.435 1.00 97.44 328 LYS A N 1
ATOM 2546 C CA . LYS A 1 328 ? 18.983 6.457 -20.415 1.00 97.44 328 LYS A CA 1
ATOM 2547 C C . LYS A 1 328 ? 19.036 5.113 -21.147 1.00 97.44 328 LYS A C 1
ATOM 2549 O O . LYS A 1 328 ? 19.363 5.086 -22.324 1.00 97.44 328 LYS A O 1
ATOM 2554 N N . ALA A 1 329 ? 18.722 4.009 -20.468 1.00 97.75 329 ALA A N 1
ATOM 2555 C CA . ALA A 1 329 ? 18.746 2.682 -21.082 1.00 97.75 329 ALA A CA 1
ATOM 2556 C C . ALA A 1 329 ? 17.563 2.476 -22.039 1.00 97.75 329 ALA A C 1
ATOM 2558 O O . ALA A 1 329 ? 17.682 1.747 -23.017 1.00 97.75 329 ALA A O 1
ATOM 2559 N N . ARG A 1 330 ? 16.414 3.104 -21.765 1.00 97.50 330 ARG A N 1
ATOM 2560 C CA . ARG A 1 330 ? 15.176 2.953 -22.553 1.00 97.50 330 ARG A CA 1
ATOM 2561 C C . ARG A 1 330 ? 14.836 4.166 -23.420 1.00 97.50 330 ARG A C 1
ATOM 2563 O O . ARG A 1 330 ? 13.721 4.257 -23.924 1.00 97.50 330 ARG A O 1
ATOM 2570 N N . GLN A 1 331 ? 15.769 5.102 -23.563 1.00 97.56 331 GLN A N 1
ATOM 2571 C CA . GLN A 1 331 ? 15.611 6.253 -24.436 1.00 97.56 331 GLN A CA 1
ATOM 2572 C C . GLN A 1 331 ? 15.590 5.778 -25.891 1.00 97.56 331 GLN A C 1
ATOM 2574 O O . GLN A 1 331 ? 16.439 4.993 -26.316 1.00 97.56 331 GLN A O 1
ATOM 2579 N N . ILE A 1 332 ? 14.623 6.265 -26.665 1.00 98.31 332 ILE A N 1
ATOM 2580 C CA . ILE A 1 332 ? 14.522 5.962 -28.091 1.00 98.31 332 ILE A CA 1
ATOM 2581 C C . ILE A 1 332 ? 15.595 6.778 -28.822 1.00 98.31 332 ILE A C 1
ATOM 2583 O O . ILE A 1 332 ? 15.570 8.010 -28.714 1.00 98.31 332 ILE A O 1
ATOM 2587 N N . PRO A 1 333 ? 16.525 6.135 -29.555 1.00 97.44 333 PRO A N 1
ATOM 2588 C CA . PRO A 1 333 ? 17.516 6.852 -30.348 1.00 97.44 333 PRO A CA 1
ATOM 2589 C C . PRO A 1 333 ? 16.869 7.724 -31.423 1.00 97.44 333 PRO A C 1
ATOM 2591 O O . PRO A 1 333 ? 15.789 7.415 -31.931 1.00 97.44 333 PRO A O 1
ATOM 2594 N N . GLU A 1 334 ? 17.548 8.803 -31.802 1.00 96.75 334 GLU A N 1
ATOM 2595 C CA . GLU A 1 334 ? 17.088 9.674 -32.882 1.00 96.75 334 GLU A CA 1
ATOM 2596 C C . GLU A 1 334 ? 16.860 8.876 -34.177 1.00 96.75 334 GLU A C 1
ATOM 2598 O O . GLU A 1 334 ? 17.676 8.041 -34.567 1.00 96.75 334 GLU A O 1
ATOM 2603 N N . GLY A 1 335 ? 15.716 9.107 -34.826 1.00 96.56 335 GLY A N 1
ATOM 2604 C CA . GLY A 1 335 ? 15.333 8.422 -36.064 1.00 96.56 335 GLY A CA 1
ATOM 2605 C C . GLY A 1 335 ? 14.824 6.984 -35.899 1.00 96.56 335 GLY A C 1
ATOM 2606 O O . GLY A 1 335 ? 14.402 6.394 -36.892 1.00 96.56 335 GLY A O 1
ATOM 2607 N N . PHE A 1 336 ? 14.819 6.414 -34.689 1.00 98.38 336 PHE A N 1
ATOM 2608 C CA . PHE A 1 336 ? 14.252 5.086 -34.450 1.00 98.38 336 PHE A CA 1
ATOM 2609 C C . PHE A 1 336 ? 12.735 5.152 -34.227 1.00 98.38 336 PHE A C 1
ATOM 2611 O O . PHE A 1 336 ? 12.229 6.039 -33.537 1.00 98.38 336 PHE A O 1
ATOM 2618 N N . ASP A 1 337 ? 12.001 4.202 -34.806 1.00 98.25 337 ASP A N 1
ATOM 2619 C CA . ASP A 1 337 ? 10.542 4.198 -34.747 1.00 98.25 337 ASP A CA 1
ATOM 2620 C C . ASP A 1 337 ? 10.017 3.914 -33.324 1.00 98.25 337 ASP A C 1
ATOM 2622 O O . ASP A 1 337 ? 10.424 2.958 -32.653 1.00 98.25 337 ASP A O 1
ATOM 2626 N N . ARG A 1 338 ? 9.075 4.744 -32.854 1.00 97.69 338 ARG A N 1
ATOM 2627 C CA . ARG A 1 338 ? 8.519 4.651 -31.492 1.00 97.69 338 ARG A CA 1
ATOM 2628 C C . ARG A 1 338 ? 7.689 3.382 -31.295 1.00 97.69 338 ARG A C 1
ATOM 2630 O O . ARG A 1 338 ? 7.680 2.837 -30.190 1.00 97.69 338 ARG A O 1
ATOM 2637 N N . GLN A 1 339 ? 7.003 2.896 -32.331 1.00 97.81 339 GLN A N 1
ATOM 2638 C CA . GLN A 1 339 ? 6.224 1.662 -32.243 1.00 97.81 339 GLN A CA 1
ATOM 2639 C C . GLN A 1 339 ? 7.147 0.439 -32.182 1.00 97.81 339 GLN A C 1
ATOM 2641 O O . GLN A 1 339 ? 6.916 -0.457 -31.369 1.00 97.81 339 GLN A O 1
ATOM 2646 N N . GLN A 1 340 ? 8.235 0.434 -32.952 1.00 98.38 340 GLN A N 1
ATOM 2647 C CA . GLN A 1 340 ? 9.273 -0.589 -32.880 1.00 98.38 340 GLN A CA 1
ATOM 2648 C C . GLN A 1 340 ? 9.956 -0.603 -31.504 1.00 98.38 340 GLN A C 1
ATOM 2650 O O . GLN A 1 340 ? 10.124 -1.673 -30.918 1.00 98.38 340 GLN A O 1
ATOM 2655 N N . ALA A 1 341 ? 10.282 0.565 -30.942 1.00 98.38 341 ALA A N 1
ATOM 2656 C CA . ALA A 1 341 ? 10.819 0.671 -29.583 1.00 98.38 341 ALA A CA 1
ATOM 2657 C C . ALA A 1 341 ? 9.845 0.139 -28.522 1.00 98.38 341 ALA A C 1
ATOM 2659 O O . ALA A 1 341 ? 10.252 -0.584 -27.610 1.00 98.38 341 ALA A O 1
ATOM 2660 N N . ARG A 1 342 ? 8.545 0.440 -28.660 1.00 98.56 342 ARG A N 1
ATOM 2661 C CA . ARG A 1 342 ? 7.503 -0.138 -27.802 1.00 98.56 342 ARG A CA 1
ATOM 2662 C C . ARG A 1 342 ? 7.481 -1.660 -27.895 1.00 98.56 342 ARG A C 1
ATOM 2664 O O . ARG A 1 342 ? 7.469 -2.307 -26.852 1.00 98.56 342 ARG A O 1
ATOM 2671 N N . GLY A 1 343 ? 7.528 -2.214 -29.108 1.00 98.69 343 GLY A N 1
ATOM 2672 C CA . GLY A 1 343 ? 7.602 -3.659 -29.333 1.00 98.69 343 GLY A CA 1
ATOM 2673 C C . GLY A 1 343 ? 8.798 -4.288 -28.619 1.00 98.69 343 GLY A C 1
ATOM 2674 O O . GLY A 1 343 ? 8.624 -5.219 -27.840 1.00 98.69 343 GLY A O 1
ATOM 2675 N N . GLN A 1 344 ? 9.990 -3.699 -28.770 1.00 98.75 344 GLN A N 1
ATOM 2676 C CA . GLN A 1 344 ? 11.193 -4.151 -28.063 1.00 98.75 344 GLN A CA 1
ATOM 2677 C C . GLN A 1 344 ? 11.013 -4.136 -26.537 1.00 98.75 344 GLN A C 1
ATOM 2679 O O . GLN A 1 344 ? 11.360 -5.098 -25.855 1.00 98.75 344 GLN A O 1
ATOM 2684 N N . PHE A 1 345 ? 10.453 -3.062 -25.983 1.00 98.81 345 PHE A N 1
ATOM 2685 C CA . PHE A 1 345 ? 10.244 -2.955 -24.541 1.00 98.81 345 PHE A CA 1
ATOM 2686 C C . PHE A 1 345 ? 9.241 -3.999 -24.019 1.00 98.81 345 PHE A C 1
ATOM 2688 O O . PHE A 1 345 ? 9.490 -4.645 -23.000 1.00 98.81 345 PHE A O 1
ATOM 2695 N N . VAL A 1 346 ? 8.131 -4.205 -24.734 1.00 98.88 346 VAL A N 1
ATOM 2696 C CA . VAL A 1 346 ? 7.115 -5.220 -24.410 1.00 98.88 346 VAL A CA 1
ATOM 2697 C C . VAL A 1 346 ? 7.705 -6.629 -24.482 1.00 98.88 346 VAL A C 1
ATOM 2699 O O . VAL A 1 346 ? 7.493 -7.421 -23.562 1.00 98.88 346 VAL A O 1
ATOM 2702 N N . ASP A 1 347 ? 8.474 -6.943 -25.525 1.00 98.81 347 ASP A N 1
ATOM 2703 C CA . ASP A 1 347 ? 9.106 -8.255 -25.694 1.00 98.81 347 ASP A CA 1
ATOM 2704 C C . ASP A 1 347 ? 10.116 -8.542 -24.581 1.00 98.81 347 ASP A C 1
ATOM 2706 O O . ASP A 1 347 ? 10.120 -9.638 -24.011 1.00 98.81 347 ASP A O 1
ATOM 2710 N N . LEU A 1 348 ? 10.913 -7.543 -24.190 1.00 98.88 348 LEU A N 1
ATOM 2711 C CA . LEU A 1 348 ? 11.792 -7.663 -23.032 1.00 98.88 348 LEU A CA 1
ATOM 2712 C C . LEU A 1 348 ? 10.987 -7.961 -21.759 1.00 98.88 348 LEU A C 1
ATOM 2714 O O . LEU A 1 348 ? 11.298 -8.913 -21.047 1.00 98.88 348 LEU A O 1
ATOM 2718 N N . LEU A 1 349 ? 9.933 -7.195 -21.469 1.00 98.88 349 LEU A N 1
ATOM 2719 C CA . LEU A 1 349 ? 9.118 -7.405 -20.269 1.00 98.88 349 LEU A CA 1
ATOM 2720 C C . LEU A 1 349 ? 8.416 -8.772 -20.252 1.00 98.88 349 LEU A C 1
ATOM 2722 O O . LEU A 1 349 ? 8.327 -9.388 -19.189 1.00 98.88 349 LEU A O 1
ATOM 2726 N N . LYS A 1 350 ? 7.979 -9.287 -21.409 1.00 98.81 350 LYS A N 1
ATOM 2727 C CA . LYS A 1 350 ? 7.435 -10.652 -21.541 1.00 98.81 350 LYS A CA 1
ATOM 2728 C C . LYS A 1 350 ? 8.466 -11.722 -21.182 1.00 98.81 350 LYS A C 1
ATOM 2730 O O . LYS A 1 350 ? 8.098 -12.743 -20.606 1.00 98.81 350 LYS A O 1
ATOM 2735 N N . ARG A 1 351 ? 9.750 -11.484 -21.469 1.00 98.81 351 ARG A N 1
ATOM 2736 C CA . ARG A 1 351 ? 10.854 -12.366 -21.053 1.00 98.81 351 ARG A CA 1
ATOM 2737 C C . ARG A 1 351 ? 11.181 -12.218 -19.567 1.00 98.81 351 ARG A C 1
ATOM 2739 O O . ARG A 1 351 ? 11.454 -13.214 -18.905 1.00 98.81 351 ARG A O 1
ATOM 2746 N N . LEU A 1 352 ? 11.132 -10.998 -19.029 1.00 98.81 352 LEU A N 1
ATOM 2747 C CA . LEU A 1 352 ? 11.448 -10.724 -17.624 1.00 98.81 352 LEU A CA 1
ATOM 2748 C C . LEU A 1 352 ? 10.362 -11.199 -16.653 1.00 98.81 352 LEU A C 1
ATOM 2750 O O . LEU A 1 352 ? 10.695 -11.638 -15.555 1.00 98.81 352 LEU A O 1
ATOM 2754 N N . GLY A 1 353 ? 9.084 -11.137 -17.037 1.00 98.62 353 GLY A N 1
ATOM 2755 C CA . GLY A 1 353 ? 7.950 -11.493 -16.177 1.00 98.62 353 GLY A CA 1
ATOM 2756 C C . GLY A 1 353 ? 8.071 -12.878 -15.520 1.00 98.62 353 GLY A C 1
ATOM 2757 O O . GLY A 1 353 ? 8.030 -12.950 -14.287 1.00 98.62 353 GLY A O 1
ATOM 2758 N N . PRO A 1 354 ? 8.264 -13.967 -16.289 1.00 98.50 354 PRO A N 1
ATOM 2759 C CA . PRO A 1 354 ? 8.419 -15.317 -15.738 1.00 98.50 354 PRO A CA 1
ATOM 2760 C C . PRO A 1 354 ? 9.650 -15.482 -14.833 1.00 98.50 354 PRO A C 1
ATOM 2762 O O . PRO A 1 354 ? 9.603 -16.184 -13.818 1.00 98.50 354 PRO A O 1
ATOM 2765 N N . ILE A 1 355 ? 10.752 -14.803 -15.158 1.00 98.75 355 ILE A N 1
ATOM 2766 C CA . ILE A 1 355 ? 11.976 -14.832 -14.344 1.00 98.75 355 ILE A CA 1
ATOM 2767 C C . ILE A 1 355 ? 11.715 -14.116 -13.016 1.00 98.75 355 ILE A C 1
ATOM 2769 O O . ILE A 1 355 ? 12.000 -14.660 -11.952 1.00 98.75 355 ILE A O 1
ATOM 2773 N N . ALA A 1 356 ? 11.088 -12.938 -13.052 1.00 98.62 356 ALA A N 1
ATOM 2774 C CA . ALA A 1 356 ? 10.698 -12.199 -11.855 1.00 98.62 356 ALA A CA 1
ATOM 2775 C C . ALA A 1 356 ? 9.770 -13.033 -10.949 1.00 98.62 356 ALA A C 1
ATOM 2777 O O . ALA A 1 356 ? 9.971 -13.074 -9.735 1.00 98.62 356 ALA A O 1
ATOM 2778 N N . ALA A 1 357 ? 8.820 -13.779 -11.530 1.00 98.00 357 ALA A N 1
ATOM 2779 C CA . ALA A 1 357 ? 7.943 -14.690 -10.788 1.00 98.00 357 ALA A CA 1
ATOM 2780 C C . ALA A 1 357 ? 8.707 -15.793 -10.040 1.00 98.00 357 ALA A C 1
ATOM 2782 O O . ALA A 1 357 ? 8.401 -16.069 -8.880 1.00 98.00 357 ALA A O 1
ATOM 2783 N N . THR A 1 358 ? 9.736 -16.376 -10.664 1.00 98.12 358 THR A N 1
ATOM 2784 C CA . THR A 1 358 ? 10.592 -17.414 -10.049 1.00 98.12 358 THR A CA 1
ATOM 2785 C C . THR A 1 358 ? 11.233 -16.930 -8.741 1.00 98.12 358 THR A C 1
ATOM 2787 O O . THR A 1 358 ? 11.438 -17.702 -7.793 1.00 98.12 358 THR A O 1
ATOM 2790 N N . TYR A 1 359 ? 11.504 -15.627 -8.656 1.00 97.94 359 TYR A N 1
ATOM 2791 C CA . TYR A 1 359 ? 12.148 -15.008 -7.505 1.00 97.94 359 TYR A CA 1
ATOM 2792 C C . TYR A 1 359 ? 11.209 -14.198 -6.599 1.00 97.94 359 TYR A C 1
ATOM 2794 O O . TYR A 1 359 ? 11.696 -13.568 -5.668 1.00 97.94 359 TYR A O 1
ATOM 2802 N N . ASP A 1 360 ? 9.887 -14.258 -6.802 1.00 96.62 360 ASP A N 1
ATOM 2803 C CA . ASP A 1 360 ? 8.899 -13.452 -6.052 1.00 96.62 360 ASP A CA 1
ATOM 2804 C C . ASP A 1 360 ? 9.168 -11.932 -6.145 1.00 96.62 360 ASP A C 1
ATOM 2806 O O . ASP A 1 360 ? 9.009 -11.175 -5.185 1.00 96.62 360 ASP A O 1
ATOM 2810 N N . VAL A 1 361 ? 9.601 -11.486 -7.329 1.00 98.62 361 VAL A N 1
ATOM 2811 C CA . VAL A 1 361 ? 9.877 -10.083 -7.653 1.00 98.62 361 VAL A CA 1
ATOM 2812 C C . VAL A 1 361 ? 8.787 -9.526 -8.560 1.00 98.62 361 VAL A C 1
ATOM 2814 O O . VAL A 1 361 ? 8.309 -10.194 -9.472 1.00 98.62 361 VAL A O 1
ATOM 2817 N N . ILE A 1 362 ? 8.414 -8.274 -8.333 1.00 98.69 362 ILE A N 1
ATOM 2818 C CA . ILE A 1 362 ? 7.539 -7.473 -9.180 1.00 98.69 362 ILE A CA 1
ATOM 2819 C C . ILE A 1 362 ? 8.384 -6.356 -9.791 1.00 98.69 362 ILE A C 1
ATOM 2821 O O . ILE A 1 362 ? 8.978 -5.550 -9.072 1.00 98.69 362 ILE A O 1
ATOM 2825 N N . VAL A 1 363 ? 8.416 -6.290 -11.117 1.00 98.88 363 VAL A N 1
ATOM 2826 C CA . VAL A 1 363 ? 8.981 -5.154 -11.846 1.00 98.88 363 VAL A CA 1
ATOM 2827 C C . VAL A 1 363 ? 7.890 -4.102 -11.984 1.00 98.88 363 VAL A C 1
ATOM 2829 O O . VAL A 1 363 ? 6.809 -4.396 -12.500 1.00 98.88 363 VAL A O 1
ATOM 2832 N N . VAL A 1 364 ? 8.157 -2.885 -11.516 1.00 98.81 364 VAL A N 1
ATOM 2833 C CA . VAL A 1 364 ? 7.235 -1.752 -11.646 1.00 98.81 364 VAL A CA 1
ATOM 2834 C C . VAL A 1 364 ? 7.775 -0.772 -12.682 1.00 98.81 364 VAL A C 1
ATOM 2836 O O . VAL A 1 364 ? 8.871 -0.241 -12.529 1.00 98.81 364 VAL A O 1
ATOM 2839 N N . ILE A 1 365 ? 7.032 -0.580 -13.771 1.00 98.88 365 ILE A N 1
ATOM 2840 C CA . ILE A 1 365 ? 7.374 0.359 -14.843 1.00 98.88 365 ILE A CA 1
ATOM 2841 C C . ILE A 1 365 ? 7.130 1.770 -14.315 1.00 98.88 365 ILE A C 1
ATOM 2843 O O . ILE A 1 365 ? 6.007 2.086 -13.921 1.00 98.88 365 ILE A O 1
ATOM 2847 N N . GLU A 1 366 ? 8.173 2.592 -14.313 1.00 98.75 366 GLU A N 1
ATOM 2848 C CA . GLU A 1 366 ? 8.111 3.988 -13.891 1.00 98.75 366 GLU A CA 1
ATOM 2849 C C . GLU A 1 366 ? 8.101 4.899 -15.127 1.00 98.75 366 GLU A C 1
ATOM 2851 O O . GLU A 1 366 ? 9.079 4.921 -15.890 1.00 98.75 366 GLU A O 1
ATOM 2856 N N . PRO A 1 367 ? 7.002 5.639 -15.356 1.00 98.44 367 PRO A N 1
ATOM 2857 C CA . PRO A 1 367 ? 6.999 6.752 -16.288 1.00 98.44 367 PRO A CA 1
ATOM 2858 C C . PRO A 1 367 ? 7.933 7.857 -15.791 1.00 98.44 367 PRO A C 1
ATOM 2860 O O . PRO A 1 367 ? 7.964 8.155 -14.601 1.00 98.44 367 PRO A O 1
ATOM 2863 N N . LEU A 1 368 ? 8.675 8.473 -16.708 1.00 98.25 368 LEU A N 1
ATOM 2864 C CA . LEU A 1 368 ? 9.573 9.590 -16.401 1.00 98.25 368 LEU A CA 1
ATOM 2865 C C . LEU A 1 368 ? 9.126 10.828 -17.170 1.00 98.25 368 LEU A C 1
ATOM 2867 O O . LEU A 1 368 ? 8.576 10.701 -18.262 1.00 98.25 368 LEU A O 1
ATOM 2871 N N . GLY A 1 369 ? 9.418 12.020 -16.657 1.00 96.75 369 GLY A N 1
ATOM 2872 C CA . GLY A 1 369 ? 9.145 13.262 -17.380 1.00 96.75 369 GLY A CA 1
ATOM 2873 C C . GLY A 1 369 ? 9.827 13.289 -18.755 1.00 96.75 369 GLY A C 1
ATOM 2874 O O . GLY A 1 369 ? 10.918 12.737 -18.936 1.00 96.75 369 GLY A O 1
ATOM 2875 N N . SER A 1 370 ? 9.217 13.955 -19.734 1.00 95.81 370 SER A N 1
ATOM 2876 C CA . SER A 1 370 ? 9.697 14.022 -21.119 1.00 95.81 370 SER A CA 1
ATOM 2877 C C . SER A 1 370 ? 11.074 14.685 -21.245 1.00 95.81 370 SER A C 1
ATOM 2879 O O . SER A 1 370 ? 11.773 14.491 -22.239 1.00 95.81 370 SER A O 1
ATOM 2881 N N . GLY A 1 371 ? 11.473 15.466 -20.234 1.00 93.06 371 GLY A N 1
ATOM 2882 C CA . GLY A 1 371 ? 12.816 16.034 -20.106 1.00 93.06 371 GLY A CA 1
ATOM 2883 C C . GLY A 1 371 ? 13.896 15.028 -19.686 1.00 93.06 371 GLY A C 1
ATOM 2884 O O . GLY A 1 371 ? 15.075 15.288 -19.911 1.00 93.06 371 GLY A O 1
ATOM 2885 N N . GLU A 1 372 ? 13.520 13.885 -19.103 1.00 94.81 372 GLU A N 1
ATOM 2886 C CA . GLU A 1 372 ? 14.447 12.835 -18.650 1.00 94.81 372 GLU A CA 1
ATOM 2887 C C . GLU A 1 372 ? 14.480 11.628 -19.596 1.00 94.81 372 GLU A C 1
ATOM 2889 O O . GLU A 1 372 ? 15.527 10.999 -19.767 1.00 94.81 372 GLU A O 1
ATOM 2894 N N . CYS A 1 373 ? 13.349 11.293 -20.220 1.00 96.88 373 CYS A N 1
ATOM 2895 C CA . CYS A 1 373 ? 13.242 10.194 -21.173 1.00 96.88 373 CYS A CA 1
ATOM 2896 C C . CYS A 1 373 ? 12.169 10.501 -22.223 1.00 96.88 373 CYS A C 1
ATOM 2898 O O . CYS A 1 373 ? 11.078 10.937 -21.882 1.00 96.88 373 CYS A O 1
ATOM 2900 N N . ASN A 1 374 ? 12.426 10.218 -23.501 1.00 97.62 374 ASN A N 1
ATOM 2901 C CA . ASN A 1 374 ? 11.462 10.449 -24.591 1.00 97.62 374 ASN A CA 1
ATOM 2902 C C . ASN A 1 374 ? 10.460 9.293 -24.803 1.00 97.62 374 ASN A C 1
ATOM 2904 O O . ASN A 1 374 ? 9.773 9.235 -25.828 1.00 97.62 374 ASN A O 1
ATOM 2908 N N . PHE A 1 375 ? 10.409 8.348 -23.867 1.00 97.94 375 PHE A N 1
ATOM 2909 C CA . PHE A 1 375 ? 9.626 7.125 -23.953 1.00 97.94 375 PHE A CA 1
ATOM 2910 C C . PHE A 1 375 ? 8.938 6.874 -22.612 1.00 97.94 375 PHE A C 1
ATOM 2912 O O . PHE A 1 375 ? 9.578 7.060 -21.584 1.00 97.94 375 PHE A O 1
ATOM 2919 N N . ILE A 1 376 ? 7.675 6.428 -22.614 1.00 98.31 376 ILE A N 1
ATOM 2920 C CA . ILE A 1 376 ? 6.841 6.141 -21.424 1.00 98.31 376 ILE A CA 1
ATOM 2921 C C . ILE A 1 376 ? 6.880 7.291 -20.410 1.00 98.31 376 ILE A C 1
ATOM 2923 O O . ILE A 1 376 ? 7.690 7.293 -19.476 1.00 98.31 376 ILE A O 1
ATOM 2927 N N . ASN A 1 377 ? 5.996 8.260 -20.616 1.00 98.62 377 ASN A N 1
ATOM 2928 C CA . ASN A 1 377 ? 5.969 9.511 -19.868 1.00 98.62 377 ASN A CA 1
ATOM 2929 C C . ASN A 1 377 ? 4.779 9.621 -18.912 1.00 98.62 377 ASN A C 1
ATOM 2931 O O . ASN A 1 377 ? 4.839 10.368 -17.947 1.00 98.62 377 ASN A O 1
ATOM 2935 N N . THR A 1 378 ? 3.735 8.819 -19.120 1.00 98.75 378 THR A N 1
ATOM 2936 C CA . THR A 1 378 ? 2.522 8.837 -18.289 1.00 98.75 378 THR A CA 1
ATOM 2937 C C . THR A 1 378 ? 2.251 7.483 -17.635 1.00 98.75 378 THR A C 1
ATOM 2939 O O . THR A 1 378 ? 2.607 6.424 -18.170 1.00 98.75 378 THR A O 1
ATOM 2942 N N . VAL A 1 379 ? 1.580 7.497 -16.483 1.00 98.75 379 VAL A N 1
ATOM 2943 C CA . VAL A 1 379 ? 1.069 6.297 -15.803 1.00 98.75 379 VAL A CA 1
ATOM 2944 C C . VAL A 1 379 ? 0.130 5.533 -16.735 1.00 98.75 379 VAL A C 1
ATOM 2946 O O . VAL A 1 379 ? 0.187 4.302 -16.785 1.00 98.75 379 VAL A O 1
ATOM 2949 N N . ALA A 1 380 ? -0.675 6.240 -17.534 1.00 98.31 380 ALA A N 1
ATOM 2950 C CA . ALA A 1 380 ? -1.528 5.635 -18.555 1.00 98.31 380 ALA A CA 1
ATOM 2951 C C . ALA A 1 380 ? -0.735 4.846 -19.620 1.00 98.31 380 ALA A C 1
ATOM 2953 O O . ALA A 1 380 ? -1.098 3.710 -19.942 1.00 98.31 380 ALA A O 1
ATOM 2954 N N . GLU A 1 381 ? 0.369 5.393 -20.146 1.00 98.50 381 GLU A N 1
ATOM 2955 C CA . GLU A 1 381 ? 1.236 4.684 -21.100 1.00 98.50 381 GLU A CA 1
ATOM 2956 C C . GLU A 1 381 ? 1.882 3.440 -20.472 1.00 98.50 381 GLU A C 1
ATOM 2958 O O . GLU A 1 381 ? 1.885 2.369 -21.092 1.00 98.50 381 GLU A O 1
ATOM 2963 N N . ALA A 1 382 ? 2.392 3.554 -19.240 1.00 98.75 382 ALA A N 1
ATOM 2964 C CA . ALA A 1 382 ? 2.976 2.427 -18.512 1.00 98.75 382 ALA A CA 1
ATOM 2965 C C . ALA A 1 382 ? 1.940 1.324 -18.239 1.00 98.75 382 ALA A C 1
ATOM 2967 O O . ALA A 1 382 ? 2.227 0.143 -18.440 1.00 98.75 382 ALA A O 1
ATOM 2968 N N . ALA A 1 383 ? 0.716 1.696 -17.856 1.00 98.38 383 ALA A N 1
ATOM 2969 C CA . ALA A 1 383 ? -0.400 0.772 -17.664 1.00 98.38 383 ALA A CA 1
ATOM 2970 C C . ALA A 1 383 ? -0.800 0.064 -18.963 1.00 98.38 383 ALA A C 1
ATOM 2972 O O . ALA A 1 383 ? -1.020 -1.148 -18.961 1.00 98.38 383 ALA A O 1
ATOM 2973 N N . ALA A 1 384 ? -0.839 0.779 -20.090 1.00 98.38 384 ALA A N 1
ATOM 2974 C CA . ALA A 1 384 ? -1.103 0.173 -21.391 1.00 98.38 384 ALA A CA 1
ATOM 2975 C C . ALA A 1 384 ? -0.035 -0.870 -21.762 1.00 98.38 384 ALA A C 1
ATOM 2977 O O . ALA A 1 384 ? -0.372 -1.937 -22.269 1.00 98.38 384 ALA A O 1
ATOM 2978 N N . ILE A 1 385 ? 1.244 -0.589 -21.492 1.00 98.75 385 ILE A N 1
ATOM 2979 C CA . ILE A 1 385 ? 2.345 -1.542 -21.713 1.00 98.75 385 ILE A CA 1
ATOM 2980 C C . ILE A 1 385 ? 2.226 -2.749 -20.777 1.00 98.75 385 ILE A C 1
ATOM 2982 O O . ILE A 1 385 ? 2.324 -3.884 -21.234 1.00 98.75 385 ILE A O 1
ATOM 2986 N N . ALA A 1 386 ? 1.982 -2.535 -19.481 1.00 98.44 386 ALA A N 1
ATOM 2987 C CA . ALA A 1 386 ? 1.828 -3.627 -18.519 1.00 98.44 386 ALA A CA 1
ATOM 2988 C C . ALA A 1 386 ? 0.660 -4.562 -18.890 1.00 98.44 386 ALA A C 1
ATOM 2990 O O . ALA A 1 386 ? 0.797 -5.784 -18.807 1.00 98.44 386 ALA A O 1
ATOM 2991 N N . ASN A 1 387 ? -0.457 -4.001 -19.364 1.00 97.88 387 ASN A N 1
ATOM 2992 C CA . ASN A 1 387 ? -1.592 -4.767 -19.883 1.00 97.88 387 ASN A CA 1
ATOM 2993 C C . ASN A 1 387 ? -1.244 -5.555 -21.151 1.00 97.88 387 ASN A C 1
ATOM 2995 O O . ASN A 1 387 ? -1.660 -6.700 -21.283 1.00 97.88 387 ASN A O 1
ATOM 2999 N N . GLU A 1 388 ? -0.468 -4.975 -22.067 1.00 98.12 388 GLU A N 1
ATOM 3000 C CA . GLU A 1 388 ? -0.016 -5.652 -23.290 1.00 98.12 388 GLU A CA 1
ATOM 3001 C C . GLU A 1 388 ? 0.941 -6.820 -22.994 1.00 98.12 388 GLU A C 1
ATOM 3003 O O . GLU A 1 388 ? 0.900 -7.861 -23.654 1.00 98.12 388 GLU A O 1
ATOM 3008 N N . VAL A 1 389 ? 1.788 -6.671 -21.973 1.00 98.56 389 VAL A N 1
ATOM 3009 C CA . VAL A 1 389 ? 2.643 -7.751 -21.461 1.00 98.56 389 VAL A CA 1
ATOM 3010 C C . VAL A 1 389 ? 1.811 -8.834 -20.770 1.00 98.56 389 VAL A C 1
ATOM 3012 O O . VAL A 1 389 ? 2.143 -10.012 -20.879 1.00 98.56 389 VAL A O 1
ATOM 3015 N N . ASN A 1 390 ? 0.729 -8.440 -20.088 1.00 97.00 390 ASN A N 1
ATOM 3016 C CA . ASN A 1 390 ? -0.236 -9.316 -19.422 1.00 97.00 390 ASN A CA 1
ATOM 3017 C C . ASN A 1 390 ? 0.415 -10.342 -18.471 1.00 97.00 390 ASN A C 1
ATOM 3019 O O . ASN A 1 390 ? 0.168 -11.546 -18.559 1.00 97.00 390 ASN A O 1
ATOM 3023 N N . HIS A 1 391 ? 1.273 -9.872 -17.560 1.00 98.06 391 HIS A N 1
ATOM 3024 C CA . HIS A 1 391 ? 1.968 -10.736 -16.602 1.00 98.06 391 HIS A CA 1
ATOM 3025 C C . HIS A 1 391 ? 1.828 -10.215 -15.157 1.00 98.06 391 HIS A C 1
ATOM 3027 O O . HIS A 1 391 ? 2.039 -9.026 -14.916 1.00 98.06 391 HIS A O 1
ATOM 3033 N N . PRO A 1 392 ? 1.522 -11.063 -14.152 1.00 95.44 392 PRO A N 1
ATOM 3034 C CA . PRO A 1 392 ? 1.265 -10.618 -12.774 1.00 95.44 392 PRO A CA 1
ATOM 3035 C C . PRO A 1 392 ? 2.470 -9.965 -12.077 1.00 95.44 392 PRO A C 1
ATOM 3037 O O . PRO A 1 392 ? 2.280 -9.177 -11.153 1.00 95.44 392 PRO A O 1
ATOM 3040 N N . ASN A 1 393 ? 3.691 -10.254 -12.528 1.00 98.38 393 ASN A N 1
ATOM 3041 C CA . ASN A 1 393 ? 4.931 -9.669 -12.001 1.00 98.38 393 ASN A CA 1
ATOM 3042 C C . ASN A 1 393 ? 5.402 -8.414 -12.753 1.00 98.38 393 ASN A C 1
ATOM 3044 O O . ASN A 1 393 ? 6.451 -7.879 -12.410 1.00 98.38 393 ASN A O 1
ATOM 3048 N N . ILE A 1 394 ? 4.648 -7.944 -13.752 1.00 98.75 394 ILE A N 1
ATOM 3049 C CA . ILE A 1 394 ? 4.910 -6.685 -14.459 1.00 98.75 394 ILE A CA 1
ATOM 3050 C C . ILE A 1 394 ? 3.777 -5.715 -14.125 1.00 98.75 394 ILE A C 1
ATOM 3052 O O . ILE A 1 394 ? 2.603 -5.977 -14.392 1.00 98.75 394 ILE A O 1
ATOM 3056 N N . LYS A 1 395 ? 4.125 -4.631 -13.439 1.00 98.62 395 LYS A N 1
ATOM 3057 C CA . LYS A 1 395 ? 3.194 -3.697 -12.797 1.00 98.62 395 LYS A CA 1
ATOM 3058 C C . LYS A 1 395 ? 3.658 -2.261 -13.023 1.00 98.62 395 LYS A C 1
ATOM 3060 O O . LYS A 1 395 ? 4.608 -2.035 -13.765 1.00 98.62 395 LYS A O 1
ATOM 3065 N N . VAL A 1 396 ? 2.978 -1.290 -12.422 1.00 98.69 396 VAL A N 1
ATOM 3066 C CA . VAL A 1 396 ? 3.221 0.139 -12.669 1.00 98.69 396 VAL A CA 1
ATOM 3067 C C . VAL A 1 396 ? 3.571 0.861 -11.372 1.00 98.69 396 VAL A C 1
ATOM 3069 O O . VAL A 1 396 ? 3.095 0.491 -10.291 1.00 98.69 396 VAL A O 1
ATOM 3072 N N . LEU A 1 397 ? 4.415 1.882 -11.502 1.00 98.62 397 LEU A N 1
ATOM 3073 C CA . LEU A 1 397 ? 4.701 2.892 -10.494 1.00 98.62 397 LEU A CA 1
ATOM 3074 C C . LEU A 1 397 ? 4.073 4.227 -10.915 1.00 98.62 397 LEU A C 1
ATOM 3076 O O . LEU A 1 397 ? 4.083 4.566 -12.096 1.00 98.62 397 LEU A O 1
ATOM 3080 N N . ALA A 1 398 ? 3.552 4.985 -9.951 1.00 98.75 398 ALA A N 1
ATOM 3081 C CA . ALA A 1 398 ? 3.161 6.380 -10.149 1.00 98.75 398 ALA A CA 1
ATOM 3082 C C . ALA A 1 398 ? 4.133 7.296 -9.399 1.00 98.75 398 ALA A C 1
ATOM 3084 O O . ALA A 1 398 ? 4.217 7.227 -8.173 1.00 98.75 398 ALA A O 1
ATOM 3085 N N . ASP A 1 399 ? 4.863 8.136 -10.127 1.00 98.69 399 ASP A N 1
ATOM 3086 C CA . ASP A 1 399 ? 5.706 9.178 -9.544 1.00 98.69 399 ASP A CA 1
ATOM 3087 C C . ASP A 1 399 ? 4.972 10.517 -9.633 1.00 98.69 399 ASP A C 1
ATOM 3089 O O . ASP A 1 399 ? 4.732 11.033 -10.725 1.00 98.69 399 ASP A O 1
ATOM 3093 N N . PHE A 1 400 ? 4.614 11.090 -8.483 1.00 98.62 400 PHE A N 1
ATOM 3094 C CA . PHE A 1 400 ? 3.835 12.328 -8.432 1.00 98.62 400 PHE A CA 1
ATOM 3095 C C . PHE A 1 400 ? 4.596 13.528 -9.007 1.00 98.62 400 PHE A C 1
ATOM 3097 O O . PHE A 1 400 ? 3.965 14.448 -9.526 1.00 98.62 400 PHE A O 1
ATOM 3104 N N . TYR A 1 401 ? 5.930 13.516 -8.960 1.00 98.50 401 TYR A N 1
ATOM 3105 C CA . TYR A 1 401 ? 6.753 14.545 -9.584 1.00 98.50 401 TYR A CA 1
ATOM 3106 C C . TYR A 1 401 ? 6.624 14.488 -11.107 1.00 98.50 401 TYR A C 1
ATOM 3108 O O . TYR A 1 401 ? 6.284 15.493 -11.734 1.00 98.50 401 TYR A O 1
ATOM 3116 N N . HIS A 1 402 ? 6.822 13.309 -11.701 1.00 98.38 402 HIS A N 1
ATOM 3117 C CA . HIS A 1 402 ? 6.724 13.134 -13.151 1.00 98.38 402 HIS A CA 1
ATOM 3118 C C . HIS A 1 402 ? 5.294 13.318 -13.664 1.00 98.38 402 HIS A C 1
ATOM 3120 O O . HIS A 1 402 ? 5.099 14.019 -14.654 1.00 98.38 402 HIS A O 1
ATOM 3126 N N . MET A 1 403 ? 4.287 12.813 -12.946 1.00 98.56 403 MET A N 1
ATOM 3127 C CA . MET A 1 403 ? 2.879 13.092 -13.251 1.00 98.56 403 MET A CA 1
ATOM 3128 C C . MET A 1 403 ? 2.619 14.603 -13.320 1.00 98.56 403 MET A C 1
ATOM 3130 O O . MET A 1 403 ? 2.062 15.107 -14.295 1.00 98.56 403 MET A O 1
ATOM 3134 N N . ALA A 1 404 ? 3.100 15.359 -12.328 1.00 97.44 404 ALA A N 1
ATOM 3135 C CA . ALA A 1 404 ? 2.923 16.803 -12.301 1.00 97.44 404 ALA A CA 1
ATOM 3136 C C . ALA A 1 404 ? 3.708 17.527 -13.413 1.00 97.44 404 ALA A C 1
ATOM 3138 O O . ALA A 1 404 ? 3.234 18.556 -13.905 1.00 97.44 404 ALA A O 1
ATOM 3139 N N . GLN A 1 405 ? 4.885 17.035 -13.821 1.00 96.75 405 GLN A N 1
ATOM 3140 C CA . GLN A 1 405 ? 5.641 17.567 -14.966 1.00 96.75 405 GLN A CA 1
ATOM 3141 C C . GLN A 1 405 ? 4.897 17.378 -16.290 1.00 96.75 405 GLN A C 1
ATOM 3143 O O . GLN A 1 405 ? 4.808 18.324 -17.072 1.00 96.75 405 GLN A O 1
ATOM 3148 N N . GLU A 1 406 ? 4.300 16.204 -16.490 1.00 97.62 406 GLU A N 1
ATOM 3149 C CA . GLU A 1 406 ? 3.553 15.852 -17.703 1.00 97.62 406 GLU A CA 1
ATOM 3150 C C . GLU A 1 406 ? 2.101 16.357 -17.696 1.00 97.62 406 GLU A C 1
ATOM 3152 O O . GLU A 1 406 ? 1.365 16.162 -18.661 1.00 97.62 406 GLU A O 1
ATOM 3157 N N . ASN A 1 407 ? 1.686 17.058 -16.635 1.00 96.94 407 ASN A N 1
ATOM 3158 C CA . ASN A 1 407 ? 0.305 17.497 -16.400 1.00 96.94 407 ASN A CA 1
ATOM 3159 C C . ASN A 1 407 ? -0.704 16.329 -16.387 1.00 96.94 407 ASN A C 1
ATOM 3161 O O . ASN A 1 407 ? -1.856 16.493 -16.788 1.00 96.94 407 ASN A O 1
ATOM 3165 N N . GLU A 1 408 ? -0.274 15.157 -15.916 1.00 97.88 408 GLU A N 1
ATOM 3166 C CA . GLU A 1 408 ? -1.121 13.991 -15.673 1.00 97.88 408 GLU A CA 1
ATOM 3167 C C . GLU A 1 408 ? -1.711 14.065 -14.257 1.00 97.88 408 GLU A C 1
ATOM 3169 O O . GLU A 1 408 ? -0.985 14.188 -13.267 1.00 97.88 408 GLU A O 1
ATOM 3174 N N . GLY A 1 409 ? -3.039 14.013 -14.144 1.00 96.75 409 GLY A N 1
ATOM 3175 C CA . GLY A 1 409 ? -3.724 14.154 -12.867 1.00 96.75 409 GLY A CA 1
ATOM 3176 C C . GLY A 1 409 ? -3.890 12.840 -12.083 1.00 96.75 409 GLY A C 1
ATOM 3177 O O . GLY A 1 409 ? -3.621 11.741 -12.583 1.00 96.75 409 GLY A O 1
ATOM 3178 N N . PRO A 1 410 ? -4.375 12.921 -10.827 1.00 97.69 410 PRO A N 1
ATOM 3179 C CA . PRO A 1 410 ? -4.617 11.760 -9.964 1.00 97.69 410 PRO A CA 1
ATOM 3180 C C . PRO A 1 410 ? -5.593 10.721 -10.536 1.00 97.69 410 PRO A C 1
ATOM 3182 O O . PRO A 1 410 ? -5.591 9.571 -10.104 1.00 97.69 410 PRO A O 1
ATOM 3185 N N . GLU A 1 411 ? -6.434 11.078 -11.503 1.00 97.06 411 GLU A N 1
ATOM 3186 C CA . GLU A 1 411 ? -7.319 10.150 -12.208 1.00 97.06 411 GLU A CA 1
ATOM 3187 C C . GLU A 1 411 ? -6.563 8.995 -12.881 1.00 97.06 411 GLU A C 1
ATOM 3189 O O . GLU A 1 411 ? -7.097 7.887 -12.962 1.00 97.06 411 GLU A O 1
ATOM 3194 N N . ALA A 1 412 ? -5.303 9.200 -13.278 1.00 98.00 412 ALA A N 1
ATOM 3195 C CA . ALA A 1 412 ? -4.468 8.140 -13.833 1.00 98.00 412 ALA A CA 1
ATOM 3196 C C . ALA A 1 412 ? -4.117 7.060 -12.792 1.00 98.00 412 ALA A C 1
ATOM 3198 O O . ALA A 1 412 ? -4.084 5.872 -13.116 1.00 98.00 412 ALA A O 1
ATOM 3199 N N . ILE A 1 413 ? -3.946 7.442 -11.518 1.00 98.25 413 ILE A N 1
ATOM 3200 C CA . ILE A 1 413 ? -3.787 6.497 -10.398 1.00 98.25 413 ILE A CA 1
ATOM 3201 C C . ILE A 1 413 ? -5.058 5.662 -10.235 1.00 98.25 413 ILE A C 1
ATOM 3203 O O . ILE A 1 413 ? -4.984 4.441 -10.084 1.00 98.25 413 ILE A O 1
ATOM 3207 N N . VAL A 1 414 ? -6.228 6.306 -10.300 1.00 95.19 414 VAL A N 1
ATOM 3208 C CA . VAL A 1 414 ? -7.522 5.616 -10.195 1.00 95.19 414 VAL A CA 1
ATOM 3209 C C . VAL A 1 414 ? -7.694 4.615 -11.337 1.00 95.19 414 VAL A C 1
ATOM 3211 O O . VAL A 1 414 ? -8.065 3.467 -11.095 1.00 95.19 414 VAL A O 1
ATOM 3214 N N . ALA A 1 415 ? -7.366 5.024 -12.564 1.00 92.25 415 ALA A N 1
ATOM 3215 C CA . ALA A 1 415 ? -7.434 4.176 -13.748 1.00 92.25 415 ALA A CA 1
ATOM 3216 C C . ALA A 1 415 ? -6.445 2.997 -13.697 1.00 92.25 415 ALA A C 1
ATOM 3218 O O . ALA A 1 415 ? -6.787 1.892 -14.120 1.00 92.25 415 ALA A O 1
ATOM 3219 N N . ALA A 1 416 ? -5.239 3.199 -13.153 1.00 95.00 416 ALA A N 1
ATOM 3220 C CA . ALA A 1 416 ? -4.255 2.131 -12.984 1.00 95.00 416 ALA A CA 1
ATOM 3221 C C . ALA A 1 416 ? -4.719 1.061 -11.979 1.00 95.00 416 ALA A C 1
ATOM 3223 O O . ALA A 1 416 ? -4.428 -0.128 -12.155 1.00 95.00 416 ALA A O 1
ATOM 3224 N N . GLY A 1 417 ? -5.455 1.460 -10.935 1.00 92.94 417 GLY A N 1
ATOM 3225 C CA . GLY A 1 417 ? -6.083 0.547 -9.981 1.00 92.94 417 GLY A CA 1
ATOM 3226 C C . GLY A 1 417 ? -5.100 -0.474 -9.399 1.00 92.94 417 GLY A C 1
ATOM 3227 O O . GLY A 1 417 ? -4.027 -0.131 -8.909 1.00 92.94 417 GLY A O 1
ATOM 3228 N N . ALA A 1 418 ? -5.441 -1.761 -9.493 1.00 89.44 418 ALA A N 1
ATOM 3229 C CA . ALA A 1 418 ? -4.627 -2.854 -8.954 1.00 89.44 418 ALA A CA 1
ATOM 3230 C C . ALA A 1 418 ? -3.257 -3.044 -9.647 1.00 89.44 418 ALA A C 1
ATOM 3232 O O . ALA A 1 418 ? -2.399 -3.765 -9.124 1.00 89.44 418 ALA A O 1
ATOM 3233 N N . MET A 1 419 ? -3.031 -2.439 -10.823 1.00 95.56 419 MET A N 1
ATOM 3234 C CA . MET A 1 419 ? -1.720 -2.476 -11.482 1.00 95.56 419 MET A CA 1
ATOM 3235 C C . MET A 1 419 ? -0.685 -1.616 -10.764 1.00 95.56 419 MET A C 1
ATOM 3237 O O . MET A 1 419 ? 0.508 -1.894 -10.888 1.00 95.56 419 MET A O 1
ATOM 3241 N N . LEU A 1 420 ? -1.128 -0.610 -10.009 1.00 98.06 420 LEU A N 1
ATOM 3242 C CA . LEU A 1 420 ? -0.244 0.236 -9.229 1.00 98.06 420 LEU A CA 1
ATOM 3243 C C . LEU A 1 420 ? 0.306 -0.550 -8.035 1.00 98.06 420 LEU A C 1
ATOM 3245 O O . LEU A 1 420 ? -0.445 -1.022 -7.181 1.00 98.06 420 LEU A O 1
ATOM 3249 N N . GLN A 1 421 ? 1.627 -0.709 -7.975 1.00 97.19 421 GLN A N 1
ATOM 3250 C CA . GLN A 1 421 ? 2.293 -1.493 -6.924 1.00 97.19 421 GLN A CA 1
ATOM 3251 C C . GLN A 1 421 ? 3.341 -0.713 -6.135 1.00 97.19 421 GLN A C 1
ATOM 3253 O O . GLN A 1 421 ? 3.822 -1.223 -5.114 1.00 97.19 421 GLN A O 1
ATOM 3258 N N . HIS A 1 422 ? 3.693 0.487 -6.593 1.00 98.62 422 HIS A N 1
ATOM 3259 C CA . HIS A 1 422 ? 4.623 1.383 -5.918 1.00 98.62 422 HIS A CA 1
ATOM 3260 C C . HIS A 1 422 ? 4.356 2.844 -6.294 1.00 98.62 422 HIS A C 1
ATOM 3262 O O . HIS A 1 422 ? 3.687 3.098 -7.297 1.00 98.62 422 HIS A O 1
ATOM 3268 N N . CYS A 1 423 ? 4.840 3.794 -5.498 1.00 98.81 423 CYS A N 1
ATOM 3269 C CA . CYS A 1 423 ? 4.724 5.224 -5.784 1.00 98.81 423 CYS A CA 1
ATOM 3270 C C . CYS A 1 423 ? 5.992 5.973 -5.369 1.00 98.81 423 CYS A C 1
ATOM 3272 O O . CYS A 1 423 ? 6.572 5.662 -4.324 1.00 98.81 423 CYS A O 1
ATOM 3274 N N . HIS A 1 424 ? 6.336 7.009 -6.126 1.00 98.88 424 HIS A N 1
ATOM 3275 C CA . HIS A 1 424 ? 7.326 8.017 -5.752 1.00 98.88 424 HIS A CA 1
ATOM 3276 C C . HIS A 1 424 ? 6.658 9.374 -5.522 1.00 98.88 424 HIS A C 1
ATOM 3278 O O . HIS A 1 424 ? 5.581 9.658 -6.052 1.00 98.88 424 HIS A O 1
ATOM 3284 N N . ILE A 1 425 ? 7.277 10.199 -4.678 1.00 98.75 425 ILE A N 1
ATOM 3285 C CA . ILE A 1 425 ? 6.782 11.531 -4.333 1.00 98.75 425 ILE A CA 1
ATOM 3286 C C . ILE A 1 425 ? 7.930 12.539 -4.222 1.00 98.75 425 ILE A C 1
ATOM 3288 O O . ILE A 1 425 ? 8.901 12.328 -3.492 1.00 98.75 425 ILE A O 1
ATOM 3292 N N . ALA A 1 426 ? 7.784 13.666 -4.912 1.00 98.44 426 ALA A N 1
ATOM 3293 C CA . ALA A 1 426 ? 8.590 14.867 -4.741 1.00 98.44 426 ALA A CA 1
ATOM 3294 C C . ALA A 1 426 ? 7.817 16.089 -5.264 1.00 98.44 426 ALA A C 1
ATOM 3296 O O . ALA A 1 426 ? 6.889 15.964 -6.061 1.00 98.44 426 ALA A O 1
ATOM 3297 N N . GLU A 1 427 ? 8.190 17.274 -4.795 1.00 97.81 427 GLU A N 1
ATOM 3298 C CA . GLU A 1 427 ? 7.602 18.555 -5.192 1.00 97.81 427 GLU A CA 1
ATOM 3299 C C . GLU A 1 427 ? 8.094 18.988 -6.577 1.00 97.81 427 GLU A C 1
ATOM 3301 O O . GLU A 1 427 ? 9.266 18.814 -6.920 1.00 97.81 427 GLU A O 1
ATOM 3306 N N . LYS A 1 428 ? 7.212 19.589 -7.375 1.00 95.62 428 LYS A N 1
ATOM 3307 C CA . LYS A 1 428 ? 7.407 19.814 -8.813 1.00 95.62 428 LYS A CA 1
ATOM 3308 C C . LYS A 1 428 ? 8.533 20.792 -9.142 1.00 95.62 428 LYS A C 1
ATOM 3310 O O . LYS A 1 428 ? 9.266 20.562 -10.099 1.00 95.62 428 LYS A O 1
ATOM 3315 N N . GLU A 1 429 ? 8.670 21.896 -8.405 1.00 91.75 429 GLU A N 1
ATOM 3316 C CA . GLU A 1 429 ? 9.555 22.993 -8.834 1.00 91.75 429 GLU A CA 1
ATOM 3317 C C . GLU A 1 429 ? 11.035 22.579 -8.848 1.00 91.75 429 GLU A C 1
ATOM 3319 O O . GLU A 1 429 ? 11.752 22.846 -9.811 1.00 91.75 429 GLU A O 1
ATOM 3324 N N . LYS A 1 430 ? 11.496 21.910 -7.784 1.00 92.56 430 LYS A N 1
ATOM 3325 C CA . LYS A 1 430 ? 12.917 21.563 -7.585 1.00 92.56 430 LYS A CA 1
ATOM 3326 C C . LYS A 1 430 ? 13.156 20.082 -7.286 1.00 92.56 430 LYS A C 1
ATOM 3328 O O . LYS A 1 430 ? 14.256 19.732 -6.862 1.00 92.56 430 LYS A O 1
ATOM 3333 N N . ARG A 1 431 ? 12.145 19.226 -7.488 1.00 96.62 431 ARG A N 1
ATOM 3334 C CA . ARG A 1 431 ? 12.160 17.800 -7.113 1.00 96.62 431 ARG A CA 1
ATOM 3335 C C . ARG A 1 431 ? 12.575 17.627 -5.653 1.00 96.62 431 ARG A C 1
ATOM 3337 O O . ARG A 1 431 ? 13.519 16.905 -5.350 1.00 96.62 431 ARG A O 1
ATOM 3344 N N . THR A 1 432 ? 11.932 18.361 -4.748 1.00 97.25 432 THR A N 1
ATOM 3345 C CA . THR A 1 432 ? 12.265 18.380 -3.315 1.00 97.25 432 THR A CA 1
ATOM 3346 C C . THR A 1 432 ? 11.343 17.491 -2.487 1.00 97.25 432 THR A C 1
ATOM 3348 O O . THR A 1 432 ? 10.247 17.141 -2.915 1.00 97.25 432 THR A O 1
ATOM 3351 N N . ALA A 1 433 ? 11.783 17.094 -1.293 1.00 97.19 433 ALA A N 1
ATOM 3352 C CA . ALA A 1 433 ? 10.947 16.359 -0.351 1.00 97.19 433 ALA A CA 1
ATOM 3353 C C . ALA A 1 433 ? 9.697 17.179 0.049 1.00 97.19 433 ALA A C 1
ATOM 3355 O O . ALA A 1 433 ? 9.804 18.400 0.193 1.00 97.19 433 ALA A O 1
ATOM 3356 N N . PRO A 1 434 ? 8.538 16.531 0.290 1.00 96.81 434 PRO A N 1
ATOM 3357 C CA . PRO A 1 434 ? 7.307 17.217 0.675 1.00 96.81 434 PRO A CA 1
ATOM 3358 C C . PRO A 1 434 ? 7.476 18.212 1.829 1.00 96.81 434 PRO A C 1
ATOM 3360 O O . PRO A 1 434 ? 8.053 17.900 2.871 1.00 96.81 434 PRO A O 1
ATOM 3363 N N . GLY A 1 435 ? 6.915 19.407 1.664 1.00 92.75 435 GLY A N 1
ATOM 3364 C CA . GLY A 1 435 ? 6.927 20.474 2.657 1.00 92.75 435 GLY A CA 1
ATOM 3365 C C . GLY A 1 435 ? 8.092 21.456 2.533 1.00 92.75 435 GLY A C 1
ATOM 3366 O O . GLY A 1 435 ? 8.185 22.345 3.381 1.00 92.75 435 GLY A O 1
ATOM 3367 N N . ILE A 1 436 ? 8.978 21.336 1.541 1.00 92.31 436 ILE A N 1
ATOM 3368 C CA . ILE A 1 436 ? 10.027 22.337 1.291 1.00 92.31 436 ILE A CA 1
ATOM 3369 C C . ILE A 1 436 ? 9.437 23.517 0.508 1.00 92.31 436 ILE A C 1
ATOM 3371 O O . ILE A 1 436 ? 9.475 24.643 1.000 1.00 92.31 436 ILE A O 1
ATOM 3375 N N . ALA A 1 437 ? 8.855 23.252 -0.659 1.00 93.56 437 ALA A N 1
ATOM 3376 C CA . ALA A 1 437 ? 8.121 24.209 -1.482 1.00 93.56 437 ALA A CA 1
ATOM 3377 C C . ALA A 1 437 ? 6.639 24.308 -1.076 1.00 93.56 437 ALA A C 1
ATOM 3379 O O . ALA A 1 437 ? 6.044 25.376 -1.197 1.00 93.56 437 ALA A O 1
ATOM 3380 N N . GLY A 1 438 ? 6.069 23.233 -0.518 1.00 92.12 438 GLY A N 1
ATOM 3381 C CA . GLY A 1 438 ? 4.702 23.209 0.003 1.00 92.12 438 GLY A CA 1
ATOM 3382 C C . GLY A 1 438 ? 3.640 22.756 -1.000 1.00 92.12 438 GLY A C 1
ATOM 3383 O O . GLY A 1 438 ? 2.506 23.224 -0.908 1.00 92.12 438 GLY A O 1
ATOM 3384 N N . ASP A 1 439 ? 3.980 21.853 -1.924 1.00 96.12 439 ASP A N 1
ATOM 3385 C CA . ASP A 1 439 ? 3.003 21.285 -2.862 1.00 96.12 439 ASP A CA 1
ATOM 3386 C C . ASP A 1 439 ? 1.893 20.502 -2.129 1.00 96.12 439 ASP A C 1
ATOM 3388 O O . ASP A 1 439 ? 2.110 19.855 -1.094 1.00 96.12 439 ASP A O 1
ATOM 3392 N N . ASP A 1 440 ? 0.681 20.546 -2.688 1.00 95.19 440 ASP A N 1
ATOM 3393 C CA . ASP A 1 440 ? -0.464 19.784 -2.189 1.00 95.19 440 ASP A CA 1
ATOM 3394 C C . ASP A 1 440 ? -0.575 18.422 -2.892 1.00 95.19 440 ASP A C 1
ATOM 3396 O O . ASP A 1 440 ? -0.995 18.323 -4.046 1.00 95.19 440 ASP A O 1
ATOM 3400 N N . PHE A 1 441 ? -0.241 17.351 -2.170 1.00 97.38 441 PHE A N 1
ATOM 3401 C CA . PHE A 1 441 ? -0.364 15.970 -2.636 1.00 97.38 441 PHE A CA 1
ATOM 3402 C C . PHE A 1 441 ? -1.684 15.303 -2.227 1.00 97.38 441 PHE A C 1
ATOM 3404 O O . PHE A 1 441 ? -1.919 14.134 -2.553 1.00 97.38 441 PHE A O 1
ATOM 3411 N N . THR A 1 442 ? -2.577 16.020 -1.539 1.00 94.38 442 THR A N 1
ATOM 3412 C CA . THR A 1 442 ? -3.878 15.501 -1.095 1.00 94.38 442 THR A CA 1
ATOM 3413 C C . THR A 1 442 ? -4.685 14.854 -2.232 1.00 94.38 442 THR A C 1
ATOM 3415 O O . THR A 1 442 ? -5.242 13.772 -2.009 1.00 94.38 442 THR A O 1
ATOM 3418 N N . PRO A 1 443 ? -4.741 15.414 -3.461 1.00 97.06 443 PRO A N 1
ATOM 3419 C CA . PRO A 1 443 ? -5.446 14.778 -4.576 1.00 97.06 443 PRO A CA 1
ATOM 3420 C C . PRO A 1 443 ? -4.885 13.395 -4.954 1.00 97.06 443 PRO A C 1
ATOM 3422 O O . PRO A 1 443 ? -5.659 12.463 -5.185 1.00 97.06 443 PRO A O 1
ATOM 3425 N N . TYR A 1 444 ? -3.561 13.217 -4.937 1.00 98.00 444 TYR A N 1
ATOM 3426 C CA . TYR A 1 444 ? -2.919 11.928 -5.219 1.00 98.00 444 TYR A CA 1
ATOM 3427 C C . TYR A 1 444 ? -3.210 10.906 -4.115 1.00 98.00 444 TYR A C 1
ATOM 3429 O O . TYR A 1 444 ? -3.598 9.772 -4.398 1.00 98.00 444 TYR A O 1
ATOM 3437 N N . PHE A 1 445 ? -3.141 11.308 -2.841 1.00 96.19 445 PHE A N 1
ATOM 3438 C CA . PHE A 1 445 ? -3.519 10.426 -1.733 1.00 96.19 445 PHE A CA 1
ATOM 3439 C C . PHE A 1 445 ? -5.017 10.072 -1.728 1.00 96.19 445 PHE A C 1
ATOM 3441 O O . PHE A 1 445 ? -5.388 8.954 -1.357 1.00 96.19 445 PHE A O 1
ATOM 3448 N N . LYS A 1 446 ? -5.902 10.980 -2.168 1.00 92.69 446 LYS A N 1
ATOM 3449 C CA . LYS A 1 446 ? -7.321 10.669 -2.426 1.00 92.69 446 LYS A CA 1
ATOM 3450 C C . LYS A 1 446 ? -7.457 9.571 -3.476 1.00 92.69 446 LYS A C 1
ATOM 3452 O O . LYS A 1 446 ? -8.142 8.588 -3.196 1.00 92.69 446 LYS A O 1
ATOM 3457 N N . ALA A 1 447 ? -6.769 9.688 -4.610 1.00 94.19 447 ALA A N 1
ATOM 3458 C CA . ALA A 1 447 ? -6.780 8.664 -5.654 1.00 94.19 447 ALA A CA 1
ATOM 3459 C C . ALA A 1 447 ? -6.256 7.307 -5.149 1.00 94.19 447 ALA A C 1
ATOM 3461 O O . ALA A 1 447 ? -6.914 6.286 -5.342 1.00 94.19 447 ALA A O 1
ATOM 3462 N N . LEU A 1 448 ? -5.147 7.290 -4.397 1.00 95.19 448 LEU A N 1
ATOM 3463 C CA . LEU A 1 448 ? -4.619 6.065 -3.781 1.00 95.19 448 LEU A CA 1
ATOM 3464 C C . LEU A 1 448 ? -5.631 5.389 -2.844 1.00 95.19 448 LEU A C 1
ATOM 3466 O O . LEU A 1 448 ? -5.770 4.166 -2.848 1.00 95.19 448 LEU A O 1
ATOM 3470 N N . ARG A 1 449 ? -6.376 6.163 -2.048 1.00 87.69 449 ARG A N 1
ATOM 3471 C CA . ARG A 1 449 ? -7.422 5.607 -1.173 1.00 87.69 449 ARG A CA 1
ATOM 3472 C C . ARG A 1 449 ? -8.620 5.074 -1.951 1.00 87.69 449 ARG A C 1
ATOM 3474 O O . ARG A 1 449 ? -9.170 4.056 -1.537 1.00 87.69 449 ARG A O 1
ATOM 3481 N N . GLN A 1 450 ? -9.009 5.721 -3.052 1.00 86.31 450 GLN A N 1
ATOM 3482 C CA . GLN A 1 450 ? -10.104 5.254 -3.913 1.00 86.31 450 GLN A CA 1
ATOM 3483 C C . GLN A 1 450 ? -9.830 3.859 -4.482 1.00 86.31 450 GLN A C 1
ATOM 3485 O O . GLN A 1 450 ? -10.753 3.058 -4.593 1.00 86.31 450 GLN A O 1
ATOM 3490 N N . ILE A 1 451 ? -8.565 3.541 -4.769 1.00 84.19 451 ILE A N 1
ATOM 3491 C CA . ILE A 1 451 ? -8.148 2.210 -5.235 1.00 84.19 451 ILE A CA 1
ATOM 3492 C C . ILE A 1 451 ? -7.716 1.273 -4.095 1.00 84.19 451 ILE A C 1
ATOM 3494 O O . ILE A 1 451 ? -7.166 0.204 -4.352 1.00 84.19 451 ILE A O 1
ATOM 3498 N N . HIS A 1 452 ? -7.935 1.667 -2.835 1.00 82.06 452 HIS A N 1
ATOM 3499 C CA . HIS A 1 452 ? -7.531 0.920 -1.639 1.00 82.06 452 HIS A CA 1
ATOM 3500 C C . HIS A 1 452 ? -6.038 0.548 -1.606 1.00 82.06 452 HIS A C 1
ATOM 3502 O O . HIS A 1 452 ? -5.657 -0.526 -1.136 1.00 82.06 452 HIS A O 1
ATOM 3508 N N . TYR A 1 453 ? -5.178 1.437 -2.100 1.00 89.75 453 TYR A N 1
ATOM 3509 C CA . TYR A 1 453 ? -3.743 1.200 -2.162 1.00 89.75 453 TYR A CA 1
ATOM 3510 C C . TYR A 1 453 ? -3.130 1.016 -0.762 1.00 89.75 453 TYR A C 1
ATOM 3512 O O . TYR A 1 453 ? -3.313 1.835 0.141 1.00 89.75 453 TYR A O 1
ATOM 3520 N N . ALA A 1 454 ? -2.360 -0.064 -0.606 1.00 85.81 454 ALA A N 1
ATOM 3521 C CA . ALA A 1 454 ? -1.638 -0.427 0.619 1.00 85.81 454 ALA A CA 1
ATOM 3522 C C . ALA A 1 454 ? -0.133 -0.678 0.361 1.00 85.81 454 ALA A C 1
ATOM 3524 O O . ALA A 1 454 ? 0.524 -1.497 1.018 1.00 85.81 454 ALA A O 1
ATOM 3525 N N . GLY A 1 455 ? 0.405 -0.032 -0.677 1.00 92.19 455 GLY A N 1
ATOM 3526 C CA . GLY A 1 455 ? 1.808 -0.140 -1.067 1.00 92.19 455 GLY A CA 1
ATOM 3527 C C . GLY A 1 455 ? 2.698 0.927 -0.426 1.00 92.19 455 GLY A C 1
ATOM 3528 O O . GLY A 1 455 ? 2.370 1.485 0.619 1.00 92.19 455 GLY A O 1
ATOM 3529 N N . GLY A 1 456 ? 3.858 1.166 -1.032 1.00 96.62 456 GLY A N 1
ATOM 3530 C CA . GLY A 1 456 ? 4.817 2.167 -0.571 1.00 96.62 456 GLY A CA 1
ATOM 3531 C C . GLY A 1 456 ? 4.647 3.497 -1.301 1.00 96.62 456 GLY A C 1
ATOM 3532 O O . GLY A 1 456 ? 4.240 3.508 -2.463 1.00 96.62 456 GLY A O 1
ATOM 3533 N N . VAL A 1 457 ? 4.942 4.595 -0.614 1.00 98.62 457 VAL A N 1
ATOM 3534 C CA . VAL A 1 457 ? 5.186 5.919 -1.192 1.00 98.62 457 VAL A CA 1
ATOM 3535 C C . VAL A 1 457 ? 6.576 6.355 -0.730 1.00 98.62 457 VAL A C 1
ATOM 3537 O O . VAL A 1 457 ? 6.776 6.628 0.459 1.00 98.62 457 VAL A O 1
ATOM 3540 N N . SER A 1 458 ? 7.545 6.357 -1.647 1.00 98.62 458 SER A N 1
ATOM 3541 C CA . SER A 1 458 ? 8.936 6.718 -1.351 1.00 98.62 458 SER A CA 1
ATOM 3542 C C . SER A 1 458 ? 9.231 8.153 -1.765 1.00 98.62 458 SER A C 1
ATOM 3544 O O . SER A 1 458 ? 8.932 8.544 -2.891 1.00 98.62 458 SER A O 1
ATOM 3546 N N . ILE A 1 459 ? 9.855 8.935 -0.883 1.00 98.62 459 ILE A N 1
ATOM 3547 C CA . ILE A 1 459 ? 10.391 10.245 -1.270 1.00 98.62 459 ILE A CA 1
ATOM 3548 C C . ILE A 1 459 ? 11.588 10.030 -2.200 1.00 98.62 459 ILE A C 1
ATOM 3550 O O . ILE A 1 459 ? 12.595 9.460 -1.772 1.00 98.62 459 ILE A O 1
ATOM 3554 N N . GLU A 1 460 ? 11.495 10.538 -3.428 1.00 97.25 460 GLU A N 1
ATOM 3555 C CA . GLU A 1 460 ? 12.575 10.515 -4.419 1.00 97.25 460 GLU A CA 1
ATOM 3556 C C . GLU A 1 460 ? 12.906 11.940 -4.881 1.00 97.25 460 GLU A C 1
ATOM 3558 O O . GLU A 1 460 ? 12.515 12.413 -5.950 1.00 97.25 460 GLU A O 1
ATOM 3563 N N . GLY A 1 461 ? 13.629 12.662 -4.028 1.00 94.56 461 GLY A N 1
ATOM 3564 C CA . GLY A 1 461 ? 13.953 14.056 -4.278 1.00 94.56 461 GLY A CA 1
ATOM 3565 C C . GLY A 1 461 ? 15.049 14.609 -3.378 1.00 94.56 461 GLY A C 1
ATOM 3566 O O . GLY A 1 461 ? 15.560 13.946 -2.472 1.00 94.56 461 GLY A O 1
ATOM 3567 N N . GLY A 1 462 ? 15.416 15.856 -3.652 1.00 94.25 462 GLY A N 1
ATOM 3568 C CA . GLY A 1 462 ? 16.369 16.631 -2.877 1.00 94.25 462 GLY A CA 1
ATOM 3569 C C . GLY A 1 462 ? 15.805 17.074 -1.527 1.00 94.25 462 GLY A C 1
ATOM 3570 O O . GLY A 1 462 ? 14.612 17.309 -1.357 1.00 94.25 462 GLY A O 1
ATOM 3571 N N . TRP A 1 463 ? 16.696 17.251 -0.558 1.00 95.12 463 TRP A N 1
ATOM 3572 C CA . TRP A 1 463 ? 16.332 17.551 0.830 1.00 95.12 463 TRP A CA 1
ATOM 3573 C C . TRP A 1 463 ? 16.604 19.005 1.244 1.00 95.12 463 TRP A C 1
ATOM 3575 O O . TRP A 1 463 ? 16.664 19.303 2.435 1.00 95.12 463 TRP A O 1
ATOM 3585 N N . GLY A 1 464 ? 16.783 19.915 0.278 1.00 89.62 464 GLY A N 1
ATOM 3586 C CA . GLY A 1 464 ? 17.072 21.328 0.542 1.00 89.62 464 GLY A CA 1
ATOM 3587 C C . GLY A 1 464 ? 18.311 21.506 1.426 1.00 89.62 464 GLY A C 1
ATOM 3588 O O . GLY A 1 464 ? 19.395 21.054 1.067 1.00 89.62 464 GLY A O 1
ATOM 3589 N N . GLU A 1 465 ? 18.129 22.126 2.595 1.00 82.38 465 GLU A N 1
ATOM 3590 C CA . GLU A 1 465 ? 19.180 22.358 3.603 1.00 82.38 465 GLU A CA 1
ATOM 3591 C C . GLU A 1 465 ? 19.731 21.075 4.259 1.00 82.38 465 GLU A C 1
ATOM 3593 O O . GLU A 1 465 ? 20.737 21.133 4.964 1.00 82.38 465 GLU A O 1
ATOM 3598 N N . GLY A 1 466 ? 19.110 19.914 4.021 1.00 90.12 466 GLY A N 1
ATOM 3599 C CA . GLY A 1 466 ? 19.645 18.612 4.412 1.00 90.12 466 GLY A CA 1
ATOM 3600 C C . GLY A 1 466 ? 18.580 17.581 4.788 1.00 90.12 466 GLY A C 1
ATOM 3601 O O . GLY A 1 466 ? 17.456 17.905 5.180 1.00 90.12 466 GLY A O 1
ATOM 3602 N N . LEU A 1 467 ? 18.957 16.303 4.664 1.00 90.06 467 LEU A N 1
ATOM 3603 C CA . LEU A 1 467 ? 18.102 15.145 4.954 1.00 90.06 467 LEU A CA 1
ATOM 3604 C C . LEU A 1 467 ? 17.591 15.169 6.401 1.00 90.06 467 LEU A C 1
ATOM 3606 O O . LEU A 1 467 ? 16.389 15.090 6.637 1.00 90.06 467 LEU A O 1
ATOM 3610 N N . GLN A 1 468 ? 18.499 15.318 7.368 1.00 89.00 468 GLN A N 1
ATOM 3611 C CA . GLN A 1 468 ? 18.184 15.258 8.798 1.00 89.00 468 GLN A CA 1
ATOM 3612 C C . GLN A 1 468 ? 17.236 16.380 9.242 1.00 89.00 468 GLN A C 1
ATOM 3614 O O . GLN A 1 468 ? 16.377 16.160 10.091 1.00 89.00 468 GLN A O 1
ATOM 3619 N N . GLN A 1 469 ? 17.363 17.566 8.649 1.00 88.19 469 GLN A N 1
ATOM 3620 C CA . GLN A 1 469 ? 16.563 18.745 8.974 1.00 88.19 469 GLN A CA 1
ATOM 3621 C C . GLN A 1 469 ? 15.111 18.600 8.499 1.00 88.19 469 GLN A C 1
ATOM 3623 O O . GLN A 1 469 ? 14.193 19.070 9.168 1.00 88.19 469 GLN A O 1
ATOM 3628 N N . ASN A 1 470 ? 14.895 17.938 7.359 1.00 91.69 470 ASN A N 1
ATOM 3629 C CA . ASN A 1 470 ? 13.592 17.899 6.693 1.00 91.69 470 ASN A CA 1
ATOM 3630 C C . ASN A 1 470 ? 12.852 16.555 6.827 1.00 91.69 470 ASN A C 1
ATOM 3632 O O . ASN A 1 470 ? 11.665 16.490 6.506 1.00 91.69 470 ASN A O 1
ATOM 3636 N N . LEU A 1 471 ? 13.492 15.501 7.351 1.00 92.62 471 LEU A N 1
ATOM 3637 C CA . LEU A 1 471 ? 12.926 14.146 7.427 1.00 92.62 471 LEU A CA 1
ATOM 3638 C C . LEU A 1 471 ? 11.582 14.083 8.168 1.00 92.62 471 LEU A C 1
ATOM 3640 O O . LEU A 1 471 ? 10.603 13.548 7.640 1.00 92.62 471 LEU A O 1
ATOM 3644 N N . ALA A 1 472 ? 11.532 14.654 9.376 1.00 86.62 472 ALA A N 1
ATOM 3645 C CA . ALA A 1 472 ? 10.335 14.669 10.214 1.00 86.62 472 ALA A CA 1
ATOM 3646 C C . ALA A 1 472 ? 9.218 15.526 9.600 1.00 86.62 472 ALA A C 1
ATOM 3648 O O . ALA A 1 472 ? 8.049 15.138 9.628 1.00 86.62 472 ALA A O 1
ATOM 3649 N N . LYS A 1 473 ? 9.586 16.669 9.003 1.00 89.44 473 LYS A N 1
ATOM 3650 C CA . LYS A 1 473 ? 8.651 17.579 8.331 1.00 89.44 473 LYS A CA 1
ATOM 3651 C C . LYS A 1 473 ? 7.980 16.888 7.145 1.00 89.44 473 LYS A C 1
ATOM 3653 O O . LYS A 1 473 ? 6.754 16.865 7.082 1.00 89.44 473 LYS A O 1
ATOM 3658 N N . ALA A 1 474 ? 8.767 16.275 6.261 1.00 94.38 474 ALA A N 1
ATOM 3659 C CA . ALA A 1 474 ? 8.248 15.588 5.084 1.00 94.38 474 ALA A CA 1
ATOM 3660 C C . ALA A 1 474 ? 7.306 14.440 5.459 1.00 94.38 474 ALA A C 1
ATOM 3662 O O . ALA A 1 474 ? 6.205 14.335 4.916 1.00 94.38 474 ALA A O 1
ATOM 3663 N N . LEU A 1 475 ? 7.677 13.635 6.460 1.00 93.06 475 LEU A N 1
ATOM 3664 C CA . LEU A 1 475 ? 6.819 12.555 6.941 1.00 93.06 475 LEU A CA 1
ATOM 3665 C C . LEU A 1 475 ? 5.501 13.071 7.526 1.00 93.06 475 LEU A C 1
ATOM 3667 O O . LEU A 1 475 ? 4.446 12.494 7.260 1.00 93.06 475 LEU A O 1
ATOM 3671 N N . ALA A 1 476 ? 5.551 14.141 8.324 1.00 83.69 476 ALA A N 1
ATOM 3672 C CA . ALA A 1 476 ? 4.362 14.745 8.914 1.00 83.69 476 ALA A CA 1
ATOM 3673 C C . ALA A 1 476 ? 3.409 15.279 7.836 1.00 83.69 476 ALA A C 1
ATOM 3675 O O . ALA A 1 476 ? 2.207 15.024 7.914 1.00 83.69 476 ALA A O 1
ATOM 3676 N N . ILE A 1 477 ? 3.936 15.951 6.809 1.00 86.88 477 ILE A N 1
ATOM 3677 C CA . ILE A 1 477 ? 3.153 16.432 5.664 1.00 86.88 477 ILE A CA 1
ATOM 3678 C C . ILE A 1 477 ? 2.494 15.269 4.923 1.00 86.88 477 ILE A C 1
ATOM 3680 O O . ILE A 1 477 ? 1.274 15.279 4.758 1.00 86.88 477 ILE A O 1
ATOM 3684 N N . MET A 1 478 ? 3.257 14.236 4.554 1.00 93.75 478 MET A N 1
ATOM 3685 C CA . MET A 1 478 ? 2.706 13.069 3.858 1.00 93.75 478 MET A CA 1
ATOM 3686 C C . MET A 1 478 ? 1.621 12.371 4.682 1.00 93.75 478 MET A C 1
ATOM 3688 O O . MET A 1 478 ? 0.540 12.107 4.166 1.00 93.75 478 MET A O 1
ATOM 3692 N N . LYS A 1 479 ? 1.860 12.122 5.978 1.00 85.88 479 LYS A N 1
ATOM 3693 C CA . LYS A 1 479 ? 0.864 11.503 6.869 1.00 85.88 479 LYS A CA 1
ATOM 3694 C C . LYS A 1 479 ? -0.398 12.352 6.994 1.00 85.88 479 LYS A C 1
ATOM 3696 O O . LYS A 1 479 ? -1.491 11.796 7.001 1.00 85.88 479 LYS A O 1
ATOM 3701 N N . THR A 1 480 ? -0.250 13.674 7.065 1.00 81.88 480 THR A N 1
ATOM 3702 C CA . THR A 1 480 ? -1.369 14.619 7.189 1.00 81.88 480 THR A CA 1
ATOM 3703 C C . THR A 1 480 ? -2.211 14.639 5.914 1.00 81.88 480 THR A C 1
ATOM 3705 O O . THR A 1 480 ? -3.416 14.395 5.962 1.00 81.88 480 THR A O 1
ATOM 3708 N N . GLN A 1 481 ? -1.591 14.844 4.753 1.00 86.94 481 GLN A N 1
ATOM 3709 C CA . GLN A 1 481 ? -2.306 14.870 3.472 1.00 86.94 481 GLN A CA 1
ATOM 3710 C C . GLN A 1 481 ? -2.894 13.491 3.115 1.00 86.94 481 GLN A C 1
ATOM 3712 O O . GLN A 1 481 ? -3.984 13.400 2.549 1.00 86.94 481 GLN A O 1
ATOM 3717 N N . ALA A 1 482 ? -2.258 12.396 3.548 1.00 83.06 482 ALA A N 1
ATOM 3718 C CA . ALA A 1 482 ? -2.772 11.037 3.372 1.00 83.06 482 ALA A CA 1
ATOM 3719 C C . ALA A 1 482 ? -4.037 10.711 4.183 1.00 83.06 482 ALA A C 1
ATOM 3721 O O . ALA A 1 482 ? -4.709 9.722 3.872 1.00 83.06 482 ALA A O 1
ATOM 3722 N N . ILE A 1 483 ? -4.404 11.517 5.188 1.00 75.00 483 ILE A N 1
ATOM 3723 C CA . ILE A 1 483 ? -5.636 11.344 5.984 1.00 75.00 483 ILE A CA 1
ATOM 3724 C C . ILE A 1 483 ? -6.694 12.428 5.730 1.00 75.00 483 ILE A C 1
ATOM 3726 O O . ILE A 1 483 ? -7.849 12.233 6.102 1.00 75.00 483 ILE A O 1
ATOM 3730 N N . GLN A 1 484 ? -6.343 13.525 5.053 1.00 61.84 484 GLN A N 1
ATOM 3731 C CA . GLN A 1 484 ? -7.273 14.614 4.727 1.00 61.84 484 GLN A CA 1
ATOM 3732 C C . GLN A 1 484 ? -8.360 14.159 3.742 1.00 61.84 484 GLN A C 1
ATOM 3734 O O . GLN A 1 484 ? -8.052 13.483 2.757 1.00 61.84 484 GLN A O 1
ATOM 3739 N N . GLN A 1 485 ? -9.627 14.480 4.040 1.00 50.69 485 GLN A N 1
ATOM 3740 C CA . GLN A 1 485 ? -10.817 14.040 3.289 1.00 50.69 485 GLN A CA 1
ATOM 3741 C C . GLN A 1 485 ? -11.094 14.850 2.034 1.00 50.69 485 GLN A C 1
ATOM 3743 O O . GLN A 1 485 ? -10.770 16.056 1.977 1.00 50.69 485 GLN A O 1
#

Sequence (485 aa):
MAFPEQAMDYTRDIQILSAWRWPTRISKEQFASVTQLSDFPDYLKPQLNAAGQLECFANGQINYTLRGIHTKVAVTWAFEAPAGGGDTHYSIMKGTKANVIILQGADQKYKPELYVEPAEGITPEQLHSALFNTIIKLQPKYPGIMAIRENNRFKIAIPESYRVGHEAHFAQVTEKYLKYLGEGKLPDWETPNMIAKYYTTTTALSMAKTGTPQDSKAAAADVKSGIRFGICTGSGNSALLKENGYDYLEEGVQSLLAPKVTDEQFARKVAQARDAGIPIYACNGFIPAEMPVTGPEAQHDAIVNYSETVFRRAKEAGVKRIVFGSGKARQIPEGFDRQQARGQFVDLLKRLGPIAATYDVIVVIEPLGSGECNFINTVAEAAAIANEVNHPNIKVLADFYHMAQENEGPEAIVAAGAMLQHCHIAEKEKRTAPGIAGDDFTPYFKALRQIHYAGGVSIEGGWGEGLQQNLAKALAIMKTQAIQQ

Foldseek 3Di:
DVDPLDAADLVPFKDWPAKAWFFQWAAQVLCCVVPVDNGDPPVQQVQADPVRTHGHRPWMKTWMGGNNRTDIDTDDDHSDAPVQWDDWDWDWDADPFWIWIWTATVVNSRDTWIKIAGHPPHFLVNVVVVVQVVVVVCCVVQPPWDWDDDPRITTIDHDCVVVDDPVVVVVVVVVLVVVCVVVVHDRPRPVSVVVSVCCRVVVSVVRNVPDDHDYPVQDDDDPPQLAFEEAEDDLVCLLLCVVLPGQAYEYALCQQLVLVDDPVVNVVSLVSSVVSPHHHAEHEDQDDLVQAQFDPRHNLVVSLVSLLSSLQSCLVSVYAEYEDPNQNNLAYDPPHDLVRSLVSNLVSVLSNQVSNVVSNHAYAYEAAACVRGVHRQDLQRLLVSQVSSPHPRYAHEAEPQSCVNVVNFLVSLLVSQPRYAYYEYADHPALEQDPPVPDQCLRNLVSCVNSSHSHYYYYDGHHVVDCSVCVNVSVVRCSVSNPDD

Secondary structure (DSSP, 8-state):
--STT----TTTSEEEEEEEEEEEEE-HHHHHHHH--SS--TTTGGGB-TTS-EEEEEEEEEEEEETTEEEEEEE---SSPPTT----EEEEEE-SSEEEEEEESGGGTT--EEEEEEPTT--HHHHHHHHHHHHHHHTTTSTT-EEEEETTEEEEE--GGG---HHHHHHHHHHHHHHHHHHT---TTHHHHHHHHHHHHHHHHHHHHHSPPPPTTS-S---S-S-EEEEE--GGGHHHHHHTT-SEEEEEHHHHT-TTS-HHHHHHHHHHHHHT-S-EEEEE--S-TTS-SSSTT--HHHHHHHHHHHHHHHHHHT--EEEE--TTTSPPPTT--HHHHHHHHHHHHHHHHHHHHHTT-EEEE----TTT-SS--SHHHHHHHHHHHT-TTEEEEEEHHHHHHTT--THHHHHHGGGEEEEEE-BTTTTBPTTSS----HHHHHHHHHTT--SEEEE-SB-TT-HHHHHHHHHHHHHHHTT--

Radius of gyration: 27.7 Å; chains: 1; bounding box: 77×61×80 Å